Protein AF-A0A1V9ZE90-F1 (afdb_monomer)

Foldseek 3Di:
DDDDPPDQDDQFPQDDVVVLVVVLVVLVVLLVVLVVLLVVLVVLLVQLVVLVVVLVVLLVVLVVLLVVLVVLLVVLVVVLVVLVVVLVVLVVVLVVVVVVLVVLVVVQPDQDLVVLVVVLVVLVVCLVPDDDDPVVNVVSVVVSVVSVVSSVSNVVSVVCVPVSVVSVVVSVVSVVVSVVSVVSSVVSVVVSVVSVVVSVVSVVSSVVSCPVPNVVSVVSSVVSVVSSVVSVVVSVVSVVVSVVSNVVNVVSVVVVVVSVVVVVVVVVVVVVVVVVVVVVVVVVVVVPQFPCNVLLVLLVVLLCVLCVVCVVVVVVLVPDDDDDDDDDDDDDDDDDDDDDDDDDDDDDDDDDDDDDDDDDDDDDPFDDDPPVSCVSCVVLVHHDDGHSNCSVVVSVVSVVSSVVSVVPRDDPDDPDDDDDDDDDDDDDDDDDDDDDPPPPVPDPPPDPDDDDDDDDDDDDDDDDDDDDDDDDDDDD

Sequence (476 aa):
MADNVAVPKAIFAKPEKAVLDAAVAVLETEKKKALDRMKAISEELDAIKEGRSGFSEKMKAAKEVYNELNEKKKQLHTERNQLKLDFEKAKGAKDNYRESQKNLQSQLPYKTTKEIDDKIRQLQHEQNTKSMSLNAEKNLIKEIENLQQAKKSVAKYAAEQGKDVQFNASMDDIRAAMKVKSAEIEKVTEAFNAQKAVMDAIRSESDVGGRDQFPKLLEEKKGLKARVDEVFNEIRALRDQFKKDNDKYYEAVRAARDAKKAAREAEEAQRKAEFDAKMAEYEAELAKIHPYQDEMDLCQALVVYLEKTFAKELAAAAAAKPAAAASTSSVELDGMKPLKRDDEEYFAVKKSTKKGGNKKTKKDVKLVLPIAQMQSFATLGLTPPAFVSHVEESIVAIKAKKEWYNAQTSRADAPVAADAPASPKKKSNKKNGAFAANDEGAFPSLSSTSTYEASGSAWGPGIGAPIAVETHDDEE

Structure (mmCIF, N/CA/C/O backbone):
data_AF-A0A1V9ZE90-F1
#
_entry.id   AF-A0A1V9ZE90-F1
#
loop_
_atom_site.group_PDB
_atom_site.id
_atom_site.type_symbol
_atom_site.label_atom_id
_atom_site.label_alt_id
_atom_site.label_comp_id
_atom_site.label_asym_id
_atom_site.label_entity_id
_atom_site.label_seq_id
_atom_site.pdbx_PDB_ins_code
_atom_site.Cartn_x
_atom_site.Cartn_y
_atom_site.Cartn_z
_atom_site.occupancy
_atom_site.B_iso_or_equiv
_atom_site.auth_seq_id
_atom_site.auth_comp_id
_atom_site.auth_asym_id
_atom_site.auth_atom_id
_atom_site.pdbx_PDB_model_num
ATOM 1 N N . MET A 1 1 ? 65.183 -3.130 -48.263 1.00 39.12 1 MET A N 1
ATOM 2 C CA . MET A 1 1 ? 63.908 -3.190 -47.519 1.00 39.12 1 MET A CA 1
ATOM 3 C C . MET A 1 1 ? 62.767 -3.205 -48.527 1.00 39.12 1 MET A C 1
ATOM 5 O O . MET A 1 1 ? 62.124 -2.188 -48.743 1.00 39.12 1 MET A O 1
ATOM 9 N N . ALA A 1 2 ? 62.586 -4.343 -49.195 1.00 41.00 2 ALA A N 1
ATOM 10 C CA . ALA A 1 2 ? 61.312 -4.684 -49.823 1.00 41.00 2 ALA A CA 1
ATOM 11 C C . ALA A 1 2 ? 60.461 -5.446 -48.785 1.00 41.00 2 ALA A C 1
ATOM 13 O O . ALA A 1 2 ? 60.928 -5.649 -47.664 1.00 41.00 2 ALA A O 1
ATOM 14 N N . ASP A 1 3 ? 59.252 -5.853 -49.165 1.00 40.81 3 ASP A N 1
ATOM 15 C CA . ASP A 1 3 ? 58.319 -6.660 -48.362 1.00 40.81 3 ASP A CA 1
ATOM 16 C C . ASP A 1 3 ? 57.645 -5.951 -47.177 1.00 40.81 3 ASP A C 1
ATOM 18 O O . ASP A 1 3 ? 57.789 -6.338 -46.020 1.00 40.81 3 ASP A O 1
ATOM 22 N N . ASN A 1 4 ? 56.784 -4.971 -47.488 1.00 42.31 4 ASN A N 1
ATOM 23 C CA . ASN A 1 4 ? 55.471 -4.906 -46.826 1.00 42.31 4 ASN A CA 1
ATOM 24 C C . ASN A 1 4 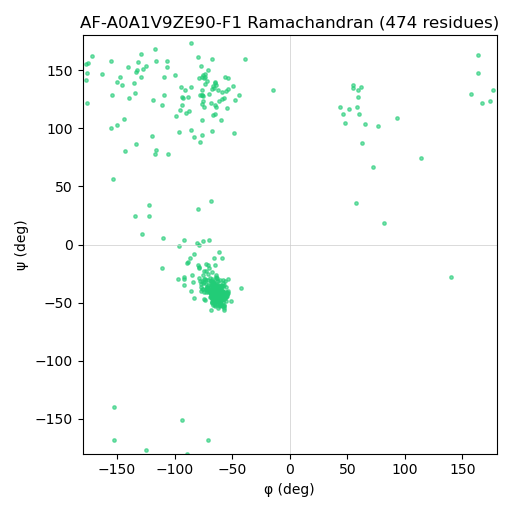? 54.393 -4.202 -47.679 1.00 42.31 4 ASN A C 1
ATOM 26 O O . ASN A 1 4 ? 53.777 -3.220 -47.260 1.00 42.31 4 ASN A O 1
ATOM 30 N N . VAL A 1 5 ? 54.150 -4.695 -48.901 1.00 43.84 5 VAL A N 1
ATOM 31 C CA . VAL A 1 5 ? 52.927 -4.325 -49.636 1.00 43.84 5 VAL A CA 1
ATOM 32 C C . VAL A 1 5 ? 51.773 -5.104 -49.012 1.00 43.84 5 VAL A C 1
ATOM 34 O O . VAL A 1 5 ? 51.536 -6.264 -49.345 1.00 43.84 5 VAL A O 1
ATOM 37 N N . ALA A 1 6 ? 51.086 -4.474 -48.059 1.00 44.66 6 ALA A N 1
ATOM 38 C CA . ALA A 1 6 ? 49.966 -5.081 -47.355 1.00 44.66 6 ALA A CA 1
ATOM 39 C C . ALA A 1 6 ? 48.844 -5.465 -48.339 1.00 44.66 6 ALA A C 1
ATOM 41 O O . ALA A 1 6 ? 48.123 -4.609 -48.857 1.00 44.66 6 ALA A O 1
ATOM 42 N N . VAL A 1 7 ? 48.703 -6.773 -48.572 1.00 43.75 7 VAL A N 1
ATOM 43 C CA . VAL A 1 7 ? 47.601 -7.394 -49.323 1.00 43.75 7 VAL A CA 1
ATOM 44 C C . VAL A 1 7 ? 46.264 -6.853 -48.792 1.00 43.75 7 VAL A C 1
ATOM 46 O O . VAL A 1 7 ? 46.115 -6.732 -47.570 1.00 43.75 7 VAL A O 1
ATOM 49 N N . PRO A 1 8 ? 45.293 -6.494 -49.660 1.00 44.81 8 PRO A N 1
ATOM 50 C CA . PRO A 1 8 ? 44.073 -5.816 -49.237 1.00 44.81 8 PRO A CA 1
ATOM 51 C C . PRO A 1 8 ? 43.349 -6.593 -48.137 1.00 44.81 8 PRO A C 1
ATOM 53 O O . PRO A 1 8 ? 42.885 -7.717 -48.335 1.00 44.81 8 PRO A O 1
ATOM 56 N N . LYS A 1 9 ? 43.243 -5.940 -46.974 1.00 54.59 9 LYS A N 1
ATOM 57 C CA . LYS A 1 9 ? 42.445 -6.371 -45.824 1.00 54.59 9 LYS A CA 1
ATOM 58 C C . LYS A 1 9 ? 41.055 -6.764 -46.328 1.00 54.59 9 LYS A C 1
ATOM 60 O O . LYS A 1 9 ? 40.424 -5.962 -47.015 1.00 54.59 9 LYS A O 1
ATOM 65 N N . ALA A 1 10 ? 40.634 -7.997 -46.032 1.00 49.34 10 ALA A N 1
ATOM 66 C CA . ALA A 1 10 ? 39.461 -8.626 -46.637 1.00 49.34 10 ALA A CA 1
ATOM 67 C C . ALA A 1 10 ? 38.265 -7.665 -46.710 1.00 49.34 10 ALA A C 1
ATOM 69 O O . ALA A 1 10 ? 37.896 -7.045 -45.710 1.00 49.34 10 ALA A O 1
ATOM 70 N N . ILE A 1 11 ? 37.669 -7.544 -47.900 1.00 58.34 11 ILE A N 1
ATOM 71 C CA . ILE A 1 11 ? 36.462 -6.742 -48.101 1.00 58.34 11 ILE A CA 1
ATOM 72 C C . ILE A 1 11 ? 35.340 -7.453 -47.346 1.00 58.34 11 ILE A C 1
ATOM 74 O O . ILE A 1 11 ? 34.774 -8.429 -47.834 1.00 58.34 11 ILE A O 1
ATOM 78 N N . PHE A 1 12 ? 35.059 -6.987 -46.129 1.00 64.44 12 PHE A N 1
ATOM 79 C CA . PHE A 1 12 ? 33.924 -7.457 -45.344 1.00 64.44 12 PHE A CA 1
ATOM 80 C C . PHE A 1 12 ? 32.644 -7.318 -46.182 1.00 64.44 12 PHE A C 1
ATOM 82 O O . PHE A 1 12 ? 32.499 -6.366 -46.949 1.00 64.44 12 PHE A O 1
ATOM 89 N N . ALA A 1 13 ? 31.711 -8.262 -46.066 1.00 73.25 13 ALA A N 1
ATOM 90 C CA . ALA A 1 13 ? 30.420 -8.109 -46.725 1.00 73.25 13 ALA A CA 1
ATOM 91 C C . ALA A 1 13 ? 29.676 -6.910 -46.113 1.00 73.25 13 ALA A C 1
ATOM 93 O O . ALA A 1 13 ? 29.704 -6.717 -44.896 1.00 73.25 13 ALA A O 1
ATOM 94 N N . LYS A 1 14 ? 29.009 -6.103 -46.945 1.00 77.94 14 LYS A N 1
ATOM 95 C CA . LYS A 1 14 ? 28.175 -4.997 -46.460 1.00 77.94 14 LYS A CA 1
ATOM 96 C C . LYS A 1 14 ? 27.046 -5.574 -45.587 1.00 77.94 14 LYS A C 1
ATOM 98 O O . LYS A 1 14 ? 26.276 -6.377 -46.111 1.00 77.94 14 LYS A O 1
ATOM 103 N N . PRO A 1 15 ? 26.891 -5.159 -44.315 1.00 82.94 15 PRO A N 1
ATOM 104 C CA . PRO A 1 15 ? 25.814 -5.662 -43.467 1.00 82.94 15 PRO A CA 1
ATOM 105 C C . PRO A 1 15 ? 24.430 -5.373 -44.064 1.00 82.94 15 PRO A C 1
ATOM 107 O O . PRO A 1 15 ? 24.135 -4.242 -44.471 1.00 82.94 15 PRO A O 1
ATOM 110 N N . GLU A 1 16 ? 23.563 -6.385 -44.115 1.00 85.81 16 GLU A N 1
ATOM 111 C CA . GLU A 1 16 ? 22.223 -6.234 -44.681 1.00 85.81 16 GLU A CA 1
ATOM 112 C C . GLU A 1 16 ? 21.286 -5.500 -43.721 1.00 85.81 16 GLU A C 1
ATOM 114 O O . GLU A 1 16 ? 20.807 -6.045 -42.726 1.00 85.81 16 GLU A O 1
ATOM 119 N N . LYS A 1 17 ? 20.980 -4.240 -44.051 1.00 87.19 17 LYS A N 1
ATOM 120 C CA . LYS A 1 17 ? 20.088 -3.396 -43.244 1.00 87.19 17 LYS A CA 1
ATOM 121 C C . LYS A 1 17 ? 18.694 -4.015 -43.067 1.00 87.19 17 LYS A C 1
ATOM 123 O O . LYS A 1 17 ? 18.125 -3.902 -41.991 1.00 87.19 17 LYS A O 1
ATOM 128 N N . ALA A 1 18 ? 18.174 -4.701 -44.088 1.00 89.19 18 ALA A N 1
ATOM 129 C CA . ALA A 1 18 ? 16.853 -5.330 -44.049 1.00 89.19 18 ALA A CA 1
ATOM 130 C C . ALA A 1 18 ? 16.727 -6.393 -42.940 1.00 89.19 18 ALA A C 1
ATOM 132 O O . ALA A 1 18 ? 15.687 -6.474 -42.292 1.00 89.19 18 ALA A O 1
ATOM 133 N N . VAL A 1 19 ? 17.795 -7.156 -42.676 1.00 87.69 19 VAL A N 1
ATOM 134 C CA . VAL A 1 19 ? 17.823 -8.172 -41.611 1.00 87.69 19 VAL A CA 1
ATOM 135 C C . VAL A 1 19 ? 17.792 -7.514 -40.229 1.00 87.69 19 VAL A C 1
ATOM 137 O O . VAL A 1 19 ? 17.046 -7.959 -39.356 1.00 87.69 19 VAL A O 1
ATOM 140 N N . LEU A 1 20 ? 18.531 -6.412 -40.036 1.00 89.00 20 LEU A N 1
ATOM 141 C CA . LEU A 1 20 ? 18.446 -5.623 -38.803 1.00 89.00 20 LEU A CA 1
ATOM 142 C C . LEU A 1 20 ? 17.064 -4.994 -38.630 1.00 89.00 20 LEU A C 1
ATOM 144 O O . LEU A 1 20 ? 16.493 -5.097 -37.549 1.00 89.00 20 LEU A O 1
ATOM 148 N N . ASP A 1 21 ? 16.536 -4.340 -39.666 1.00 90.00 21 ASP A N 1
ATOM 149 C CA . ASP A 1 21 ? 15.250 -3.642 -39.591 1.00 90.00 21 ASP A CA 1
ATOM 150 C C . ASP A 1 21 ? 14.118 -4.641 -39.259 1.00 90.00 21 ASP A C 1
ATOM 152 O O . ASP A 1 21 ? 13.260 -4.338 -38.432 1.00 90.00 21 ASP A O 1
ATOM 156 N N . ALA A 1 22 ? 14.166 -5.866 -39.803 1.00 93.06 22 ALA A N 1
ATOM 157 C CA . ALA A 1 22 ? 13.241 -6.949 -39.462 1.00 93.06 22 ALA A CA 1
ATOM 158 C C . ALA A 1 22 ? 13.394 -7.450 -38.011 1.00 93.06 22 ALA A C 1
ATOM 160 O O . ALA A 1 22 ? 12.397 -7.560 -37.295 1.00 93.06 22 ALA A O 1
ATOM 161 N N . ALA A 1 23 ? 14.621 -7.714 -37.544 1.00 91.19 23 ALA A N 1
ATOM 162 C CA . ALA A 1 23 ? 14.871 -8.164 -36.170 1.00 91.19 23 ALA A CA 1
ATOM 163 C C . ALA A 1 23 ? 14.457 -7.105 -35.129 1.00 91.19 23 ALA A C 1
ATOM 165 O O . ALA A 1 23 ? 13.817 -7.414 -34.122 1.00 91.19 23 ALA A O 1
ATOM 166 N N . VAL A 1 24 ? 14.761 -5.835 -35.406 1.00 93.00 24 VAL A N 1
ATOM 167 C CA . VAL A 1 24 ? 14.346 -4.690 -34.590 1.00 93.00 24 VAL A CA 1
ATOM 168 C C . VAL A 1 24 ? 12.825 -4.538 -34.589 1.00 93.00 24 VAL A C 1
ATOM 170 O O . VAL A 1 24 ? 12.261 -4.291 -33.528 1.00 93.00 24 VAL A O 1
ATOM 173 N N . ALA A 1 25 ? 12.142 -4.733 -35.722 1.00 94.06 25 ALA A N 1
ATOM 174 C CA . ALA A 1 25 ? 10.683 -4.650 -35.782 1.00 94.06 25 ALA A CA 1
ATOM 175 C C . ALA A 1 25 ? 9.994 -5.699 -34.890 1.00 94.06 25 ALA A C 1
ATOM 177 O O . ALA A 1 25 ? 9.053 -5.353 -34.175 1.00 94.06 25 ALA A O 1
ATOM 178 N N . VAL A 1 26 ? 10.479 -6.949 -34.865 1.00 94.75 26 VAL A N 1
ATOM 179 C CA . VAL A 1 26 ? 9.951 -7.998 -33.966 1.00 94.75 26 VAL A CA 1
ATOM 180 C C . VAL A 1 26 ? 10.071 -7.556 -32.504 1.00 94.75 26 VAL A C 1
ATOM 182 O O . VAL A 1 26 ? 9.057 -7.471 -31.806 1.00 94.75 26 VAL A O 1
ATOM 185 N N . LEU A 1 27 ? 11.273 -7.160 -32.079 1.00 93.56 27 LEU A N 1
ATOM 186 C CA . LEU A 1 27 ? 11.544 -6.679 -30.721 1.00 93.56 27 LEU A CA 1
ATOM 187 C C . LEU A 1 27 ? 10.738 -5.415 -30.361 1.00 93.56 27 LEU A C 1
ATOM 189 O O . LEU A 1 27 ? 10.241 -5.279 -29.243 1.00 93.56 27 LEU A O 1
ATOM 193 N N . GLU A 1 28 ? 10.521 -4.500 -31.307 1.00 93.19 28 GLU A N 1
ATOM 194 C CA . GLU A 1 28 ? 9.663 -3.330 -31.097 1.00 93.19 28 GLU A CA 1
ATOM 195 C C . GLU A 1 28 ? 8.177 -3.704 -30.937 1.00 93.19 28 GLU A C 1
ATOM 197 O O . GLU A 1 28 ? 7.469 -3.027 -30.186 1.00 93.19 28 GLU A O 1
ATOM 202 N N . THR A 1 29 ? 7.690 -4.792 -31.554 1.00 95.69 29 THR A N 1
ATOM 203 C CA . THR A 1 29 ? 6.334 -5.306 -31.267 1.00 95.69 29 THR A CA 1
ATOM 204 C C . THR A 1 29 ? 6.229 -5.979 -29.899 1.00 95.69 29 THR A C 1
ATOM 206 O O . THR A 1 29 ? 5.225 -5.772 -29.216 1.00 95.69 29 THR A O 1
ATOM 209 N N . GLU A 1 30 ? 7.250 -6.721 -29.455 1.00 94.00 30 GLU A N 1
ATOM 210 C CA . GLU A 1 30 ? 7.303 -7.282 -28.095 1.00 94.00 30 GLU A CA 1
ATOM 211 C C . GLU A 1 30 ? 7.298 -6.171 -27.044 1.00 94.00 30 GLU A C 1
ATOM 213 O O . GLU A 1 30 ? 6.470 -6.178 -26.131 1.00 94.00 30 GLU A O 1
ATOM 218 N N . LYS A 1 31 ? 8.150 -5.153 -27.230 1.00 93.69 31 LYS A N 1
ATOM 219 C CA . LYS A 1 31 ? 8.205 -3.974 -26.361 1.00 93.69 31 LYS A CA 1
ATOM 220 C C . LYS A 1 31 ? 6.853 -3.265 -26.267 1.00 93.69 31 LYS A C 1
ATOM 222 O O . LYS A 1 31 ? 6.445 -2.906 -25.166 1.00 93.69 31 LYS A O 1
ATOM 227 N N . LYS A 1 32 ? 6.151 -3.063 -27.391 1.00 95.38 32 LYS A N 1
ATOM 228 C CA . LYS A 1 32 ? 4.809 -2.449 -27.397 1.00 95.38 32 LYS A CA 1
ATOM 229 C C . LYS A 1 32 ? 3.813 -3.283 -26.588 1.00 95.38 32 LYS A C 1
ATOM 231 O O . LYS A 1 32 ? 3.241 -2.759 -25.640 1.00 95.38 32 LYS A O 1
ATOM 236 N N . LYS A 1 33 ? 3.705 -4.590 -26.862 1.00 95.69 33 LYS A N 1
ATOM 237 C CA . LYS A 1 33 ? 2.825 -5.511 -26.113 1.00 95.69 33 LYS A CA 1
ATOM 238 C C . LYS A 1 33 ? 3.100 -5.486 -24.604 1.00 95.69 33 LYS A C 1
ATOM 240 O O . LYS A 1 33 ? 2.161 -5.416 -23.814 1.00 95.69 33 LYS A O 1
ATOM 245 N N . ALA A 1 34 ? 4.372 -5.507 -24.201 1.00 93.94 34 ALA A N 1
ATOM 246 C CA . ALA A 1 34 ? 4.761 -5.461 -22.794 1.00 93.94 34 ALA A CA 1
ATOM 247 C C . ALA A 1 34 ? 4.424 -4.112 -22.131 1.00 93.94 34 ALA A C 1
ATOM 249 O O . ALA A 1 34 ? 3.924 -4.091 -21.007 1.00 93.94 34 ALA A O 1
ATOM 250 N N . LEU A 1 35 ? 4.634 -2.990 -22.831 1.00 93.94 35 LEU A N 1
ATOM 251 C CA . LEU A 1 35 ? 4.248 -1.658 -22.352 1.00 93.94 35 LEU A CA 1
ATOM 252 C C . LEU A 1 35 ? 2.727 -1.497 -22.233 1.00 93.94 35 LEU A C 1
ATOM 254 O O . LEU A 1 35 ? 2.261 -0.915 -21.258 1.00 93.94 35 LEU A O 1
ATOM 258 N N . ASP A 1 36 ? 1.954 -2.020 -23.182 1.00 95.81 36 ASP A N 1
ATOM 259 C CA . ASP A 1 36 ? 0.494 -1.914 -23.159 1.00 95.81 36 ASP A CA 1
ATOM 260 C C . ASP A 1 36 ? -0.117 -2.804 -22.064 1.00 95.81 36 ASP A C 1
ATOM 262 O O . ASP A 1 36 ? -0.971 -2.335 -21.311 1.00 95.81 36 ASP A O 1
ATOM 266 N N . ARG A 1 37 ? 0.403 -4.025 -21.845 1.00 94.94 37 ARG A N 1
ATOM 267 C CA . ARG A 1 37 ? 0.031 -4.823 -20.659 1.00 94.94 37 ARG A CA 1
ATOM 268 C C . ARG A 1 37 ? 0.467 -4.140 -19.357 1.00 94.94 37 ARG A C 1
ATOM 270 O O . ARG A 1 37 ? -0.276 -4.189 -18.385 1.00 94.94 37 ARG A O 1
ATOM 277 N N . MET A 1 38 ? 1.609 -3.446 -19.324 1.00 95.12 38 MET A N 1
ATOM 278 C CA . MET A 1 38 ? 2.035 -2.680 -18.145 1.00 95.12 38 MET A CA 1
ATOM 279 C C . MET A 1 38 ? 1.105 -1.491 -17.833 1.00 95.12 38 MET A C 1
ATOM 281 O O . MET A 1 38 ? 0.910 -1.180 -16.655 1.00 95.12 38 MET A O 1
ATOM 285 N N . LYS A 1 39 ? 0.515 -0.836 -18.845 1.00 95.19 39 LYS A N 1
ATOM 286 C CA . LYS A 1 39 ? -0.533 0.186 -18.650 1.00 95.19 39 LYS A CA 1
ATOM 287 C C . LYS A 1 39 ? -1.804 -0.440 -18.081 1.00 95.19 39 LYS A C 1
ATOM 289 O O . LYS A 1 39 ? -2.216 -0.028 -17.004 1.00 95.19 39 LYS A O 1
ATOM 294 N N . ALA A 1 40 ? -2.316 -1.502 -18.709 1.00 95.12 40 ALA A N 1
ATOM 295 C CA . ALA A 1 40 ? -3.500 -2.223 -18.234 1.00 95.12 40 ALA A CA 1
ATOM 296 C C . ALA A 1 40 ? -3.339 -2.713 -16.781 1.00 95.12 40 ALA A C 1
ATOM 298 O O . ALA A 1 40 ? -4.204 -2.479 -15.949 1.00 95.12 40 ALA A O 1
ATOM 299 N N . ILE A 1 41 ? -2.181 -3.283 -16.424 1.00 93.69 41 ILE A N 1
ATOM 300 C CA . ILE A 1 41 ? -1.878 -3.666 -15.035 1.00 93.69 41 ILE A CA 1
ATOM 301 C C . ILE A 1 41 ? -1.829 -2.446 -14.098 1.00 93.69 41 ILE A C 1
ATOM 303 O O . ILE A 1 41 ? -2.129 -2.563 -12.915 1.00 93.69 41 ILE A O 1
ATOM 307 N N . SER A 1 42 ? -1.428 -1.268 -14.581 1.00 92.31 42 SER A N 1
ATOM 308 C CA . SER A 1 42 ? -1.452 -0.048 -13.762 1.00 92.31 42 SER A CA 1
ATOM 309 C C . SER A 1 42 ? -2.887 0.385 -13.468 1.00 92.31 42 SER A C 1
ATOM 311 O O . SER A 1 42 ? -3.199 0.627 -12.309 1.00 92.31 42 SER A O 1
ATOM 313 N N . GLU A 1 43 ? -3.755 0.376 -14.479 1.00 92.69 43 GLU A N 1
ATOM 314 C CA . GLU A 1 43 ? -5.192 0.651 -14.351 1.00 92.69 43 GLU A CA 1
ATOM 315 C C . GLU A 1 43 ? -5.879 -0.376 -13.425 1.00 92.69 43 GLU A C 1
ATOM 317 O O . GLU A 1 43 ? -6.591 0.010 -12.500 1.00 92.69 43 GLU A O 1
ATOM 322 N N . GLU A 1 44 ? -5.583 -1.674 -13.581 1.00 89.19 44 GLU A N 1
ATOM 323 C CA . GLU A 1 44 ? -6.037 -2.754 -12.684 1.00 89.19 44 GLU A CA 1
ATOM 324 C C . GLU A 1 44 ? -5.578 -2.524 -11.228 1.00 89.19 44 GLU A C 1
ATOM 326 O O . GLU A 1 44 ? -6.367 -2.646 -10.289 1.00 89.19 44 GLU A O 1
ATOM 331 N N . LEU A 1 45 ? -4.307 -2.157 -11.018 1.00 89.56 45 LEU A N 1
ATOM 332 C CA . LEU A 1 45 ? -3.752 -1.875 -9.689 1.00 89.56 45 LEU A CA 1
ATOM 333 C C . LEU A 1 45 ? -4.339 -0.612 -9.051 1.00 89.56 45 LEU A C 1
ATOM 335 O O . LEU A 1 45 ? -4.462 -0.570 -7.826 1.00 89.56 45 LEU A O 1
ATOM 339 N N . ASP A 1 46 ? -4.653 0.415 -9.837 1.00 87.69 46 ASP A N 1
ATOM 340 C CA . ASP A 1 46 ? -5.205 1.674 -9.335 1.00 87.69 46 ASP A CA 1
ATOM 341 C C . ASP A 1 46 ? -6.697 1.522 -8.994 1.00 87.69 46 ASP A C 1
ATOM 343 O O . ASP A 1 46 ? -7.093 1.895 -7.889 1.00 87.69 46 ASP A O 1
ATOM 347 N N . ALA A 1 47 ? -7.479 0.800 -9.806 1.00 85.12 47 ALA A N 1
ATOM 348 C CA . ALA A 1 47 ? -8.849 0.404 -9.459 1.00 85.12 47 ALA A CA 1
ATOM 349 C C . ALA A 1 47 ? -8.917 -0.420 -8.151 1.00 85.12 47 ALA A C 1
ATOM 351 O O . ALA A 1 47 ? -9.772 -0.179 -7.295 1.00 85.12 47 ALA A O 1
ATOM 352 N N . ILE A 1 48 ? -7.973 -1.351 -7.940 1.00 83.94 48 ILE A N 1
ATOM 353 C CA . ILE A 1 48 ? -7.853 -2.107 -6.678 1.00 83.94 48 ILE A CA 1
ATOM 354 C C . ILE A 1 48 ? -7.528 -1.182 -5.487 1.00 83.94 48 ILE A C 1
ATOM 356 O O . ILE A 1 48 ? -8.051 -1.380 -4.386 1.00 83.94 48 ILE A O 1
ATOM 360 N N . LYS A 1 49 ? -6.682 -0.156 -5.668 1.00 81.25 49 LYS A N 1
ATOM 361 C CA . LYS A 1 49 ? -6.377 0.819 -4.601 1.00 81.25 49 LYS A CA 1
ATOM 362 C C . LYS A 1 49 ? -7.579 1.694 -4.262 1.00 81.25 49 LYS A C 1
ATOM 364 O O . LYS A 1 49 ? -7.813 1.929 -3.079 1.00 81.25 49 LYS A O 1
ATOM 369 N N . GLU A 1 50 ? -8.325 2.159 -5.259 1.00 76.88 50 GLU A N 1
ATOM 370 C CA . GLU A 1 50 ? -9.516 2.995 -5.068 1.00 76.88 50 GLU A CA 1
ATOM 371 C C . GLU A 1 50 ? -10.640 2.225 -4.363 1.00 76.88 50 GLU A C 1
ATOM 373 O O . GLU A 1 50 ? -11.215 2.721 -3.393 1.00 76.88 50 GLU A O 1
ATOM 378 N N . GLY A 1 51 ? -10.872 0.959 -4.729 1.00 72.38 51 GLY A N 1
ATOM 379 C CA . GLY A 1 51 ? -11.774 0.082 -3.971 1.00 72.38 51 GLY A CA 1
ATOM 380 C C . GLY A 1 51 ? -11.348 -0.091 -2.503 1.00 72.38 51 GLY A C 1
ATOM 381 O O . GLY A 1 51 ? -12.185 -0.186 -1.602 1.00 72.38 51 GLY A O 1
ATOM 382 N N . ARG A 1 52 ? -10.036 -0.071 -2.234 1.00 71.06 52 ARG A N 1
ATOM 383 C CA . ARG A 1 52 ? -9.461 -0.245 -0.892 1.00 71.06 52 ARG A CA 1
ATOM 384 C C . ARG A 1 52 ? -9.392 1.041 -0.056 1.00 71.06 52 ARG A C 1
ATOM 386 O O . ARG A 1 52 ? -9.403 0.945 1.174 1.00 71.06 52 ARG A O 1
ATOM 393 N N . SER A 1 53 ? -9.329 2.227 -0.662 1.00 68.12 53 SER A N 1
ATOM 394 C CA . SER A 1 53 ? -9.290 3.495 0.085 1.00 68.12 53 SER A CA 1
ATOM 395 C C . SER A 1 53 ? -10.612 3.728 0.824 1.00 68.12 53 SER A C 1
ATOM 397 O O . SER A 1 53 ? -10.602 3.912 2.043 1.00 68.12 53 SER A O 1
ATOM 399 N N . GLY A 1 54 ? -11.746 3.556 0.134 1.00 72.00 54 GLY A N 1
ATOM 400 C CA . GLY A 1 54 ? -13.084 3.647 0.728 1.00 72.00 54 GLY A CA 1
ATOM 401 C C . GLY A 1 54 ? -13.366 2.587 1.805 1.00 72.00 54 GLY A C 1
ATOM 402 O O . GLY A 1 54 ? -14.101 2.853 2.757 1.00 72.00 54 GLY A O 1
ATOM 403 N N . PHE A 1 55 ? -12.745 1.402 1.724 1.00 75.69 55 PHE A N 1
ATOM 404 C CA . PHE A 1 55 ? -12.816 0.401 2.798 1.00 75.69 55 PHE A CA 1
ATOM 405 C C . PHE A 1 55 ? -12.200 0.915 4.108 1.00 75.69 55 PHE A C 1
ATOM 407 O O . PHE A 1 55 ? -12.760 0.673 5.175 1.00 75.69 55 PHE A O 1
ATOM 414 N N . SER A 1 56 ? -11.076 1.641 4.053 1.00 80.00 56 SER A N 1
ATOM 415 C CA . SER A 1 56 ? -10.386 2.144 5.252 1.00 80.00 56 SER A CA 1
ATOM 416 C C . SER A 1 56 ? -11.289 3.047 6.097 1.00 80.00 56 SER A C 1
ATOM 418 O O . SER A 1 56 ? -11.353 2.900 7.317 1.00 80.00 56 SER A O 1
ATOM 420 N N . GLU A 1 57 ? -12.034 3.943 5.450 1.00 84.56 57 GLU A N 1
ATOM 421 C CA . GLU A 1 57 ? -12.933 4.894 6.111 1.00 84.56 57 GLU A CA 1
ATOM 422 C C . GLU A 1 57 ? -14.202 4.217 6.631 1.00 84.56 57 GLU A C 1
ATOM 424 O O . GLU A 1 57 ? -14.518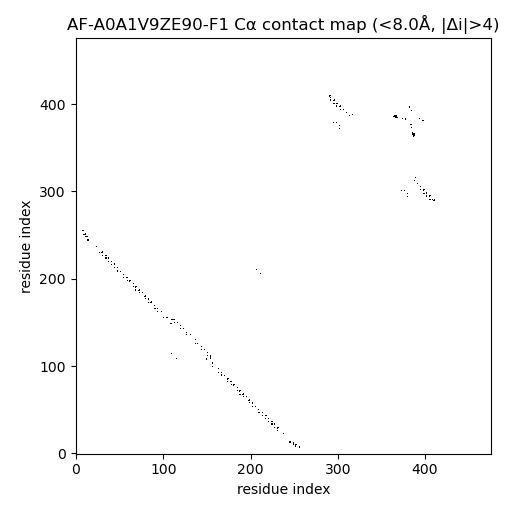 4.353 7.815 1.00 84.56 57 GLU A O 1
ATOM 429 N N . LYS A 1 58 ? -14.856 3.382 5.809 1.00 85.44 58 LYS A N 1
ATOM 430 C CA . LYS A 1 58 ? -15.991 2.548 6.247 1.00 85.44 58 LYS A CA 1
ATOM 431 C C . LYS A 1 58 ? -15.615 1.678 7.452 1.00 85.44 58 LYS A C 1
ATOM 433 O O . LYS A 1 58 ? -16.376 1.581 8.411 1.00 85.44 58 LYS A O 1
ATOM 438 N N . MET A 1 59 ? -14.418 1.084 7.437 1.00 87.38 59 MET A N 1
ATOM 439 C CA . MET A 1 59 ? -13.902 0.253 8.525 1.00 87.38 59 MET A CA 1
ATOM 440 C C . MET A 1 59 ? -13.597 1.069 9.795 1.00 87.38 59 MET A C 1
ATOM 442 O O . MET A 1 59 ? -13.750 0.537 10.893 1.00 87.38 59 MET A O 1
ATOM 446 N N . LYS A 1 60 ? -13.161 2.333 9.684 1.00 88.44 60 LYS A N 1
ATOM 447 C CA . LYS A 1 60 ? -12.953 3.232 10.838 1.00 88.44 60 LYS A CA 1
ATOM 448 C C . LYS A 1 60 ? -14.282 3.614 11.490 1.00 88.44 60 LYS A C 1
ATOM 450 O O . LYS A 1 60 ? -14.482 3.272 12.652 1.00 88.44 60 LYS A O 1
ATOM 455 N N . ALA A 1 61 ? -15.213 4.182 10.723 1.00 90.38 61 ALA A N 1
ATOM 456 C CA . ALA A 1 61 ? -16.528 4.585 11.225 1.00 90.38 61 ALA A CA 1
ATOM 457 C C . ALA A 1 61 ? -17.280 3.403 11.869 1.00 90.38 61 ALA A C 1
ATOM 459 O O . ALA A 1 61 ? -17.840 3.505 12.959 1.00 90.38 61 ALA A O 1
ATOM 460 N N . ALA A 1 62 ? -17.221 2.221 11.247 1.00 91.62 62 ALA A N 1
ATOM 461 C CA . ALA A 1 62 ? -17.852 1.032 11.805 1.00 91.62 62 ALA A CA 1
ATOM 462 C C . ALA A 1 62 ? -17.162 0.500 13.085 1.00 91.62 62 ALA A C 1
ATOM 464 O O . ALA A 1 62 ? -17.846 -0.073 13.940 1.00 91.62 62 ALA A O 1
ATOM 465 N N . LYS A 1 63 ? -15.847 0.714 13.261 1.00 92.88 63 LYS A N 1
ATOM 466 C CA . LYS A 1 63 ? -15.128 0.418 14.516 1.00 92.88 63 LYS A CA 1
ATOM 467 C C . LYS A 1 63 ? -15.476 1.397 15.632 1.00 92.88 63 LYS A C 1
ATOM 469 O O . LYS A 1 63 ? -15.550 0.972 16.779 1.00 92.88 63 LYS A O 1
ATOM 474 N N . GLU A 1 64 ? -15.676 2.673 15.318 1.00 94.75 64 GLU A N 1
ATOM 475 C CA . GLU A 1 64 ? -16.071 3.700 16.290 1.00 94.75 64 GLU A CA 1
ATOM 476 C C . GLU A 1 64 ? -17.424 3.337 16.917 1.00 94.75 64 GLU A C 1
ATOM 478 O O . GLU A 1 64 ? -17.500 3.136 18.130 1.00 94.75 64 GLU A O 1
ATOM 483 N N . VAL A 1 65 ? -18.439 3.057 16.091 1.00 94.12 65 VAL A N 1
ATOM 484 C CA . VAL A 1 65 ? -19.755 2.571 16.552 1.00 94.12 65 VAL A CA 1
ATOM 485 C C . VAL A 1 65 ? -19.642 1.260 17.349 1.00 94.12 65 VAL A C 1
ATOM 487 O O . VAL A 1 65 ? -20.299 1.093 18.377 1.00 94.12 65 VAL A O 1
ATOM 490 N N . TYR A 1 66 ? -18.788 0.322 16.923 1.00 94.75 66 TYR A N 1
ATOM 491 C CA . TYR A 1 66 ? -18.544 -0.924 17.664 1.00 94.75 66 TYR A CA 1
ATOM 492 C C . TYR A 1 66 ? -17.928 -0.672 19.052 1.00 94.75 66 TYR A C 1
ATOM 494 O O . TYR A 1 66 ? -18.326 -1.312 20.029 1.00 94.75 66 TYR A O 1
ATOM 502 N N . ASN A 1 67 ? -16.979 0.262 19.157 1.00 95.38 67 ASN A N 1
ATOM 503 C CA . ASN A 1 67 ? -16.342 0.631 20.419 1.00 95.38 67 ASN A CA 1
ATOM 504 C C . ASN A 1 67 ? -17.337 1.321 21.357 1.00 95.38 67 ASN A C 1
ATOM 506 O O . ASN A 1 67 ? -17.455 0.900 22.507 1.00 95.38 67 ASN A O 1
ATOM 510 N N . GLU A 1 68 ? -18.126 2.277 20.861 1.00 95.44 68 GLU A N 1
ATOM 511 C CA . GLU A 1 68 ? -19.194 2.909 21.642 1.00 95.44 68 GLU A CA 1
ATOM 512 C C . GLU A 1 68 ? -20.200 1.888 22.189 1.00 95.44 68 GLU A C 1
ATOM 514 O O . GLU A 1 68 ? -20.572 1.942 23.361 1.00 95.44 68 GLU A O 1
ATOM 519 N N . LEU A 1 69 ? -20.655 0.942 21.358 1.00 95.56 69 LEU A N 1
ATOM 520 C CA . LEU A 1 69 ? -21.585 -0.108 21.787 1.00 95.56 69 LEU A CA 1
ATOM 521 C C . LEU A 1 69 ? -20.946 -1.039 22.828 1.00 95.56 69 LEU A C 1
ATOM 523 O O . LEU A 1 69 ? -21.619 -1.461 23.768 1.00 95.56 69 LEU A O 1
ATOM 527 N N . ASN A 1 70 ? -19.648 -1.327 22.709 1.00 94.88 70 ASN A N 1
ATOM 528 C CA . ASN A 1 70 ? -18.894 -2.102 23.696 1.00 94.88 70 ASN A CA 1
ATOM 529 C C . ASN A 1 70 ? -18.761 -1.353 25.036 1.00 94.88 70 ASN A C 1
ATOM 531 O O . ASN A 1 70 ? -18.893 -1.958 26.099 1.00 94.88 70 ASN A O 1
ATOM 535 N N . GLU A 1 71 ? -18.530 -0.041 25.008 1.00 96.62 71 GLU A N 1
ATOM 536 C CA . GLU A 1 71 ? -18.463 0.808 26.203 1.00 96.62 71 GLU A CA 1
ATOM 537 C C . GLU A 1 71 ? -19.826 0.932 26.886 1.00 96.62 71 GLU A C 1
ATOM 539 O O . GLU A 1 71 ? -19.933 0.612 28.071 1.00 96.62 71 GLU A O 1
ATOM 544 N N . LYS A 1 72 ? -20.885 1.251 26.129 1.00 95.38 72 LYS A N 1
ATOM 545 C CA . LYS A 1 72 ? -22.281 1.258 26.602 1.00 95.38 72 LYS A CA 1
ATOM 546 C C . LYS A 1 72 ? -22.652 -0.097 27.226 1.00 95.38 72 LYS A C 1
ATOM 548 O O . LYS A 1 72 ? -23.189 -0.154 28.331 1.00 95.38 72 LYS A O 1
ATOM 553 N N . LYS A 1 73 ? -22.281 -1.214 26.586 1.00 94.88 73 LYS A N 1
ATOM 554 C CA . LYS A 1 73 ? -22.493 -2.571 27.120 1.00 94.88 73 LYS A CA 1
ATOM 555 C C . LYS A 1 73 ? -21.744 -2.822 28.434 1.00 94.88 73 LYS A C 1
ATOM 557 O O . LYS A 1 73 ? -22.317 -3.408 29.353 1.00 94.88 73 LYS A O 1
ATOM 562 N N . LYS A 1 74 ? -20.480 -2.397 28.544 1.00 96.06 74 LYS A N 1
ATOM 563 C CA . LYS A 1 74 ? -19.694 -2.509 29.786 1.00 96.06 74 LYS A CA 1
ATOM 564 C C . LYS A 1 74 ? -20.320 -1.689 30.914 1.00 96.06 74 LYS A C 1
ATOM 566 O O . LYS A 1 74 ? -20.506 -2.240 31.995 1.00 96.06 74 LYS A O 1
ATOM 571 N N . GLN A 1 75 ? -20.694 -0.436 30.646 1.00 96.69 75 GLN A N 1
ATOM 572 C CA . GLN A 1 75 ? -21.345 0.467 31.604 1.00 96.69 75 GLN A CA 1
ATOM 573 C C . GLN A 1 75 ? -22.640 -0.147 32.158 1.00 96.69 75 GLN A C 1
ATOM 575 O O . GLN A 1 75 ? -22.759 -0.350 33.368 1.00 96.69 75 GLN A O 1
ATOM 580 N N . LEU A 1 76 ? -23.550 -0.585 31.281 1.00 96.19 76 LEU A N 1
ATOM 581 C CA . LEU A 1 76 ? -24.796 -1.240 31.690 1.00 96.19 76 LEU A CA 1
ATOM 582 C C . LEU A 1 76 ? -24.554 -2.531 32.493 1.00 96.19 76 LEU A C 1
ATOM 584 O O . LEU A 1 76 ? -25.252 -2.803 33.472 1.00 96.19 76 LEU A O 1
ATOM 588 N N . HIS A 1 77 ? -23.541 -3.330 32.132 1.00 94.88 77 HIS A N 1
ATOM 589 C CA . HIS A 1 77 ? -23.150 -4.492 32.933 1.00 94.88 77 HIS A CA 1
ATOM 590 C C . HIS A 1 77 ? -22.607 -4.105 34.317 1.00 94.88 77 HIS A C 1
ATOM 592 O O . HIS A 1 77 ? -22.926 -4.803 35.283 1.00 94.88 77 HIS A O 1
ATOM 598 N N . THR A 1 78 ? -21.825 -3.025 34.440 1.00 96.81 78 THR A N 1
ATOM 599 C CA . THR A 1 78 ? -21.340 -2.536 35.741 1.00 96.81 78 THR A CA 1
ATOM 600 C C . THR A 1 78 ? -22.471 -2.000 36.613 1.00 96.81 78 THR A C 1
ATOM 602 O O . THR A 1 78 ? -22.565 -2.414 37.765 1.00 96.81 78 THR A O 1
ATOM 605 N N . GLU A 1 79 ? -23.393 -1.205 36.062 1.00 95.62 79 GLU A N 1
ATOM 606 C CA . GLU A 1 79 ? -24.583 -0.703 36.767 1.00 95.62 79 GLU A CA 1
ATOM 607 C C . GLU A 1 79 ? -25.470 -1.855 37.258 1.00 95.62 79 GLU A C 1
ATOM 609 O O . GLU A 1 79 ? -25.831 -1.931 38.431 1.00 95.62 79 GLU A O 1
ATOM 614 N N . ARG A 1 80 ? -25.761 -2.834 36.389 1.00 96.06 80 ARG A N 1
ATOM 615 C CA . ARG A 1 80 ? -26.514 -4.040 36.767 1.00 96.06 80 ARG A CA 1
ATOM 616 C C . ARG A 1 80 ? -25.797 -4.841 37.861 1.00 96.06 80 ARG A C 1
ATOM 618 O O . ARG A 1 80 ? -26.455 -5.432 38.712 1.00 96.06 80 ARG A O 1
ATOM 625 N N . ASN A 1 81 ? -24.466 -4.910 37.840 1.00 96.06 81 ASN A N 1
ATOM 626 C CA . ASN A 1 81 ? -23.703 -5.599 38.883 1.00 96.06 81 ASN A CA 1
ATOM 627 C C . ASN A 1 81 ? -23.729 -4.830 40.215 1.00 96.06 81 ASN A C 1
ATOM 629 O O . ASN A 1 81 ? -23.852 -5.464 41.257 1.00 96.06 81 ASN A O 1
ATOM 633 N N . GLN A 1 82 ? -23.691 -3.494 40.192 1.00 96.25 82 GLN A N 1
ATOM 634 C CA . GLN A 1 82 ? -23.899 -2.663 41.382 1.00 96.25 82 GLN A CA 1
ATOM 635 C C . GLN A 1 82 ? -25.300 -2.887 41.967 1.00 96.25 82 GLN A C 1
ATOM 637 O O . GLN A 1 82 ? -25.405 -3.242 43.136 1.00 96.25 82 GLN A O 1
ATOM 642 N N . LEU A 1 83 ? -26.355 -2.852 41.141 1.00 96.00 83 LEU A N 1
ATOM 643 C CA . LEU A 1 83 ? -27.725 -3.162 41.578 1.00 96.00 83 LEU A CA 1
ATOM 644 C C . LEU A 1 83 ? -27.861 -4.566 42.195 1.00 96.00 83 LEU A C 1
ATOM 646 O O . LEU A 1 83 ? -28.615 -4.739 43.148 1.00 96.00 83 LEU A O 1
ATOM 650 N N . LYS A 1 84 ? -27.119 -5.570 41.704 1.00 95.69 84 LYS A N 1
ATOM 651 C CA . LYS A 1 84 ? -27.065 -6.902 42.338 1.00 95.69 84 LYS A CA 1
ATOM 652 C C . LYS A 1 84 ? -26.405 -6.865 43.716 1.00 95.69 84 LYS A C 1
ATOM 654 O O . LYS A 1 84 ? -26.955 -7.434 44.653 1.00 95.69 84 LYS A O 1
ATOM 659 N N . LEU A 1 85 ? -25.269 -6.180 43.852 1.00 96.75 85 LEU A N 1
ATOM 660 C CA . LEU A 1 85 ? -24.593 -6.017 45.142 1.00 96.75 85 LEU A CA 1
ATOM 661 C C . LEU A 1 85 ? -25.467 -5.242 46.135 1.00 96.75 85 LEU A C 1
ATOM 663 O O . LEU A 1 85 ? -25.518 -5.590 47.309 1.00 96.75 85 LEU A O 1
ATOM 667 N N . ASP A 1 86 ? -26.189 -4.220 45.680 1.00 94.31 86 ASP A N 1
ATOM 668 C CA . ASP A 1 86 ? -27.095 -3.443 46.526 1.00 94.31 86 ASP A CA 1
ATOM 669 C C . ASP A 1 86 ? -28.357 -4.235 46.892 1.00 94.31 86 ASP A C 1
ATOM 671 O O . ASP A 1 86 ? -28.817 -4.153 48.031 1.00 94.31 86 ASP A O 1
ATOM 675 N N . PHE A 1 87 ? -28.851 -5.099 45.999 1.00 96.19 87 PHE A N 1
ATOM 676 C CA . PHE A 1 87 ? -29.885 -6.085 46.321 1.00 96.19 87 PHE A CA 1
ATOM 677 C C . PHE A 1 87 ? -29.423 -7.074 47.403 1.00 96.19 87 PHE A C 1
ATOM 679 O O . PHE A 1 87 ? -30.166 -7.348 48.346 1.00 96.19 87 PHE A O 1
ATOM 686 N N . GLU A 1 88 ? -28.198 -7.594 47.299 1.00 95.88 88 GLU A N 1
ATOM 687 C CA . GLU A 1 88 ? -27.607 -8.505 48.287 1.00 95.88 88 GLU A CA 1
ATOM 688 C C . GLU A 1 88 ? -27.380 -7.816 49.641 1.00 95.88 88 GLU A C 1
ATOM 690 O O . GLU A 1 88 ? -27.771 -8.369 50.670 1.00 95.88 88 GLU A O 1
ATOM 695 N N . LYS A 1 89 ? -26.850 -6.583 49.655 1.00 95.06 89 LYS A N 1
ATOM 696 C CA . LYS A 1 89 ? -26.729 -5.754 50.870 1.00 95.06 89 LYS A CA 1
ATOM 697 C C . LYS A 1 89 ? -28.087 -5.498 51.512 1.00 95.06 89 LYS A C 1
ATOM 699 O O . LYS A 1 89 ? -28.226 -5.671 52.719 1.00 95.06 89 LYS A O 1
ATOM 704 N N . ALA A 1 90 ? -29.087 -5.098 50.724 1.00 94.69 90 ALA A N 1
ATOM 705 C CA . ALA A 1 90 ? -30.427 -4.829 51.228 1.00 94.69 90 ALA A CA 1
ATOM 706 C C . ALA A 1 90 ? -31.042 -6.106 51.819 1.00 94.69 90 ALA A C 1
ATOM 708 O O . ALA A 1 90 ? -31.569 -6.076 52.933 1.00 94.69 90 ALA A O 1
ATOM 709 N N . LYS A 1 91 ? -30.935 -7.241 51.114 1.00 95.19 91 LYS A N 1
ATOM 710 C CA . LYS A 1 91 ? -31.399 -8.545 51.600 1.00 95.19 91 LYS A CA 1
ATOM 711 C C . LYS A 1 91 ? -30.711 -8.919 52.917 1.00 95.19 91 LYS A C 1
ATOM 713 O O . LYS A 1 91 ? -31.405 -9.220 53.881 1.00 95.19 91 LYS A O 1
ATOM 718 N N . GLY A 1 92 ? -29.382 -8.820 52.988 1.00 95.06 92 GLY A N 1
ATOM 719 C CA . GLY A 1 92 ? -28.618 -9.068 54.213 1.00 95.06 92 GLY A CA 1
ATOM 720 C C . GLY A 1 92 ? -29.007 -8.129 55.360 1.00 95.06 92 GLY A C 1
ATOM 721 O O . GLY A 1 92 ? -29.165 -8.577 56.489 1.00 95.06 92 GLY A O 1
ATOM 722 N N . ALA A 1 93 ? -29.256 -6.845 55.082 1.00 93.19 93 ALA A N 1
ATOM 723 C CA . ALA A 1 93 ? -29.738 -5.890 56.079 1.00 93.19 93 ALA A CA 1
ATOM 724 C C . ALA A 1 93 ? -31.124 -6.270 56.629 1.00 93.19 93 ALA A C 1
ATOM 726 O O . ALA A 1 93 ? -31.347 -6.171 57.834 1.00 93.19 93 ALA A O 1
ATOM 727 N N . LYS A 1 94 ? -32.031 -6.758 55.775 1.00 93.69 94 LYS A N 1
ATOM 728 C CA . LYS A 1 94 ? -33.344 -7.277 56.183 1.00 93.69 94 LYS A CA 1
ATOM 729 C C . LYS A 1 94 ? -33.243 -8.591 56.954 1.00 93.69 94 LYS A C 1
ATOM 731 O O . LYS A 1 94 ? -33.965 -8.759 57.932 1.00 93.69 94 LYS A O 1
ATOM 736 N N . ASP A 1 95 ? -32.378 -9.512 56.544 1.00 93.94 95 ASP A N 1
ATOM 737 C CA . ASP A 1 95 ? -32.195 -10.788 57.241 1.00 93.94 95 ASP A CA 1
ATOM 738 C C . ASP A 1 95 ? -31.574 -10.545 58.636 1.00 93.94 95 ASP A C 1
ATOM 740 O O . ASP A 1 95 ? -32.153 -10.973 59.636 1.00 93.94 95 ASP A O 1
ATOM 744 N N . ASN A 1 96 ? -30.538 -9.700 58.739 1.00 92.69 96 ASN A N 1
ATOM 745 C CA . ASN A 1 96 ? -29.976 -9.217 60.012 1.00 92.69 96 ASN A CA 1
ATOM 746 C C . ASN A 1 96 ? -31.018 -8.483 60.878 1.00 92.69 96 ASN A C 1
ATOM 748 O O . ASN A 1 96 ? -31.058 -8.651 62.097 1.00 92.69 96 ASN A O 1
ATOM 752 N N . TYR A 1 97 ? -31.875 -7.662 60.262 1.00 90.88 97 TYR A N 1
ATOM 753 C CA . TYR A 1 97 ? -32.975 -6.989 60.951 1.00 90.88 97 TYR A CA 1
ATOM 754 C C . TYR A 1 97 ? -34.001 -7.999 61.489 1.00 90.88 97 TYR A C 1
ATOM 756 O O . TYR A 1 97 ? -34.426 -7.903 62.635 1.00 90.88 97 TYR A O 1
ATOM 764 N N . ARG A 1 98 ? -34.365 -9.023 60.714 1.00 90.75 98 ARG A N 1
ATOM 765 C CA . ARG A 1 98 ? -35.272 -10.091 61.160 1.00 90.75 98 ARG A CA 1
ATOM 766 C C . ARG A 1 98 ? -34.673 -10.931 62.282 1.00 90.75 98 ARG A C 1
ATOM 768 O O . ARG A 1 98 ? -35.405 -11.330 63.185 1.00 90.75 98 ARG A O 1
ATOM 775 N N . GLU A 1 99 ? -33.372 -11.193 62.255 1.00 91.38 99 GLU A N 1
ATOM 776 C CA . GLU A 1 99 ? -32.666 -11.857 63.353 1.00 91.38 99 GLU A CA 1
ATOM 777 C C . GLU A 1 99 ? -32.627 -10.988 64.614 1.00 91.38 99 GLU A C 1
ATOM 779 O O . GLU A 1 99 ? -32.955 -11.480 65.694 1.00 91.38 99 GLU A O 1
ATOM 784 N N . SER A 1 100 ? -32.343 -9.686 64.497 1.00 88.38 100 SER A N 1
ATOM 785 C CA . SER A 1 100 ? -32.381 -8.782 65.651 1.00 88.38 100 SER A CA 1
ATOM 786 C C . SER A 1 100 ? -33.793 -8.633 66.227 1.00 88.38 100 SER A C 1
ATOM 788 O O . SER A 1 100 ? -33.944 -8.679 67.445 1.00 88.38 100 SER A O 1
ATOM 790 N N . GLN A 1 101 ? -34.838 -8.579 65.392 1.00 88.00 101 GLN A N 1
ATOM 791 C CA . GLN A 1 101 ? -36.230 -8.598 65.857 1.00 88.00 101 GLN A CA 1
ATOM 792 C C . GLN A 1 101 ? -36.598 -9.913 66.557 1.00 88.00 101 GLN A C 1
ATOM 794 O O . GLN A 1 101 ? -37.261 -9.868 67.589 1.00 88.00 101 GLN A O 1
ATOM 799 N N . LYS A 1 102 ? -36.162 -11.079 66.055 1.00 88.56 102 LYS A N 1
ATOM 800 C CA . LYS A 1 102 ? -36.379 -12.375 66.732 1.00 88.56 102 LYS A CA 1
ATOM 801 C C . LYS A 1 102 ? -35.667 -12.436 68.085 1.00 88.56 102 LYS A C 1
ATOM 803 O O . LYS A 1 102 ? -36.256 -12.899 69.058 1.00 88.56 102 LYS A O 1
ATOM 808 N N . ASN A 1 103 ? -34.429 -11.948 68.152 1.00 88.25 103 ASN A N 1
ATOM 809 C CA . ASN A 1 103 ? -33.635 -11.912 69.382 1.00 88.25 103 ASN A CA 1
ATOM 810 C C . ASN A 1 103 ? -34.219 -10.929 70.408 1.00 88.25 103 ASN A C 1
ATOM 812 O O . ASN A 1 103 ? -34.307 -11.253 71.587 1.00 88.25 103 ASN A O 1
ATOM 816 N N . LEU A 1 104 ? -34.685 -9.755 69.971 1.00 84.81 104 LEU A N 1
ATOM 817 C CA . LEU A 1 104 ? -35.440 -8.837 70.825 1.00 84.81 104 LEU A CA 1
ATOM 818 C C . LEU A 1 104 ? -36.730 -9.500 71.317 1.00 84.81 104 LEU A C 1
ATOM 820 O O . LEU A 1 104 ? -36.988 -9.515 72.514 1.00 84.81 104 LEU A O 1
ATOM 824 N N . GLN A 1 105 ? -37.506 -10.119 70.425 1.00 84.94 105 GLN A N 1
ATOM 825 C CA . GLN A 1 105 ? -38.754 -10.796 70.777 1.00 84.94 105 GLN A CA 1
ATOM 826 C C . GLN A 1 105 ? -38.556 -11.932 71.795 1.00 84.94 105 GLN A C 1
ATOM 828 O O . GLN A 1 105 ? -39.409 -12.105 72.660 1.00 84.94 105 GLN A O 1
ATOM 833 N N . SER A 1 106 ? -37.449 -12.683 71.735 1.00 86.12 106 SER A N 1
ATOM 834 C CA . SER A 1 106 ? -37.146 -13.739 72.715 1.00 86.12 106 SER A CA 1
ATOM 835 C C . SER A 1 106 ? -36.679 -13.204 74.075 1.00 86.12 106 SER A C 1
ATOM 837 O O . SER A 1 106 ? -36.838 -13.890 75.082 1.00 86.12 106 SER A O 1
ATOM 839 N N . GLN A 1 107 ? -36.146 -11.979 74.124 1.00 84.00 107 GLN A N 1
ATOM 840 C CA . GLN A 1 107 ? -35.737 -11.292 75.355 1.00 84.00 107 GLN A CA 1
ATOM 841 C C . GLN A 1 107 ? -36.878 -10.515 76.036 1.00 84.00 107 GLN A C 1
ATOM 843 O O . GLN A 1 107 ? -36.708 -10.057 77.166 1.00 84.00 107 GLN A O 1
ATOM 848 N N . LEU A 1 108 ? -38.025 -10.333 75.373 1.00 81.69 108 LEU A N 1
ATOM 849 C CA . LEU A 1 108 ? -39.164 -9.578 75.899 1.00 81.69 108 LEU A CA 1
ATOM 850 C C . LEU A 1 108 ? -40.130 -10.490 76.683 1.00 81.69 108 LEU A C 1
ATOM 852 O O . LEU A 1 108 ? -40.808 -11.315 76.072 1.00 81.69 108 LEU A O 1
ATOM 856 N N . PRO A 1 109 ? -40.266 -10.330 78.018 1.00 78.62 109 PRO A N 1
ATOM 857 C CA . PRO A 1 109 ? -41.137 -11.192 78.825 1.00 78.62 109 PRO A CA 1
ATOM 858 C C . PRO A 1 109 ? -42.643 -10.929 78.635 1.00 78.62 109 PRO A C 1
ATOM 860 O O . PRO A 1 109 ? -43.456 -11.779 78.987 1.00 78.62 109 PRO A O 1
ATOM 863 N N . TYR A 1 110 ? -43.021 -9.778 78.069 1.00 82.62 110 TYR A N 1
ATOM 864 C CA . TYR A 1 110 ? -44.410 -9.378 77.806 1.00 82.62 110 TYR A CA 1
ATOM 865 C C . TYR A 1 110 ? -44.541 -8.851 76.376 1.00 82.62 110 TYR A C 1
ATOM 867 O O . TYR A 1 110 ? -43.590 -8.292 75.825 1.00 82.62 110 TYR A O 1
ATOM 875 N N . LYS A 1 111 ? -45.718 -9.024 75.767 1.00 77.75 111 LYS A N 1
ATOM 876 C CA . LYS A 1 111 ? -45.938 -8.757 74.336 1.00 77.75 111 LYS A CA 1
ATOM 877 C C . LYS A 1 111 ? -46.418 -7.338 74.068 1.00 77.75 111 LYS A C 1
ATOM 879 O O . LYS A 1 111 ? -46.135 -6.794 73.002 1.00 77.75 111 LYS A O 1
ATOM 884 N N . THR A 1 112 ? -47.133 -6.733 75.014 1.00 84.31 112 THR A N 1
ATOM 885 C CA . THR A 1 112 ? -47.644 -5.363 74.883 1.00 84.31 112 THR A CA 1
ATOM 886 C C . THR A 1 112 ? -47.212 -4.472 76.042 1.00 84.31 112 THR A C 1
ATOM 888 O O . THR A 1 112 ? -46.980 -4.918 77.163 1.00 84.31 112 THR A O 1
ATOM 891 N N . THR A 1 113 ? -47.132 -3.165 75.788 1.00 86.31 113 THR A N 1
ATOM 892 C CA . THR A 1 113 ? -46.852 -2.167 76.833 1.00 86.31 113 THR A CA 1
ATOM 893 C C . THR A 1 113 ? -47.951 -2.106 77.897 1.00 86.31 113 THR A C 1
ATOM 895 O O . THR A 1 113 ? -47.657 -1.765 79.039 1.00 86.31 113 THR A O 1
ATOM 898 N N . LYS A 1 114 ? -49.192 -2.476 77.540 1.00 88.25 114 LYS A N 1
ATOM 899 C CA . LYS A 1 114 ? -50.343 -2.537 78.453 1.00 88.25 114 LYS A CA 1
ATOM 900 C C . LYS A 1 114 ? -50.185 -3.646 79.497 1.00 88.25 114 LYS A C 1
ATOM 902 O O . LYS A 1 114 ? -50.319 -3.362 80.678 1.00 88.25 114 LYS A O 1
ATOM 907 N N . GLU A 1 115 ? -49.803 -4.857 79.076 1.00 87.56 115 GLU A N 1
ATOM 908 C CA . GLU A 1 115 ? -49.507 -5.980 79.989 1.00 87.56 115 GLU A CA 1
ATOM 909 C C . GLU A 1 115 ? -48.469 -5.597 81.056 1.00 87.56 115 GLU A C 1
ATOM 911 O O . GLU A 1 115 ? -48.627 -5.920 82.232 1.00 87.56 115 GLU A O 1
ATOM 916 N N . ILE A 1 116 ? -47.423 -4.866 80.651 1.00 89.38 116 ILE A N 1
ATOM 917 C CA . ILE A 1 116 ? -46.373 -4.399 81.562 1.00 89.38 116 ILE A CA 1
ATOM 918 C C . ILE A 1 116 ? -46.913 -3.347 82.537 1.00 89.38 116 ILE A C 1
ATOM 920 O O . ILE A 1 116 ? -46.633 -3.428 83.731 1.00 89.38 116 ILE A O 1
ATOM 924 N N . ASP A 1 117 ? -47.694 -2.376 82.057 1.00 90.19 117 ASP A N 1
ATOM 925 C CA . ASP A 1 117 ? -48.282 -1.338 82.911 1.00 90.19 117 ASP A CA 1
ATOM 926 C C . ASP A 1 117 ? -49.262 -1.913 83.941 1.00 90.19 117 ASP A C 1
ATOM 928 O O . ASP A 1 117 ? -49.244 -1.499 85.101 1.00 90.19 117 ASP A O 1
ATOM 932 N N . ASP A 1 118 ? -50.068 -2.903 83.559 1.00 91.31 118 ASP A N 1
ATOM 933 C CA . ASP A 1 118 ? -50.983 -3.582 84.478 1.00 91.31 118 ASP A CA 1
ATOM 934 C C . ASP A 1 118 ? -50.230 -4.432 85.513 1.00 91.31 118 ASP A C 1
ATOM 936 O O . ASP A 1 118 ? -50.588 -4.418 86.695 1.00 91.31 118 ASP A O 1
ATOM 940 N N . LYS A 1 119 ? -49.117 -5.079 85.132 1.00 89.12 119 LYS A N 1
ATOM 941 C CA . LYS A 1 119 ? -48.267 -5.793 86.097 1.00 89.12 119 LYS A CA 1
ATOM 942 C C . LYS A 1 119 ? -47.529 -4.846 87.051 1.00 89.12 119 LYS A C 1
ATOM 944 O O . LYS A 1 119 ? -47.453 -5.136 88.244 1.00 89.12 119 LYS A O 1
ATOM 949 N N . ILE A 1 120 ? -47.046 -3.697 86.567 1.00 91.75 120 ILE A N 1
ATOM 950 C CA . ILE A 1 120 ? -46.455 -2.646 87.413 1.00 91.75 120 ILE A CA 1
ATOM 951 C C . ILE A 1 120 ? -47.490 -2.130 88.421 1.00 91.75 120 ILE A C 1
ATOM 953 O O . ILE A 1 120 ? -47.175 -2.043 89.606 1.00 91.75 120 ILE A O 1
ATOM 957 N N . ARG A 1 121 ? -48.730 -1.852 87.988 1.00 93.56 121 ARG A N 1
ATOM 958 C CA . ARG A 1 121 ? -49.828 -1.445 88.886 1.00 93.56 121 ARG A CA 1
ATOM 959 C C . ARG A 1 121 ? -50.112 -2.493 89.959 1.00 93.56 121 ARG A C 1
ATOM 961 O O . ARG A 1 121 ? -50.291 -2.124 91.117 1.00 93.56 121 ARG A O 1
ATOM 968 N N . GLN A 1 122 ? -50.129 -3.780 89.597 1.00 92.19 122 GLN A N 1
ATOM 969 C CA . GLN A 1 122 ? -50.319 -4.866 90.561 1.00 92.19 122 GLN A CA 1
ATOM 970 C C . GLN A 1 122 ? -49.210 -4.866 91.623 1.00 92.19 122 GLN A C 1
ATOM 972 O O . GLN A 1 122 ? -49.509 -4.852 92.813 1.00 92.19 122 GLN A O 1
ATOM 977 N N . LEU A 1 123 ? -47.939 -4.829 91.211 1.00 91.69 123 LEU A N 1
ATOM 978 C CA . LEU A 1 123 ? -46.808 -4.833 92.144 1.00 91.69 123 LEU A CA 1
ATOM 979 C C . LEU A 1 123 ? -46.788 -3.575 93.029 1.00 91.69 123 LEU A C 1
ATOM 981 O O . LEU A 1 123 ? -46.587 -3.680 94.234 1.00 91.69 123 LEU A O 1
ATOM 985 N N . GLN A 1 124 ? -47.079 -2.396 92.475 1.00 90.88 124 GLN A N 1
ATOM 986 C CA . GLN A 1 124 ? -47.226 -1.158 93.253 1.00 90.88 124 GLN A CA 1
ATOM 987 C C . GLN A 1 124 ? -48.375 -1.242 94.271 1.00 90.88 124 GLN A C 1
ATOM 989 O O . GLN A 1 124 ? -48.259 -0.735 95.385 1.00 90.88 124 GLN A O 1
ATOM 994 N N . HIS A 1 125 ? -49.484 -1.899 93.922 1.00 92.88 125 HIS A N 1
ATOM 995 C CA . HIS A 1 125 ? -50.579 -2.139 94.859 1.00 92.88 125 HIS A CA 1
ATOM 996 C C . HIS A 1 125 ? -50.172 -3.112 95.975 1.00 92.88 125 HIS A C 1
ATOM 998 O O . HIS A 1 125 ? -50.449 -2.843 97.143 1.00 92.88 125 HIS A O 1
ATOM 1004 N N . GLU A 1 126 ? -49.463 -4.195 95.648 1.00 88.88 126 GLU A N 1
ATOM 1005 C CA . GLU A 1 126 ? -48.919 -5.144 96.628 1.00 88.88 126 GLU A CA 1
ATOM 1006 C C . GLU A 1 126 ? -47.901 -4.476 97.571 1.00 88.88 126 GLU A C 1
ATOM 1008 O O . GLU A 1 126 ? -47.970 -4.693 98.780 1.00 88.88 126 GLU A O 1
ATOM 1013 N N . GLN A 1 127 ? -47.033 -3.594 97.057 1.00 88.19 127 GLN A N 1
ATOM 1014 C CA . GLN A 1 127 ? -46.102 -2.789 97.860 1.00 88.19 127 GLN A CA 1
ATOM 1015 C C . GLN A 1 127 ? -46.831 -1.866 98.852 1.00 88.19 127 GLN A C 1
ATOM 1017 O O . GLN A 1 127 ? -46.431 -1.763 100.007 1.00 88.19 127 GLN A O 1
ATOM 1022 N N . ASN A 1 128 ? -47.910 -1.208 98.417 1.00 87.62 128 ASN A N 1
ATOM 1023 C CA . ASN A 1 128 ? -48.635 -0.232 99.236 1.00 87.62 128 ASN A CA 1
ATOM 1024 C C . ASN A 1 128 ? -49.583 -0.861 100.273 1.00 87.62 128 ASN A C 1
ATOM 1026 O O . ASN A 1 128 ? -49.990 -0.178 101.211 1.00 87.62 128 ASN A O 1
ATOM 1030 N N . THR A 1 129 ? -49.988 -2.122 100.095 1.00 88.75 129 THR A N 1
ATOM 1031 C CA . THR A 1 129 ? -51.034 -2.762 100.921 1.00 88.75 129 THR A CA 1
ATOM 1032 C C . THR A 1 129 ? -50.527 -3.858 101.852 1.00 88.75 129 THR A C 1
ATOM 1034 O O . THR A 1 129 ? -51.210 -4.181 102.825 1.00 88.75 129 THR A O 1
ATOM 1037 N N . LYS A 1 130 ? -49.351 -4.440 101.589 1.00 85.75 130 LYS A N 1
ATOM 1038 C CA . LYS A 1 130 ? -48.859 -5.622 102.303 1.00 85.75 130 LYS A CA 1
ATOM 1039 C C . LYS A 1 130 ? -47.552 -5.336 103.034 1.00 85.75 130 LYS A C 1
ATOM 1041 O O . LYS A 1 130 ? -46.549 -4.986 102.423 1.00 85.75 130 LYS A O 1
ATOM 1046 N N . SER A 1 131 ? -47.530 -5.581 104.343 1.00 78.62 131 SER A N 1
ATOM 1047 C CA . SER A 1 131 ? -46.286 -5.587 105.112 1.00 78.62 131 SER A CA 1
ATOM 1048 C C . SER A 1 131 ? -45.415 -6.781 104.701 1.00 78.62 131 SER A C 1
ATOM 1050 O O . SER A 1 131 ? -45.828 -7.939 104.763 1.00 78.62 131 SER A O 1
ATOM 1052 N N . MET A 1 132 ? -44.195 -6.489 104.251 1.00 82.06 132 MET A N 1
ATOM 1053 C CA . MET A 1 132 ? -43.229 -7.465 103.744 1.00 82.06 132 MET A CA 1
ATOM 1054 C C . MET A 1 132 ? -41.875 -7.283 104.442 1.00 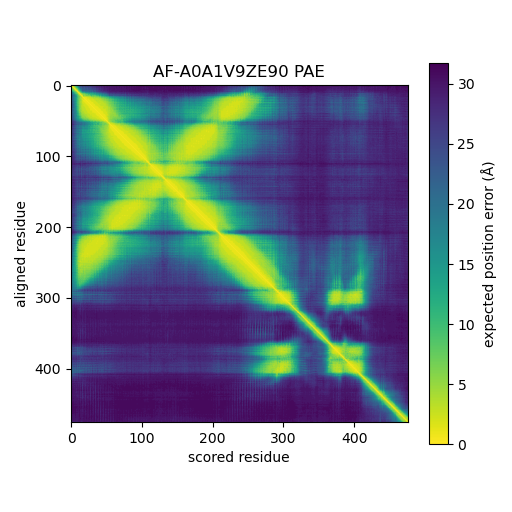82.06 132 MET A C 1
ATOM 1056 O O . MET A 1 132 ? -41.611 -6.256 105.063 1.00 82.06 132 MET A O 1
ATOM 1060 N N . SER A 1 133 ? -40.992 -8.281 104.352 1.00 89.75 133 SER A N 1
ATOM 1061 C CA . SER A 1 133 ? -39.618 -8.117 104.837 1.00 89.75 133 SER A CA 1
ATOM 1062 C C . SER A 1 133 ? -38.829 -7.172 103.925 1.00 89.75 133 SER A C 1
ATOM 1064 O O . SER A 1 133 ? -39.037 -7.153 102.711 1.00 89.75 133 SER A O 1
ATOM 1066 N N . LEU A 1 134 ? -37.857 -6.451 104.491 1.00 84.44 134 LEU A N 1
ATOM 1067 C CA . LEU A 1 134 ? -37.006 -5.495 103.765 1.00 84.44 134 LEU A CA 1
ATOM 1068 C C . LEU A 1 134 ? -36.317 -6.110 102.525 1.00 84.44 134 LEU A C 1
ATOM 1070 O O . LEU A 1 134 ? -36.043 -5.420 101.546 1.00 84.44 134 LEU A O 1
ATOM 1074 N N . ASN A 1 135 ? -36.038 -7.417 102.545 1.00 90.06 135 ASN A N 1
ATOM 1075 C CA . ASN A 1 135 ? -35.472 -8.135 101.399 1.00 90.06 135 ASN A CA 1
ATOM 1076 C C . ASN A 1 135 ? -36.514 -8.401 100.302 1.00 90.06 135 ASN A C 1
ATOM 1078 O O . ASN A 1 135 ? -36.190 -8.300 99.121 1.00 90.06 135 ASN A O 1
ATOM 1082 N N . ALA A 1 136 ? -37.757 -8.716 100.674 1.00 87.94 136 ALA A N 1
ATOM 1083 C CA . ALA A 1 136 ? -38.840 -8.921 99.719 1.00 87.94 136 ALA A CA 1
ATOM 1084 C C . ALA A 1 136 ? -39.277 -7.598 99.070 1.00 87.94 136 ALA A C 1
ATOM 1086 O O . ALA A 1 136 ? -39.442 -7.557 97.856 1.00 87.94 136 ALA A O 1
ATOM 1087 N N . GLU A 1 137 ? -39.363 -6.509 99.838 1.00 86.62 137 GLU A N 1
ATOM 1088 C CA . GLU A 1 137 ? -39.649 -5.172 99.301 1.00 86.62 137 GLU A CA 1
ATOM 1089 C C . GLU A 1 137 ? -38.563 -4.716 98.310 1.00 86.62 137 GLU A C 1
ATOM 1091 O O . GLU A 1 137 ? -38.873 -4.308 97.193 1.00 86.62 137 GLU A O 1
ATOM 1096 N N . LYS A 1 138 ? -37.277 -4.894 98.650 1.00 89.31 138 LYS A N 1
ATOM 1097 C CA . LYS A 1 138 ? -36.159 -4.633 97.722 1.00 89.31 138 LYS A CA 1
ATOM 1098 C C . LYS A 1 138 ? -36.237 -5.462 96.438 1.00 89.31 138 LYS A C 1
ATOM 1100 O O . LYS A 1 138 ? -35.834 -4.974 95.385 1.00 89.31 138 LYS A O 1
ATOM 1105 N N . ASN A 1 139 ? -36.711 -6.705 96.504 1.00 90.38 139 ASN A N 1
ATOM 1106 C CA . ASN A 1 139 ? -36.882 -7.543 95.316 1.00 90.38 139 ASN A CA 1
ATOM 1107 C C . ASN A 1 139 ? -38.075 -7.086 94.463 1.00 90.38 139 ASN A C 1
ATOM 1109 O O . ASN A 1 139 ? -37.954 -7.049 93.243 1.00 90.38 139 ASN A O 1
ATOM 1113 N N . LEU A 1 140 ? -39.173 -6.666 95.094 1.00 90.25 140 LEU A N 1
ATOM 1114 C CA . LEU A 1 140 ? -40.363 -6.131 94.429 1.00 90.25 140 LEU A CA 1
ATOM 1115 C C . LEU A 1 140 ? -40.047 -4.802 93.711 1.00 90.25 140 LEU A C 1
ATOM 1117 O O . LEU A 1 140 ? -40.388 -4.636 92.542 1.00 90.25 140 LEU A O 1
ATOM 1121 N N . ILE A 1 141 ? -39.297 -3.896 94.351 1.00 88.94 141 ILE A N 1
ATOM 1122 C CA . ILE A 1 141 ? -38.813 -2.651 93.723 1.00 88.94 141 ILE A CA 1
ATOM 1123 C C . ILE A 1 141 ? -37.937 -2.959 92.497 1.00 88.94 141 ILE A C 1
ATOM 1125 O O . ILE A 1 141 ? -38.175 -2.403 91.427 1.00 88.94 141 ILE A O 1
ATOM 1129 N N . LYS A 1 142 ? -36.987 -3.900 92.608 1.00 92.50 142 LYS A N 1
ATOM 1130 C CA . LYS A 1 142 ? -36.177 -4.356 91.461 1.00 92.50 142 LYS A CA 1
ATOM 1131 C C . LYS A 1 142 ? -37.033 -4.953 90.341 1.00 92.50 142 LYS A C 1
ATOM 1133 O O . LYS A 1 142 ? -36.719 -4.759 89.172 1.00 92.50 142 LYS A O 1
ATOM 1138 N N . GLU A 1 143 ? -38.103 -5.677 90.667 1.00 90.44 143 GLU A N 1
ATOM 1139 C CA . GLU A 1 143 ? -39.032 -6.210 89.666 1.00 90.44 143 GLU A CA 1
ATOM 1140 C C . GLU A 1 143 ? -39.777 -5.079 88.940 1.00 90.44 143 GLU A C 1
ATOM 1142 O O . GLU A 1 143 ? -39.826 -5.082 87.711 1.00 90.44 143 GLU A O 1
ATOM 1147 N N . ILE A 1 144 ? -40.255 -4.055 89.658 1.00 90.31 144 ILE A N 1
ATOM 1148 C CA . ILE A 1 144 ? -40.851 -2.850 89.055 1.00 90.31 144 ILE A CA 1
ATOM 1149 C C . ILE A 1 144 ? -39.841 -2.125 88.149 1.00 90.31 144 ILE A C 1
ATOM 1151 O O . ILE A 1 144 ? -40.189 -1.759 87.026 1.00 90.31 144 ILE A O 1
ATOM 1155 N N . GLU A 1 145 ? -38.592 -1.943 88.584 1.00 91.81 145 GLU A N 1
ATOM 1156 C CA . GLU A 1 145 ? -37.531 -1.333 87.767 1.00 91.81 145 GLU A CA 1
ATOM 1157 C C . GLU A 1 145 ? -37.243 -2.154 86.499 1.00 91.81 145 GLU A C 1
ATOM 1159 O O . GLU A 1 145 ? -37.186 -1.597 85.398 1.00 91.81 145 GLU A O 1
ATOM 1164 N N . ASN A 1 146 ? -37.142 -3.481 86.621 1.00 90.88 146 ASN A N 1
ATOM 1165 C CA . ASN A 1 146 ? -36.960 -4.395 85.491 1.00 90.88 146 ASN A CA 1
ATOM 1166 C C . ASN A 1 146 ? -38.142 -4.330 84.508 1.00 90.88 146 ASN A C 1
ATOM 1168 O O . ASN A 1 146 ? -37.933 -4.285 83.295 1.00 90.88 146 ASN A O 1
ATOM 1172 N N . LEU A 1 147 ? -39.382 -4.256 85.002 1.00 89.81 147 LEU A N 1
ATOM 1173 C CA . LEU A 1 147 ? -40.578 -4.079 84.173 1.00 89.81 147 LEU A CA 1
ATOM 1174 C C . LEU A 1 147 ? -40.591 -2.715 83.468 1.00 89.81 147 LEU A C 1
ATOM 1176 O O . LEU A 1 147 ? -40.918 -2.638 82.285 1.00 89.81 147 LEU A O 1
ATOM 1180 N N . GLN A 1 148 ? -40.176 -1.635 84.134 1.00 89.19 148 GLN A N 1
ATOM 1181 C CA . GLN A 1 148 ? -40.041 -0.318 83.500 1.00 89.19 148 GLN A CA 1
ATOM 1182 C C . GLN A 1 148 ? -38.957 -0.300 82.410 1.00 89.19 148 GLN A C 1
ATOM 1184 O O . GLN A 1 148 ? -39.116 0.381 81.392 1.00 89.19 148 GLN A O 1
ATOM 1189 N N . GLN A 1 149 ? -37.871 -1.060 82.579 1.00 88.88 149 GLN A N 1
ATOM 1190 C CA . GLN A 1 149 ? -36.873 -1.271 81.526 1.00 88.88 149 GLN A CA 1
ATOM 1191 C C . GLN A 1 149 ? -37.449 -2.107 80.371 1.00 88.88 149 GLN A C 1
ATOM 1193 O O . GLN A 1 149 ? -37.319 -1.703 79.213 1.00 88.88 149 GLN A O 1
ATOM 1198 N N . ALA A 1 150 ? -38.177 -3.189 80.669 1.00 87.62 150 ALA A N 1
ATOM 1199 C CA . ALA A 1 150 ? -38.871 -4.008 79.674 1.00 87.62 150 ALA A CA 1
ATOM 1200 C C . ALA A 1 150 ? -39.914 -3.203 78.873 1.00 87.62 150 ALA A C 1
ATOM 1202 O O . ALA A 1 150 ? -40.027 -3.359 77.659 1.00 87.62 150 ALA A O 1
ATOM 1203 N N . LYS A 1 151 ? -40.624 -2.255 79.503 1.00 88.88 151 LYS A N 1
ATOM 1204 C CA . LYS A 1 151 ? -41.545 -1.343 78.803 1.00 88.88 151 LYS A CA 1
ATOM 1205 C C . LYS A 1 151 ? -40.831 -0.542 77.713 1.00 88.88 151 LYS A C 1
ATOM 1207 O O . LYS A 1 151 ? -41.368 -0.372 76.618 1.00 88.88 151 LYS A O 1
ATOM 1212 N N . LYS A 1 152 ? -39.612 -0.065 77.994 1.00 87.38 152 LYS A N 1
ATOM 1213 C CA . LYS A 1 152 ? -38.794 0.698 77.037 1.00 87.38 152 LYS A CA 1
ATOM 1214 C C . LYS A 1 152 ? -38.314 -0.176 75.874 1.00 87.38 152 LYS A C 1
ATOM 1216 O O . LYS A 1 152 ? -38.242 0.332 74.757 1.00 87.38 152 LYS A O 1
ATOM 1221 N N . SER A 1 153 ? -38.011 -1.458 76.088 1.00 85.19 153 SER A N 1
ATOM 1222 C CA . SER A 1 153 ? -37.639 -2.373 74.998 1.00 85.19 153 SER A CA 1
ATOM 1223 C C . SER A 1 153 ? -38.847 -2.840 74.172 1.00 85.19 153 SER A C 1
ATOM 1225 O O . SER A 1 153 ? -38.741 -2.831 72.947 1.00 85.19 153 SER A O 1
ATOM 1227 N N . VAL A 1 154 ? -40.015 -3.116 74.775 1.00 87.81 154 VAL A N 1
ATOM 1228 C CA . VAL A 1 154 ? -41.263 -3.380 74.018 1.00 87.81 154 VAL A CA 1
ATOM 1229 C C . VAL A 1 154 ? -41.651 -2.172 73.161 1.00 87.81 154 VAL A C 1
ATOM 1231 O O . VAL A 1 154 ? -41.992 -2.334 71.993 1.00 87.81 154 VAL A O 1
ATOM 1234 N N . ALA A 1 155 ? -41.559 -0.950 73.699 1.00 86.25 155 ALA A N 1
ATOM 1235 C CA . ALA A 1 155 ? -41.860 0.265 72.939 1.00 86.25 155 ALA A CA 1
ATOM 1236 C C . ALA A 1 155 ? -40.911 0.467 71.741 1.00 86.25 155 ALA A C 1
ATOM 1238 O O . ALA A 1 155 ? -41.359 0.878 70.673 1.00 86.25 155 ALA A O 1
ATOM 1239 N N . LYS A 1 156 ? -39.619 0.134 71.888 1.00 85.31 156 LYS A N 1
ATOM 1240 C CA . LYS A 1 156 ? -38.659 0.132 70.769 1.00 85.31 156 LYS A CA 1
ATOM 1241 C C . LYS A 1 156 ? -39.024 -0.919 69.719 1.00 85.31 156 LYS A C 1
ATOM 1243 O O . LYS A 1 156 ? -39.146 -0.565 68.556 1.00 85.31 156 LYS A O 1
ATOM 1248 N N . TYR A 1 157 ? -39.278 -2.162 70.126 1.00 85.81 157 TYR A N 1
ATOM 1249 C CA . TYR A 1 157 ? -39.709 -3.243 69.228 1.00 85.81 157 TYR A CA 1
ATOM 1250 C C . TYR A 1 157 ? -40.977 -2.865 68.438 1.00 85.81 157 TYR A C 1
ATOM 1252 O O . TYR A 1 157 ? -41.020 -2.994 67.216 1.00 85.81 157 TYR A O 1
ATOM 1260 N N . ALA A 1 158 ? -41.978 -2.287 69.109 1.00 84.88 158 ALA A N 1
ATOM 1261 C CA . ALA A 1 158 ? -43.201 -1.794 68.475 1.00 84.88 158 ALA A CA 1
ATOM 1262 C C . ALA A 1 158 ? -42.969 -0.630 67.488 1.00 84.88 158 ALA A C 1
ATOM 1264 O O . ALA A 1 158 ? -43.722 -0.502 66.528 1.00 84.88 158 ALA A O 1
ATOM 1265 N N . ALA A 1 159 ? -41.938 0.197 67.688 1.00 83.62 159 ALA A N 1
ATOM 1266 C CA . ALA A 1 159 ? -41.560 1.258 66.752 1.00 83.62 159 ALA A CA 1
ATOM 1267 C C . ALA A 1 159 ? -40.754 0.748 65.539 1.00 83.62 159 ALA A C 1
ATOM 1269 O O . ALA A 1 159 ? -40.635 1.451 64.537 1.00 83.62 159 ALA A O 1
ATOM 1270 N N . GLU A 1 160 ? -40.186 -0.459 65.613 1.00 84.00 160 GLU A N 1
ATOM 1271 C CA . GLU A 1 160 ? -39.473 -1.084 64.493 1.00 84.00 160 GLU A CA 1
ATOM 1272 C C . GLU A 1 160 ? -40.384 -1.969 63.626 1.00 84.00 160 GLU A C 1
ATOM 1274 O O . GLU A 1 160 ? -40.169 -2.063 62.413 1.00 84.00 160 GLU A O 1
ATOM 1279 N N . GLN A 1 161 ? -41.448 -2.536 64.210 1.00 77.56 161 GLN A N 1
ATOM 1280 C CA . GLN A 1 161 ? -42.553 -3.221 63.522 1.00 77.56 161 GLN A CA 1
ATOM 1281 C C . GLN A 1 161 ? -43.104 -2.381 62.349 1.00 77.56 161 GLN A C 1
ATOM 1283 O O . GLN A 1 161 ? -43.935 -1.494 62.521 1.00 77.56 161 GLN A O 1
ATOM 1288 N N . GLY A 1 162 ? -42.621 -2.663 61.135 1.00 80.00 162 GLY A N 1
ATOM 1289 C CA . GLY A 1 162 ? -42.940 -1.906 59.918 1.00 80.00 162 GLY A CA 1
ATOM 1290 C C . GLY A 1 162 ? -41.749 -1.703 58.974 1.00 80.00 162 GLY A C 1
ATOM 1291 O O . GLY A 1 162 ? -41.939 -1.681 57.758 1.00 80.00 162 GLY A O 1
ATOM 1292 N N . LYS A 1 163 ? -40.508 -1.674 59.491 1.00 86.19 163 LYS A N 1
ATOM 1293 C CA . LYS A 1 163 ? -39.281 -1.585 58.663 1.00 86.19 163 LYS A CA 1
ATOM 1294 C C . LYS A 1 163 ? -39.183 -2.714 57.627 1.00 86.19 163 LYS A C 1
ATOM 1296 O O . LYS A 1 163 ? -38.692 -2.507 56.524 1.00 86.19 163 LYS A O 1
ATOM 1301 N N . ASP A 1 164 ? -39.726 -3.891 57.940 1.00 86.38 164 ASP A N 1
ATOM 1302 C CA . ASP A 1 164 ? -39.759 -5.057 57.045 1.00 86.38 164 ASP A CA 1
ATOM 1303 C C . ASP A 1 164 ? -40.530 -4.784 55.730 1.00 86.38 164 ASP A C 1
ATOM 1305 O O . ASP A 1 164 ? -40.167 -5.314 54.680 1.00 86.38 164 ASP A O 1
ATOM 1309 N N . VAL A 1 165 ? -41.541 -3.901 55.756 1.00 89.81 165 VAL A N 1
ATOM 1310 C CA . VAL A 1 165 ? -42.275 -3.447 54.556 1.00 89.81 165 VAL A CA 1
ATOM 1311 C C . VAL A 1 165 ? -41.416 -2.497 53.718 1.00 89.81 165 VAL A C 1
ATOM 1313 O O . VAL A 1 165 ? -41.376 -2.632 52.498 1.00 89.81 165 VAL A O 1
ATOM 1316 N N . GLN A 1 166 ? -40.672 -1.591 54.360 1.00 89.88 166 GLN A N 1
ATOM 1317 C CA . GLN A 1 166 ? -39.741 -0.676 53.684 1.00 89.88 166 GLN A CA 1
ATOM 1318 C C . GLN A 1 166 ? -38.595 -1.441 53.002 1.00 89.88 166 GLN A C 1
ATOM 1320 O O . GLN A 1 166 ? -38.215 -1.122 51.877 1.00 89.88 166 GLN A O 1
ATOM 1325 N N . PHE A 1 167 ? -38.088 -2.497 53.647 1.00 92.25 167 PHE A N 1
ATOM 1326 C CA . PHE A 1 167 ? -37.123 -3.416 53.045 1.00 92.25 167 PHE A CA 1
ATOM 1327 C C . PHE A 1 167 ? -37.709 -4.186 51.850 1.00 92.25 167 PHE A C 1
ATOM 1329 O O . PHE A 1 167 ? -37.025 -4.346 50.845 1.00 92.25 167 PHE A O 1
ATOM 1336 N N . ASN A 1 168 ? -38.963 -4.650 51.919 1.00 92.19 168 ASN A N 1
ATOM 1337 C CA . ASN A 1 168 ? -39.606 -5.296 50.766 1.00 92.19 168 ASN A CA 1
ATOM 1338 C C . ASN A 1 168 ? -39.733 -4.336 49.577 1.00 92.19 168 ASN A C 1
ATOM 1340 O O . ASN A 1 168 ? -39.323 -4.702 48.479 1.00 92.19 168 ASN A O 1
ATOM 1344 N N . ALA A 1 169 ? -40.220 -3.113 49.814 1.00 94.06 169 ALA A N 1
ATOM 1345 C CA . ALA A 1 169 ? -40.372 -2.091 48.781 1.00 94.06 169 ALA A CA 1
ATOM 1346 C C . ALA A 1 169 ? -39.037 -1.786 48.080 1.00 94.06 169 ALA A C 1
ATOM 1348 O O . ALA A 1 169 ? -38.938 -1.959 46.869 1.00 94.06 169 ALA A O 1
ATOM 1349 N N . SER A 1 170 ? -37.971 -1.481 48.832 1.00 93.31 170 SER A N 1
ATOM 1350 C CA . SER A 1 170 ? -36.660 -1.192 48.225 1.00 93.31 170 SER A CA 1
ATOM 1351 C C . SER A 1 170 ? -36.077 -2.381 47.450 1.00 93.31 170 SER A C 1
ATOM 1353 O O . SER A 1 170 ? -35.410 -2.203 46.433 1.00 93.31 170 SER A O 1
ATOM 1355 N N . MET A 1 171 ? -36.362 -3.616 47.867 1.00 94.25 171 MET A N 1
ATOM 1356 C CA . MET A 1 171 ? -35.956 -4.824 47.138 1.00 94.25 171 MET A CA 1
ATOM 1357 C C . MET A 1 171 ? -36.772 -5.077 45.873 1.00 94.25 171 MET A C 1
ATOM 1359 O O . MET A 1 171 ? -36.252 -5.695 44.940 1.00 94.25 171 MET A O 1
ATOM 1363 N N . ASP A 1 172 ? -38.033 -4.658 45.848 1.00 95.81 172 ASP A N 1
ATOM 1364 C CA . ASP A 1 172 ? -38.887 -4.710 44.665 1.00 95.81 172 ASP A CA 1
ATOM 1365 C C . ASP A 1 172 ? -38.474 -3.618 43.662 1.00 95.81 172 ASP A C 1
ATOM 1367 O O . ASP A 1 172 ? -38.315 -3.926 42.479 1.00 95.81 172 ASP A O 1
ATOM 1371 N N . ASP A 1 173 ? -38.145 -2.412 44.138 1.00 95.31 173 ASP A N 1
ATOM 1372 C CA . ASP A 1 173 ? -37.591 -1.309 43.339 1.00 95.31 173 ASP A CA 1
ATOM 1373 C C . ASP A 1 173 ? -36.249 -1.691 42.689 1.00 95.31 173 ASP A C 1
ATOM 1375 O O . ASP A 1 173 ? -36.078 -1.561 41.475 1.00 95.31 173 ASP A O 1
ATOM 1379 N N . ILE A 1 174 ? -35.305 -2.253 43.459 1.00 95.44 174 ILE A N 1
ATOM 1380 C CA . ILE A 1 174 ? -34.017 -2.725 42.917 1.00 95.44 174 ILE A CA 1
ATOM 1381 C C . ILE A 1 174 ? -34.237 -3.871 41.910 1.00 95.44 174 ILE A C 1
ATOM 1383 O O . ILE A 1 174 ? -33.564 -3.928 40.878 1.00 95.44 174 ILE A O 1
ATOM 1387 N N . ARG A 1 175 ? -35.212 -4.767 42.141 1.00 95.50 175 ARG A N 1
ATOM 1388 C CA . ARG A 1 175 ? -35.584 -5.807 41.160 1.00 95.50 175 ARG A CA 1
ATOM 1389 C C . ARG A 1 175 ? -36.194 -5.219 39.885 1.00 95.50 175 ARG A C 1
ATOM 1391 O O . ARG A 1 175 ? -35.907 -5.739 38.806 1.00 95.50 175 ARG A O 1
ATOM 1398 N N . ALA A 1 176 ? -36.989 -4.155 39.974 1.00 96.25 176 ALA A N 1
ATOM 1399 C CA . ALA A 1 176 ? -37.510 -3.444 38.810 1.00 96.25 176 ALA A CA 1
ATOM 1400 C C . ALA A 1 176 ? -36.377 -2.765 38.018 1.00 96.25 176 ALA A C 1
ATOM 1402 O O . ALA A 1 176 ? -36.260 -2.987 36.811 1.00 96.25 176 ALA A O 1
ATOM 1403 N N . ALA A 1 177 ? -35.474 -2.049 38.696 1.00 94.88 177 ALA A N 1
A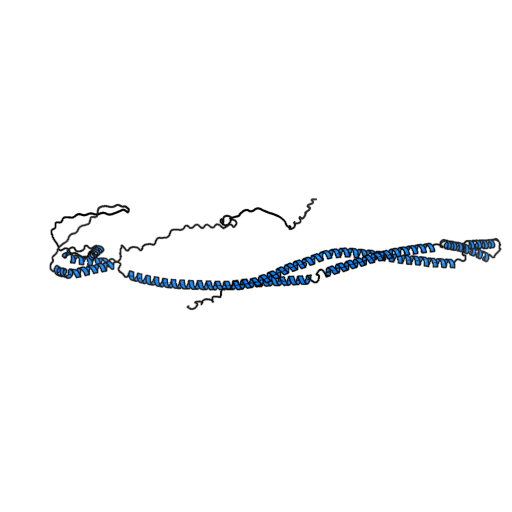TOM 1404 C CA . ALA A 1 177 ? -34.300 -1.426 38.082 1.00 94.88 177 ALA A CA 1
ATOM 1405 C C . ALA A 1 177 ? -33.392 -2.453 37.378 1.00 94.88 177 ALA A C 1
ATOM 1407 O O . ALA A 1 177 ? -32.975 -2.2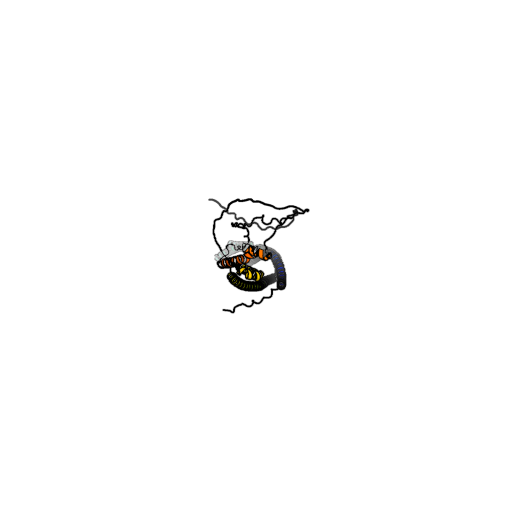38 36.238 1.00 94.88 177 ALA A O 1
ATOM 1408 N N . MET A 1 178 ? -33.148 -3.617 37.997 1.00 94.88 178 MET A N 1
ATOM 1409 C CA . MET A 1 178 ? -32.393 -4.707 37.364 1.00 94.88 178 MET A CA 1
ATOM 1410 C C . MET A 1 178 ? -33.056 -5.228 36.081 1.00 94.88 178 MET A C 1
ATOM 1412 O O . MET A 1 178 ? -32.336 -5.515 35.125 1.00 94.88 178 MET A O 1
ATOM 1416 N N . LYS A 1 179 ? -34.394 -5.334 36.036 1.00 95.62 179 LYS A N 1
ATOM 1417 C CA . LYS A 1 179 ? -35.139 -5.775 34.839 1.00 95.62 179 LYS A CA 1
ATOM 1418 C C . LYS A 1 179 ? -35.039 -4.775 33.685 1.00 95.62 179 LYS A C 1
ATOM 1420 O O . LYS A 1 179 ? -34.860 -5.186 32.539 1.00 95.62 179 LYS A O 1
ATOM 1425 N N . VAL A 1 180 ? -35.121 -3.476 33.982 1.00 95.88 180 VAL A N 1
ATOM 1426 C CA . VAL A 1 180 ? -34.917 -2.413 32.982 1.00 95.88 180 VAL A CA 1
ATOM 1427 C C . VAL A 1 180 ? -33.497 -2.502 32.417 1.00 95.88 180 VAL A C 1
ATOM 1429 O O . VAL A 1 180 ? -33.320 -2.611 31.205 1.00 95.88 180 VAL A O 1
ATOM 1432 N N . LYS A 1 181 ? -32.487 -2.598 33.292 1.00 94.81 181 LYS A N 1
ATOM 1433 C CA . LYS A 1 181 ? -31.080 -2.724 32.883 1.00 94.81 181 LYS A CA 1
ATOM 1434 C C . LYS A 1 181 ? -30.786 -3.999 32.086 1.00 94.81 181 LYS A C 1
ATOM 1436 O O . LYS A 1 181 ? -29.972 -3.946 31.169 1.00 94.81 181 LYS A O 1
ATOM 1441 N N . SER A 1 182 ? -31.435 -5.137 32.361 1.00 94.94 182 SER A N 1
ATOM 1442 C CA . SER A 1 182 ? -31.280 -6.331 31.510 1.00 94.94 182 SER A CA 1
ATOM 1443 C C . SER A 1 182 ? -31.839 -6.130 30.099 1.00 94.94 182 SER A C 1
ATOM 1445 O O . SER A 1 182 ? -31.153 -6.480 29.143 1.00 94.94 182 SER A O 1
ATOM 1447 N N . ALA A 1 183 ? -33.005 -5.492 29.954 1.00 95.94 183 ALA A N 1
ATOM 1448 C CA . ALA A 1 183 ? -33.583 -5.207 28.639 1.00 95.94 183 ALA A CA 1
ATOM 1449 C C . ALA A 1 183 ? -32.748 -4.186 27.833 1.00 95.94 183 ALA A C 1
ATOM 1451 O O . ALA A 1 183 ? -32.662 -4.274 26.609 1.00 95.94 183 ALA A O 1
ATOM 1452 N N . GLU A 1 184 ? -32.094 -3.230 28.503 1.00 95.19 184 GLU A N 1
ATOM 1453 C CA . GLU A 1 184 ? -31.109 -2.333 27.875 1.00 95.19 184 GLU A CA 1
ATOM 1454 C C . GLU A 1 184 ? -29.867 -3.105 27.386 1.00 95.19 184 GLU A C 1
ATOM 1456 O O . GLU A 1 184 ? -29.427 -2.915 26.252 1.00 95.19 184 GLU A O 1
ATOM 1461 N N . ILE A 1 185 ? -29.330 -4.023 28.202 1.00 95.75 185 ILE A N 1
ATOM 1462 C CA . ILE A 1 185 ? -28.176 -4.873 27.845 1.00 95.75 185 ILE A CA 1
ATOM 1463 C C . ILE A 1 185 ? -28.481 -5.775 26.643 1.00 95.75 185 ILE A C 1
ATOM 1465 O O . ILE A 1 185 ? -27.601 -5.972 25.800 1.00 95.75 185 ILE A O 1
ATOM 1469 N N . GLU A 1 186 ? -29.689 -6.333 26.564 1.00 96.12 186 GLU A N 1
ATOM 1470 C CA . GLU A 1 186 ? -30.140 -7.169 25.445 1.00 96.12 186 GLU A CA 1
ATOM 1471 C C . GLU A 1 186 ? -30.144 -6.363 24.140 1.00 96.12 186 GLU A C 1
ATOM 1473 O O . GLU A 1 186 ? -29.394 -6.703 23.225 1.00 96.12 186 GLU A O 1
ATOM 1478 N N . LYS A 1 187 ? -30.834 -5.214 24.106 1.00 96.00 187 LYS A N 1
ATOM 1479 C CA . LYS A 1 187 ? -30.869 -4.307 22.941 1.00 96.00 187 LYS A CA 1
ATOM 1480 C C . LYS A 1 187 ? -29.478 -3.850 22.490 1.00 96.00 187 LYS A C 1
ATOM 1482 O O . LYS A 1 187 ? -29.167 -3.867 21.300 1.00 96.00 187 LYS A O 1
ATOM 1487 N N . VAL A 1 188 ? -28.607 -3.462 23.428 1.00 96.44 188 VAL A N 1
ATOM 1488 C CA . VAL A 1 188 ? -27.224 -3.063 23.101 1.00 96.44 188 VAL A CA 1
ATOM 1489 C C . VAL A 1 188 ? -26.401 -4.260 22.612 1.00 96.44 188 VAL A C 1
ATOM 1491 O O . VAL A 1 188 ? -25.534 -4.098 21.757 1.00 96.44 188 VAL A O 1
ATOM 1494 N N . THR A 1 189 ? -26.675 -5.476 23.094 1.00 94.81 189 THR A N 1
ATOM 1495 C CA . THR A 1 189 ? -26.011 -6.699 22.617 1.00 94.81 189 THR A CA 1
ATOM 1496 C C . THR A 1 189 ? -26.459 -7.090 21.209 1.00 94.81 189 THR A C 1
ATOM 1498 O O . THR A 1 189 ? -25.615 -7.493 20.411 1.00 94.81 189 THR A O 1
ATOM 1501 N N . GLU A 1 190 ? -27.739 -6.931 20.877 1.00 96.50 190 GLU A N 1
ATOM 1502 C CA . GLU A 1 190 ? -28.255 -7.107 19.515 1.00 96.50 190 GLU A CA 1
ATOM 1503 C C . GLU A 1 190 ? -27.606 -6.109 18.549 1.00 96.50 190 GLU A C 1
ATOM 1505 O O . GLU A 1 190 ? -27.019 -6.524 17.549 1.00 96.50 190 GLU A O 1
ATOM 1510 N N . ALA A 1 191 ? -27.599 -4.816 18.896 1.00 94.81 191 ALA A N 1
ATOM 1511 C CA . ALA A 1 191 ? -26.934 -3.776 18.109 1.00 94.81 191 ALA A CA 1
ATOM 1512 C C . ALA A 1 191 ? -25.426 -4.042 17.939 1.00 94.81 191 ALA A C 1
ATOM 1514 O O . ALA A 1 191 ? -24.886 -3.902 16.845 1.00 94.81 191 ALA A O 1
ATOM 1515 N N . PHE A 1 192 ? -24.741 -4.486 18.998 1.00 95.25 192 PHE A N 1
ATOM 1516 C CA . PHE A 1 192 ? -23.324 -4.860 18.959 1.00 95.25 192 PHE A CA 1
ATOM 1517 C C . PHE A 1 192 ? -23.059 -6.060 18.036 1.00 95.25 192 PHE A C 1
ATOM 1519 O O . PHE A 1 192 ? -22.097 -6.049 17.266 1.00 95.25 192 PHE A O 1
ATOM 1526 N N . ASN A 1 193 ? -23.914 -7.086 18.074 1.00 95.06 193 ASN A N 1
ATOM 1527 C CA . ASN A 1 193 ? -23.801 -8.254 17.200 1.00 95.06 193 ASN A CA 1
ATOM 1528 C C . ASN A 1 193 ? -24.084 -7.890 15.733 1.00 95.06 193 ASN A C 1
ATOM 1530 O O . ASN A 1 193 ? -23.353 -8.337 14.850 1.00 95.06 193 ASN A O 1
ATOM 1534 N N . ALA A 1 194 ? -25.081 -7.038 15.474 1.00 95.69 194 ALA A N 1
ATOM 1535 C CA . ALA A 1 194 ? -25.358 -6.503 14.143 1.00 95.69 194 ALA A CA 1
ATOM 1536 C C . ALA A 1 194 ? -24.173 -5.677 13.613 1.00 95.69 194 ALA A C 1
ATOM 1538 O O . ALA A 1 194 ? -23.710 -5.907 12.498 1.00 95.69 194 ALA A O 1
ATOM 1539 N N . GLN A 1 195 ? -23.601 -4.794 14.438 1.00 93.88 195 GLN A N 1
ATOM 1540 C CA . GLN A 1 195 ? -22.426 -4.003 14.069 1.00 93.88 195 GLN A CA 1
ATOM 1541 C C . GLN A 1 195 ? -21.190 -4.877 13.819 1.00 93.88 195 GLN A C 1
ATOM 1543 O O . GLN A 1 195 ? -20.402 -4.601 12.913 1.00 93.88 195 GLN A O 1
ATOM 1548 N N . LYS A 1 196 ? -21.026 -5.973 14.571 1.00 93.94 196 LYS A N 1
ATOM 1549 C CA . LYS A 1 196 ? -19.989 -6.972 14.297 1.00 93.94 196 LYS A CA 1
ATOM 1550 C C . LYS A 1 196 ? -20.213 -7.660 12.944 1.00 93.94 196 LYS A C 1
ATOM 1552 O O . LYS A 1 196 ? -19.257 -7.798 12.188 1.00 93.94 196 LYS A O 1
ATOM 1557 N N . ALA A 1 197 ? -21.448 -8.032 12.606 1.00 95.00 197 ALA A N 1
ATOM 1558 C CA . ALA A 1 197 ? -21.768 -8.612 11.301 1.00 95.00 197 ALA A CA 1
ATOM 1559 C C . ALA A 1 197 ? -21.494 -7.628 10.146 1.00 95.00 197 ALA A C 1
ATOM 1561 O O . ALA A 1 197 ? -20.899 -8.025 9.148 1.00 95.00 197 ALA A O 1
ATOM 1562 N N . VAL A 1 198 ? -21.821 -6.339 10.309 1.00 92.06 198 VAL A N 1
ATOM 1563 C CA . VAL A 1 198 ? -21.435 -5.270 9.365 1.00 92.06 198 VAL A CA 1
ATOM 1564 C C . VAL A 1 198 ? -19.911 -5.189 9.222 1.00 92.06 198 VAL A C 1
ATOM 1566 O O . VAL A 1 198 ? -19.397 -5.099 8.110 1.00 92.06 198 VAL A O 1
ATOM 1569 N N . MET A 1 199 ? -19.168 -5.278 10.327 1.00 91.12 199 MET A N 1
ATOM 1570 C CA . MET A 1 199 ? -17.703 -5.257 10.304 1.00 91.12 199 MET A CA 1
ATOM 1571 C C . MET A 1 199 ? -17.083 -6.469 9.603 1.00 91.12 199 MET A C 1
ATOM 1573 O O . MET A 1 199 ? -16.086 -6.318 8.897 1.00 91.12 199 MET A O 1
ATOM 1577 N N . ASP A 1 200 ? -17.656 -7.656 9.787 1.00 91.00 200 ASP A N 1
ATOM 1578 C CA . ASP A 1 200 ? -17.194 -8.886 9.146 1.00 91.00 200 ASP A CA 1
ATOM 1579 C C . ASP A 1 200 ? -17.592 -8.934 7.653 1.00 91.00 200 ASP A C 1
ATOM 1581 O O . ASP A 1 200 ? -16.786 -9.361 6.826 1.00 91.00 200 ASP A O 1
ATOM 1585 N N . ALA A 1 201 ? -18.747 -8.372 7.274 1.00 89.50 201 ALA A N 1
ATOM 1586 C CA . ALA A 1 201 ? -19.128 -8.155 5.875 1.00 89.50 201 ALA A CA 1
ATOM 1587 C C . ALA A 1 201 ? -18.158 -7.193 5.163 1.00 89.50 201 ALA A C 1
ATOM 1589 O O . ALA A 1 201 ? -17.564 -7.563 4.151 1.00 89.50 201 ALA A O 1
ATOM 1590 N N . ILE A 1 202 ? -17.898 -6.017 5.751 1.00 86.25 202 ILE A N 1
ATOM 1591 C CA . ILE A 1 202 ? -16.929 -5.027 5.247 1.00 86.25 202 ILE A CA 1
ATOM 1592 C C . ILE A 1 202 ? -15.537 -5.663 5.062 1.00 86.25 202 ILE A C 1
ATOM 1594 O O . ILE A 1 202 ? -14.886 -5.447 4.040 1.00 86.25 202 ILE A O 1
ATOM 1598 N N . ARG A 1 203 ? -15.079 -6.499 6.008 1.00 85.06 203 ARG A N 1
ATOM 1599 C CA . ARG A 1 203 ? -13.825 -7.271 5.865 1.00 85.06 203 ARG A CA 1
ATOM 1600 C C . ARG A 1 203 ? -13.852 -8.217 4.666 1.00 85.06 203 ARG A C 1
ATOM 1602 O O . ARG A 1 203 ? -12.885 -8.234 3.910 1.00 85.06 203 ARG A O 1
ATOM 1609 N N . SER A 1 204 ? -14.939 -8.968 4.480 1.00 82.56 204 SER A N 1
ATOM 1610 C CA . SER A 1 204 ? -15.063 -9.905 3.357 1.00 82.56 204 SER A CA 1
ATOM 1611 C C . SER A 1 204 ? -15.033 -9.198 1.995 1.00 82.56 204 SER A C 1
ATOM 1613 O O . SER A 1 204 ? -14.350 -9.671 1.089 1.00 82.56 204 SER A O 1
ATOM 1615 N N . GLU A 1 205 ? -15.644 -8.012 1.874 1.00 77.50 205 GLU A N 1
ATOM 1616 C CA . GLU A 1 205 ? -15.529 -7.162 0.679 1.00 77.50 205 GLU A CA 1
ATOM 1617 C C . GLU A 1 205 ? -14.064 -6.770 0.395 1.00 77.50 205 GLU A C 1
ATOM 1619 O O . GLU A 1 205 ? -13.630 -6.792 -0.756 1.00 77.50 205 GLU A O 1
ATOM 1624 N N . SER A 1 206 ? -13.263 -6.476 1.429 1.00 69.69 206 SER A N 1
ATOM 1625 C CA . SER A 1 206 ? -11.841 -6.131 1.253 1.00 69.69 206 SER A CA 1
ATOM 1626 C C . SER A 1 206 ? -10.942 -7.306 0.878 1.00 69.69 206 SER A C 1
ATOM 1628 O O . SER A 1 206 ? -9.918 -7.066 0.235 1.00 69.69 206 SER A O 1
ATOM 1630 N N . ASP A 1 207 ? -11.247 -8.533 1.298 1.00 64.12 207 ASP A N 1
ATOM 1631 C CA . ASP A 1 207 ? -10.466 -9.699 0.868 1.00 64.12 207 ASP A CA 1
ATOM 1632 C C . ASP A 1 207 ? -10.855 -10.111 -0.571 1.00 64.12 207 ASP A C 1
ATOM 1634 O O . ASP A 1 207 ? -9.981 -10.494 -1.350 1.00 64.12 207 ASP A O 1
ATOM 1638 N N . VAL A 1 208 ? -12.119 -9.904 -0.983 1.00 62.16 208 VAL A N 1
ATOM 1639 C CA . VAL A 1 208 ? -12.567 -10.031 -2.389 1.00 62.16 208 VAL A CA 1
ATOM 1640 C C . VAL A 1 208 ? -11.975 -8.938 -3.293 1.00 62.16 208 VAL A C 1
ATOM 1642 O O . VAL A 1 208 ? -11.695 -9.201 -4.461 1.00 62.16 208 VAL A O 1
ATOM 1645 N N . GLY A 1 209 ? -11.721 -7.737 -2.761 1.00 59.56 209 GLY A N 1
ATOM 1646 C CA . GLY A 1 209 ? -11.169 -6.565 -3.461 1.00 59.56 209 GLY A CA 1
ATOM 1647 C C . GLY A 1 209 ? -9.709 -6.673 -3.929 1.00 59.56 209 GLY A C 1
ATOM 1648 O O . GLY A 1 209 ? -8.964 -5.700 -3.854 1.00 59.56 209 GLY A O 1
ATOM 1649 N N . GLY A 1 210 ? -9.268 -7.845 -4.390 1.00 63.56 210 GLY A N 1
ATOM 1650 C CA . GLY A 1 210 ? -7.990 -8.015 -5.078 1.00 63.56 210 GLY A CA 1
ATOM 1651 C C . GLY A 1 210 ? -6.763 -8.144 -4.174 1.00 63.56 210 GLY A C 1
ATOM 1652 O O . GLY A 1 210 ? -5.648 -7.980 -4.665 1.00 63.56 210 GLY A O 1
ATOM 1653 N N . ARG A 1 211 ? -6.909 -8.476 -2.882 1.00 70.19 211 ARG A N 1
ATOM 1654 C CA . ARG A 1 211 ? -5.768 -8.644 -1.955 1.00 70.19 211 ARG A CA 1
ATOM 1655 C C . ARG A 1 211 ? -4.708 -9.629 -2.465 1.00 70.19 211 ARG A C 1
ATOM 1657 O O . ARG A 1 211 ? -3.520 -9.340 -2.345 1.00 70.19 211 ARG A O 1
ATOM 1664 N N . ASP A 1 212 ? -5.142 -10.734 -3.070 1.00 79.62 212 ASP A N 1
ATOM 1665 C CA . ASP A 1 212 ? -4.266 -11.771 -3.639 1.00 79.62 212 ASP A CA 1
ATOM 1666 C C . ASP A 1 212 ? -3.886 -11.514 -5.106 1.00 79.62 212 ASP A C 1
ATOM 1668 O O . ASP A 1 212 ? -2.955 -12.129 -5.628 1.00 79.62 212 ASP A O 1
ATOM 1672 N N . GLN A 1 213 ? -4.606 -10.618 -5.788 1.00 82.38 213 GLN A N 1
ATOM 1673 C CA . GLN A 1 213 ? -4.334 -10.220 -7.173 1.00 82.38 213 GLN A CA 1
ATOM 1674 C C . GLN A 1 213 ? -3.296 -9.092 -7.226 1.00 82.38 213 GLN A C 1
ATOM 1676 O O . GLN A 1 213 ? -2.374 -9.147 -8.029 1.00 82.38 213 GLN A O 1
ATOM 1681 N N . PHE A 1 214 ? -3.374 -8.123 -6.313 1.00 86.31 214 PHE A N 1
ATOM 1682 C CA . PHE A 1 214 ? -2.448 -6.998 -6.186 1.00 86.31 214 PHE A CA 1
ATOM 1683 C C . PHE A 1 214 ? -0.952 -7.393 -6.147 1.00 86.31 214 PHE A C 1
ATOM 1685 O O . PHE A 1 214 ? -0.182 -6.806 -6.911 1.00 86.31 214 PHE A O 1
ATOM 1692 N N . PRO A 1 215 ? -0.490 -8.374 -5.335 1.00 89.81 215 PRO A N 1
ATOM 1693 C CA . PRO A 1 215 ? 0.908 -8.808 -5.369 1.00 89.81 215 PRO A CA 1
ATOM 1694 C C . PRO A 1 215 ? 1.282 -9.472 -6.701 1.00 89.81 215 PRO A C 1
ATOM 1696 O O . PRO A 1 215 ? 2.339 -9.159 -7.240 1.00 89.81 215 PRO A O 1
ATOM 1699 N N . LYS A 1 216 ? 0.401 -10.303 -7.278 1.00 91.69 216 LYS A N 1
ATOM 1700 C CA . LYS A 1 216 ? 0.631 -10.972 -8.573 1.00 91.69 216 LYS A CA 1
ATOM 1701 C C . LYS A 1 216 ? 0.769 -9.958 -9.707 1.00 91.69 216 LYS A C 1
ATOM 1703 O O . LYS A 1 216 ? 1.737 -9.999 -10.453 1.00 91.69 216 LYS A O 1
ATOM 1708 N N . LEU A 1 217 ? -0.131 -8.979 -9.767 1.00 92.38 217 LEU A N 1
ATOM 1709 C CA . LEU A 1 217 ? -0.085 -7.868 -10.718 1.00 92.38 217 LEU A CA 1
ATOM 1710 C C . LEU A 1 217 ? 1.174 -7.000 -10.538 1.00 92.38 217 LEU A C 1
ATOM 1712 O O . LEU A 1 217 ? 1.768 -6.552 -11.518 1.00 92.38 217 LEU A O 1
ATOM 1716 N N . LEU A 1 218 ? 1.644 -6.790 -9.304 1.00 92.31 218 LEU A N 1
ATOM 1717 C CA . LEU A 1 218 ? 2.926 -6.119 -9.057 1.00 92.31 218 LEU A CA 1
ATOM 1718 C C . LEU A 1 218 ? 4.135 -6.945 -9.520 1.00 92.31 218 LEU A C 1
ATOM 1720 O O . LEU A 1 218 ? 5.106 -6.363 -10.005 1.00 92.31 218 LEU A O 1
ATOM 1724 N N . GLU A 1 219 ? 4.103 -8.268 -9.375 1.00 95.25 219 GLU A N 1
ATOM 1725 C CA . GLU A 1 219 ? 5.141 -9.175 -9.877 1.00 95.25 219 GLU A CA 1
ATOM 1726 C C . GLU A 1 219 ? 5.139 -9.235 -11.411 1.00 95.25 219 GLU A C 1
ATOM 1728 O O . GLU A 1 219 ? 6.192 -9.034 -12.015 1.00 95.25 219 GLU A O 1
ATOM 1733 N N . GLU A 1 220 ? 3.969 -9.359 -12.048 1.00 94.44 220 GLU A N 1
ATOM 1734 C CA . GLU A 1 220 ? 3.797 -9.234 -13.503 1.00 94.44 220 GLU A CA 1
ATOM 1735 C C . GLU A 1 220 ? 4.343 -7.893 -14.014 1.00 94.44 220 GLU A C 1
ATOM 1737 O O . GLU A 1 220 ? 5.146 -7.862 -14.946 1.00 94.44 220 GLU A O 1
ATOM 1742 N N . LYS A 1 221 ? 3.989 -6.771 -13.370 1.00 94.44 221 LYS A N 1
ATOM 1743 C CA . LYS A 1 221 ? 4.484 -5.432 -13.733 1.00 94.44 221 LYS A CA 1
ATOM 1744 C C . LYS A 1 221 ? 6.005 -5.311 -13.608 1.00 94.44 221 LYS A C 1
ATOM 1746 O O . LYS A 1 221 ? 6.634 -4.682 -14.460 1.00 94.44 221 LYS A O 1
ATOM 1751 N N . LYS A 1 222 ? 6.612 -5.906 -12.575 1.00 95.75 222 LYS A N 1
ATOM 1752 C CA . LYS A 1 222 ? 8.078 -5.952 -12.415 1.00 95.75 222 LYS A CA 1
ATOM 1753 C C . LYS A 1 222 ? 8.734 -6.807 -13.502 1.00 95.75 222 LYS A C 1
ATOM 1755 O O . LYS A 1 222 ? 9.709 -6.354 -14.097 1.00 95.75 222 LYS A O 1
ATOM 1760 N N . GLY A 1 223 ? 8.186 -7.988 -13.791 1.00 96.31 223 GLY A N 1
ATOM 1761 C CA . GLY A 1 223 ? 8.679 -8.887 -14.838 1.00 96.31 223 GLY A CA 1
ATOM 1762 C C . GLY A 1 223 ? 8.591 -8.266 -16.234 1.00 96.31 223 GLY A C 1
ATOM 1763 O O . GLY A 1 223 ? 9.571 -8.266 -16.973 1.00 96.31 223 GLY A O 1
ATOM 1764 N N . LEU A 1 224 ? 7.459 -7.639 -16.569 1.00 95.19 224 LEU A N 1
ATOM 1765 C CA . LEU A 1 224 ? 7.286 -6.910 -17.829 1.00 95.19 224 LEU A CA 1
ATOM 1766 C C . LEU A 1 224 ? 8.244 -5.725 -17.948 1.00 95.19 224 LEU A C 1
ATOM 1768 O O . LEU A 1 224 ? 8.783 -5.500 -19.029 1.00 95.19 224 LEU A O 1
ATOM 1772 N N . LYS A 1 225 ? 8.502 -4.989 -16.858 1.00 95.12 225 LYS A N 1
ATOM 1773 C CA . LYS A 1 225 ? 9.503 -3.916 -16.870 1.00 95.12 225 LYS A CA 1
ATOM 1774 C C . LYS A 1 225 ? 10.905 -4.464 -17.153 1.00 95.12 225 LYS A C 1
ATOM 1776 O O . LYS A 1 225 ? 11.566 -3.951 -18.049 1.00 95.12 225 LYS A O 1
ATOM 1781 N N . ALA A 1 226 ? 11.317 -5.529 -16.460 1.00 96.44 226 ALA A N 1
ATOM 1782 C CA . ALA A 1 226 ? 12.597 -6.188 -16.716 1.00 96.44 226 ALA A CA 1
ATOM 1783 C C . ALA A 1 226 ? 12.711 -6.650 -18.180 1.00 96.44 226 ALA A C 1
ATOM 1785 O O . ALA A 1 226 ? 13.701 -6.338 -18.837 1.00 96.44 226 ALA A O 1
ATOM 1786 N N . ARG A 1 227 ? 11.660 -7.269 -18.741 1.00 93.88 227 ARG A N 1
ATOM 1787 C CA . ARG A 1 227 ? 11.644 -7.680 -20.155 1.00 93.88 227 ARG A CA 1
ATOM 1788 C C . ARG A 1 227 ? 11.692 -6.492 -21.126 1.00 93.88 227 ARG A C 1
ATOM 1790 O O . ARG A 1 227 ? 12.335 -6.588 -22.164 1.00 93.88 227 ARG A O 1
ATOM 1797 N N . VAL A 1 228 ? 11.061 -5.357 -20.812 1.00 95.06 228 VAL A N 1
ATOM 1798 C CA . VAL A 1 228 ? 11.176 -4.124 -21.621 1.00 95.06 228 VAL A CA 1
ATOM 1799 C C . VAL A 1 228 ? 12.604 -3.569 -21.600 1.00 95.06 228 VAL A C 1
ATOM 1801 O O . VAL A 1 228 ? 13.089 -3.122 -22.643 1.00 95.06 228 VAL A O 1
ATOM 1804 N N . ASP A 1 229 ? 13.275 -3.613 -20.448 1.00 95.00 229 ASP A N 1
ATOM 1805 C CA . ASP A 1 229 ? 14.663 -3.170 -20.295 1.00 95.00 229 ASP A CA 1
ATOM 1806 C C . ASP A 1 229 ? 15.637 -4.124 -21.029 1.00 95.00 229 ASP A C 1
ATOM 1808 O O . ASP A 1 229 ? 16.533 -3.662 -21.738 1.00 95.00 229 ASP A O 1
ATOM 1812 N N . GLU A 1 230 ? 15.417 -5.444 -20.964 1.00 95.94 230 GLU A N 1
ATOM 1813 C CA . GLU A 1 230 ? 16.116 -6.457 -21.777 1.00 95.94 230 GLU A CA 1
ATOM 1814 C C . GLU A 1 230 ? 15.956 -6.196 -23.279 1.00 95.94 230 GLU A C 1
ATOM 1816 O O . GLU A 1 230 ? 16.950 -6.001 -23.974 1.00 95.94 230 GLU A O 1
ATOM 1821 N N . VAL A 1 231 ? 14.718 -6.106 -23.775 1.00 95.00 231 VAL A N 1
ATOM 1822 C CA . VAL A 1 231 ? 14.414 -5.865 -25.197 1.00 95.00 231 VAL A CA 1
ATOM 1823 C C . VAL A 1 231 ? 15.016 -4.541 -25.684 1.00 95.00 231 VAL A C 1
ATOM 1825 O O . VAL A 1 231 ? 15.483 -4.436 -26.819 1.00 95.00 231 VAL A O 1
ATOM 1828 N N . PHE A 1 232 ? 15.065 -3.510 -24.835 1.00 94.75 232 PHE A N 1
ATOM 1829 C CA . PHE A 1 232 ? 15.750 -2.261 -25.170 1.00 94.75 232 PHE A CA 1
ATOM 1830 C C . PHE A 1 232 ? 17.270 -2.443 -25.308 1.00 94.75 232 PHE A C 1
ATOM 1832 O O . PHE A 1 232 ? 17.871 -1.895 -26.238 1.00 94.75 232 PHE A O 1
ATOM 1839 N N . ASN A 1 233 ? 17.886 -3.234 -24.427 1.00 96.25 233 ASN A N 1
ATOM 1840 C CA . ASN A 1 233 ? 19.304 -3.580 -24.508 1.00 96.25 233 ASN A CA 1
ATOM 1841 C C . ASN A 1 233 ? 19.614 -4.477 -25.720 1.00 96.25 233 ASN A C 1
ATOM 1843 O O . ASN A 1 233 ? 20.619 -4.241 -26.388 1.00 96.25 233 ASN A O 1
ATOM 1847 N N . GLU A 1 234 ? 18.740 -5.427 -26.068 1.00 95.06 234 GLU A N 1
ATOM 1848 C CA . GLU A 1 234 ? 18.824 -6.258 -27.280 1.00 95.06 234 GLU A CA 1
ATOM 1849 C C . GLU A 1 234 ? 18.783 -5.387 -28.553 1.00 95.06 234 GLU A C 1
ATOM 1851 O O . GLU A 1 234 ? 19.696 -5.449 -29.380 1.00 95.06 234 GLU A O 1
ATOM 1856 N N . ILE A 1 235 ? 17.795 -4.487 -28.679 1.00 93.69 235 ILE A N 1
ATOM 1857 C CA . ILE A 1 235 ? 17.694 -3.534 -29.803 1.00 93.69 235 ILE A CA 1
ATOM 1858 C C . ILE A 1 235 ? 18.947 -2.650 -29.893 1.00 93.69 235 ILE A C 1
ATOM 1860 O O . ILE A 1 235 ? 19.455 -2.392 -30.990 1.00 93.69 235 ILE A O 1
ATOM 1864 N N . ARG A 1 236 ? 19.463 -2.170 -28.753 1.00 95.69 236 ARG A N 1
ATOM 1865 C CA . ARG A 1 236 ? 20.690 -1.366 -28.710 1.00 95.69 236 ARG A CA 1
ATOM 1866 C C . ARG A 1 236 ? 21.904 -2.176 -29.163 1.00 95.69 236 ARG A C 1
ATOM 1868 O O . ARG A 1 236 ? 22.661 -1.688 -29.998 1.00 95.69 236 ARG A O 1
ATOM 1875 N N . ALA A 1 237 ? 22.059 -3.404 -28.673 1.00 95.38 237 ALA A N 1
ATOM 1876 C CA . ALA A 1 237 ? 23.154 -4.295 -29.040 1.00 95.38 237 ALA A CA 1
ATOM 1877 C C . ALA A 1 237 ? 23.153 -4.612 -30.543 1.00 95.38 237 ALA A C 1
ATOM 1879 O O . ALA A 1 237 ? 24.198 -4.480 -31.174 1.00 95.38 237 ALA A O 1
ATOM 1880 N N . LEU A 1 238 ? 21.994 -4.923 -31.136 1.00 93.44 238 LEU A N 1
ATOM 1881 C CA . LEU A 1 238 ? 21.857 -5.146 -32.583 1.00 93.44 238 LEU A CA 1
ATOM 1882 C C . LEU A 1 238 ? 22.247 -3.902 -33.398 1.00 93.44 238 LEU A C 1
ATOM 1884 O O . LEU A 1 238 ? 23.018 -3.994 -34.355 1.00 93.44 238 LEU A O 1
ATOM 1888 N N . ARG A 1 239 ? 21.769 -2.715 -32.995 1.00 92.75 239 ARG A N 1
ATOM 1889 C CA . ARG A 1 239 ? 22.116 -1.439 -33.649 1.00 92.75 239 ARG A CA 1
ATOM 1890 C C . ARG A 1 239 ? 23.606 -1.111 -33.522 1.00 92.75 239 ARG A C 1
ATOM 1892 O O . ARG A 1 239 ? 24.197 -0.624 -34.483 1.00 92.75 239 ARG A O 1
ATOM 1899 N N . ASP A 1 240 ? 24.225 -1.388 -32.378 1.00 94.88 240 ASP A N 1
ATOM 1900 C CA . ASP A 1 240 ? 25.646 -1.116 -32.149 1.00 94.88 240 ASP A CA 1
ATOM 1901 C C . ASP A 1 240 ? 26.569 -2.174 -32.793 1.00 94.88 240 ASP A C 1
ATOM 1903 O O . ASP A 1 240 ? 27.670 -1.829 -33.221 1.00 94.88 240 ASP A O 1
ATOM 1907 N N . GLN A 1 241 ? 26.127 -3.429 -32.946 1.00 92.31 241 GLN A N 1
ATOM 1908 C CA . GLN A 1 241 ? 26.803 -4.447 -33.766 1.00 92.31 241 GLN A CA 1
ATOM 1909 C C . GLN A 1 241 ? 26.795 -4.050 -35.248 1.00 92.31 241 GLN A C 1
ATOM 1911 O O . GLN A 1 241 ? 27.857 -3.938 -35.856 1.00 92.31 241 GLN A O 1
ATOM 1916 N N . PHE A 1 242 ? 25.622 -3.722 -35.800 1.00 93.62 242 PHE A N 1
ATOM 1917 C CA . PHE A 1 242 ? 25.499 -3.294 -37.196 1.00 93.62 242 PHE A CA 1
ATOM 1918 C C . PHE A 1 242 ? 26.331 -2.046 -37.508 1.00 93.62 242 PHE A C 1
ATOM 1920 O O . PHE A 1 242 ? 26.974 -2.003 -38.553 1.00 93.62 242 PHE A O 1
ATOM 1927 N N . LYS A 1 243 ? 26.379 -1.052 -36.605 1.00 93.12 243 LYS A N 1
ATOM 1928 C CA . LYS A 1 243 ? 27.300 0.091 -36.745 1.00 93.12 243 LYS A CA 1
ATOM 1929 C C . LYS A 1 243 ? 28.749 -0.378 -36.851 1.00 93.12 243 LYS A C 1
ATOM 1931 O O . LYS A 1 243 ? 29.382 -0.083 -37.854 1.00 93.12 243 LYS A O 1
ATOM 1936 N N . LYS A 1 244 ? 29.238 -1.177 -35.892 1.00 92.88 244 LYS A N 1
ATOM 1937 C CA . LYS A 1 244 ? 30.621 -1.690 -35.889 1.00 92.88 244 LYS A CA 1
ATOM 1938 C C . LYS A 1 244 ? 30.973 -2.441 -37.173 1.00 92.88 244 LYS A C 1
ATOM 1940 O O . LYS A 1 244 ? 32.080 -2.285 -37.678 1.00 92.88 244 LYS A O 1
ATOM 1945 N N . ASP A 1 245 ? 30.067 -3.256 -37.702 1.00 89.75 245 ASP A N 1
ATOM 1946 C CA . ASP A 1 245 ? 30.329 -4.025 -38.924 1.00 89.75 245 ASP A CA 1
ATOM 1947 C C . ASP A 1 245 ? 30.256 -3.156 -40.191 1.00 89.75 245 ASP A C 1
ATOM 1949 O O . ASP A 1 245 ? 31.027 -3.355 -41.131 1.00 89.75 245 ASP A O 1
ATOM 1953 N N . ASN A 1 246 ? 29.408 -2.128 -40.191 1.00 91.56 246 ASN A N 1
ATOM 1954 C CA . ASN A 1 246 ? 29.326 -1.131 -41.256 1.00 91.56 246 ASN A CA 1
ATOM 1955 C C . ASN A 1 246 ? 30.543 -0.179 -41.246 1.00 91.56 246 ASN A C 1
ATOM 1957 O O . ASN A 1 246 ? 31.067 0.171 -42.303 1.00 91.56 246 ASN A O 1
ATOM 1961 N N . ASP A 1 247 ? 31.053 0.175 -40.064 1.00 91.06 247 ASP A N 1
ATOM 1962 C CA . ASP A 1 247 ? 32.278 0.958 -39.888 1.00 91.06 247 ASP A CA 1
ATOM 1963 C C . ASP A 1 247 ? 33.493 0.176 -40.411 1.00 91.06 247 ASP A C 1
ATOM 1965 O O . ASP A 1 247 ? 34.215 0.689 -41.268 1.00 91.06 247 ASP A O 1
ATOM 1969 N N . LYS A 1 248 ? 33.654 -1.104 -40.026 1.00 90.81 248 LYS A N 1
ATOM 1970 C CA . LYS A 1 248 ? 34.679 -2.012 -40.591 1.00 90.81 248 LYS A CA 1
ATOM 1971 C C . LYS A 1 248 ? 34.600 -2.093 -42.118 1.00 90.81 248 LYS A C 1
ATOM 1973 O O . LYS A 1 248 ? 35.634 -2.078 -42.788 1.00 90.81 248 LYS A O 1
ATOM 1978 N N . TYR A 1 249 ? 33.388 -2.174 -42.675 1.00 90.50 249 TYR A N 1
ATOM 1979 C CA . TYR A 1 249 ? 33.173 -2.184 -44.122 1.00 90.50 249 TYR A CA 1
ATOM 1980 C C . TYR A 1 249 ? 33.674 -0.889 -44.778 1.00 90.50 249 TYR A C 1
ATOM 1982 O O . TYR A 1 249 ? 34.497 -0.936 -45.694 1.00 90.50 249 TYR A O 1
ATOM 1990 N N . TYR A 1 250 ? 33.247 0.282 -44.294 1.00 88.75 250 TYR A N 1
ATOM 1991 C CA . TYR A 1 250 ? 33.673 1.563 -44.867 1.00 88.75 250 TYR A CA 1
ATOM 1992 C C . TYR A 1 250 ? 35.139 1.915 -44.582 1.00 88.75 250 TYR A C 1
ATOM 1994 O O . TYR A 1 250 ? 35.746 2.656 -45.355 1.00 88.75 250 TYR A O 1
ATOM 2002 N N . GLU A 1 251 ? 35.740 1.398 -43.512 1.00 91.31 251 GLU A N 1
ATOM 2003 C CA . GLU A 1 251 ? 37.189 1.438 -43.290 1.00 91.31 251 GLU A CA 1
ATOM 2004 C C . GLU A 1 251 ? 37.941 0.598 -44.324 1.00 91.31 251 GLU A C 1
ATOM 2006 O O . GLU A 1 251 ? 38.868 1.112 -44.947 1.00 91.31 251 GLU A O 1
ATOM 2011 N N . ALA A 1 252 ? 37.513 -0.643 -44.582 1.00 88.56 252 ALA A N 1
ATOM 2012 C CA . ALA A 1 252 ? 38.113 -1.488 -45.616 1.00 88.56 252 ALA A CA 1
ATOM 2013 C C . ALA A 1 252 ? 37.973 -0.865 -47.020 1.00 88.56 252 ALA A C 1
ATOM 2015 O O . ALA A 1 252 ? 38.941 -0.827 -47.779 1.00 88.56 252 ALA A O 1
ATOM 2016 N N . VAL A 1 253 ? 36.807 -0.295 -47.349 1.00 90.25 253 VAL A N 1
ATOM 2017 C CA . VAL A 1 253 ? 36.577 0.410 -48.625 1.00 90.25 253 VAL A CA 1
ATOM 2018 C C . VAL A 1 253 ? 37.418 1.689 -48.742 1.00 90.25 253 VAL A C 1
ATOM 2020 O O . VAL A 1 253 ? 37.915 1.981 -49.831 1.00 90.25 253 VAL A O 1
ATOM 2023 N N . ARG A 1 254 ? 37.606 2.454 -47.654 1.00 90.56 254 ARG A N 1
ATOM 2024 C CA . ARG A 1 254 ? 38.521 3.612 -47.643 1.00 90.56 254 ARG A CA 1
ATOM 2025 C C . ARG A 1 254 ? 39.964 3.167 -47.854 1.00 90.56 254 ARG A C 1
ATOM 2027 O O . ARG A 1 254 ? 40.565 3.595 -48.830 1.00 90.56 254 ARG A O 1
ATOM 2034 N N . ALA A 1 255 ? 40.457 2.221 -47.057 1.00 90.50 255 ALA A N 1
ATOM 2035 C CA . ALA A 1 255 ? 41.811 1.686 -47.186 1.00 90.50 255 ALA A CA 1
ATOM 2036 C C . ALA A 1 255 ? 42.098 1.132 -48.596 1.00 90.50 255 ALA A C 1
ATOM 2038 O O . ALA A 1 255 ? 43.151 1.412 -49.161 1.00 90.50 255 ALA A O 1
ATOM 2039 N N . ALA A 1 256 ? 41.149 0.416 -49.209 1.00 89.31 256 ALA A N 1
ATOM 2040 C CA . ALA A 1 256 ? 41.278 -0.068 -50.584 1.00 89.31 256 ALA A CA 1
ATOM 2041 C C . ALA A 1 256 ? 41.296 1.068 -51.628 1.00 89.31 256 ALA A C 1
ATOM 2043 O O . ALA A 1 256 ? 42.040 0.995 -52.609 1.00 89.31 256 ALA A O 1
ATOM 2044 N N . ARG A 1 257 ? 40.508 2.136 -51.428 1.00 90.56 257 ARG A N 1
ATOM 2045 C CA . ARG A 1 257 ? 40.539 3.334 -52.285 1.00 90.56 257 ARG A CA 1
ATOM 2046 C C . ARG A 1 257 ? 41.868 4.076 -52.153 1.00 90.56 257 ARG A C 1
ATOM 2048 O O . ARG A 1 257 ? 42.438 4.449 -53.175 1.00 90.56 257 ARG A O 1
ATOM 2055 N N . ASP A 1 258 ? 42.349 4.262 -50.931 1.00 91.38 258 ASP A N 1
ATOM 2056 C CA . ASP A 1 258 ? 43.572 5.006 -50.637 1.00 91.38 258 ASP A CA 1
ATOM 2057 C C . ASP A 1 258 ? 44.808 4.239 -51.131 1.00 91.38 258 ASP A C 1
ATOM 2059 O O . ASP A 1 258 ? 45.658 4.825 -51.796 1.00 91.38 258 ASP A O 1
ATOM 2063 N N . ALA A 1 259 ? 44.848 2.912 -50.958 1.00 90.12 259 ALA A N 1
ATOM 2064 C CA . ALA A 1 259 ? 45.871 2.050 -51.554 1.00 90.12 259 ALA A CA 1
ATOM 2065 C C . ALA A 1 259 ? 45.864 2.112 -53.093 1.00 90.12 259 ALA A C 1
ATOM 2067 O O . ALA A 1 259 ? 46.919 2.257 -53.710 1.00 90.12 259 ALA A O 1
ATOM 2068 N N . LYS A 1 260 ? 44.685 2.074 -53.735 1.00 91.19 260 LYS A N 1
ATOM 2069 C CA . LYS A 1 260 ? 44.570 2.220 -55.199 1.00 91.19 260 LYS A CA 1
ATOM 2070 C C . LYS A 1 260 ? 44.989 3.613 -55.683 1.00 91.19 260 LYS A C 1
ATOM 2072 O O . LYS A 1 260 ? 45.550 3.733 -56.771 1.00 91.19 260 LYS A O 1
ATOM 2077 N N . LYS A 1 261 ? 44.714 4.657 -54.898 1.00 91.88 261 LYS A N 1
ATOM 2078 C CA . LYS A 1 261 ? 45.144 6.026 -55.191 1.00 91.88 261 LYS A CA 1
ATOM 2079 C C . LYS A 1 261 ? 46.669 6.145 -55.090 1.00 91.88 261 LYS A C 1
ATOM 2081 O O . LYS A 1 261 ? 47.281 6.584 -56.054 1.00 91.88 261 LYS A O 1
ATOM 2086 N N . ALA A 1 262 ? 47.265 5.677 -53.993 1.00 91.88 262 ALA A N 1
ATOM 2087 C CA . ALA A 1 262 ? 48.712 5.687 -53.788 1.00 91.88 262 ALA A CA 1
ATOM 2088 C C . ALA A 1 262 ? 49.461 4.876 -54.861 1.00 91.88 262 ALA A C 1
ATOM 2090 O O . ALA A 1 262 ? 50.481 5.331 -55.367 1.00 91.88 262 ALA A O 1
ATOM 2091 N N . ALA A 1 263 ? 48.925 3.718 -55.271 1.00 90.31 263 ALA A N 1
ATOM 2092 C CA . ALA A 1 263 ? 49.485 2.929 -56.368 1.00 90.31 263 ALA A CA 1
ATOM 2093 C C . ALA A 1 263 ? 49.490 3.702 -57.700 1.00 90.31 263 ALA A C 1
ATOM 2095 O O . ALA A 1 263 ? 50.504 3.710 -58.392 1.00 90.31 263 ALA A O 1
ATOM 2096 N N . ARG A 1 264 ? 48.397 4.409 -58.031 1.00 90.75 264 ARG A N 1
ATOM 2097 C CA . ARG A 1 264 ? 48.341 5.265 -59.227 1.00 90.75 264 ARG A CA 1
ATOM 2098 C C . ARG A 1 264 ? 49.282 6.463 -59.124 1.00 90.75 264 ARG A C 1
ATOM 2100 O O . ARG A 1 264 ? 49.949 6.778 -60.097 1.00 90.75 264 ARG A O 1
ATOM 2107 N N . GLU A 1 265 ? 49.340 7.138 -57.979 1.00 91.50 265 GLU A N 1
ATOM 2108 C CA . GLU A 1 265 ? 50.241 8.283 -57.786 1.00 91.50 265 GLU A CA 1
ATOM 2109 C C . GLU A 1 265 ? 51.716 7.857 -57.897 1.00 91.50 265 GLU A C 1
ATOM 2111 O O . GLU A 1 265 ? 52.514 8.592 -58.476 1.00 91.50 265 GLU A O 1
ATOM 2116 N N . ALA A 1 266 ? 52.067 6.648 -57.443 1.00 90.56 266 ALA A N 1
ATOM 2117 C CA . ALA A 1 266 ? 53.388 6.056 -57.646 1.00 90.56 266 ALA A CA 1
ATOM 2118 C C . ALA A 1 266 ? 53.667 5.709 -59.123 1.00 90.56 266 ALA A C 1
ATOM 2120 O O . ALA A 1 266 ? 54.736 6.046 -59.628 1.00 90.56 266 ALA A O 1
ATOM 2121 N N . GLU A 1 267 ? 52.713 5.095 -59.831 1.00 89.50 267 GLU A N 1
ATOM 2122 C CA . GLU A 1 267 ? 52.821 4.796 -61.269 1.00 89.50 267 GLU A CA 1
ATOM 2123 C C . GLU A 1 267 ? 52.947 6.084 -62.105 1.00 89.50 267 GLU A C 1
ATOM 2125 O O . GLU A 1 267 ? 53.820 6.195 -62.962 1.00 89.50 267 GLU A O 1
ATOM 2130 N N . GLU A 1 268 ? 52.136 7.106 -61.820 1.00 90.19 268 GLU A N 1
ATOM 2131 C CA . GLU A 1 268 ? 52.227 8.415 -62.469 1.00 90.19 268 GLU A CA 1
ATOM 2132 C C . GLU A 1 268 ? 53.549 9.128 -62.164 1.00 90.19 268 GLU A C 1
ATOM 2134 O O . GLU A 1 268 ? 54.087 9.792 -63.048 1.00 90.19 268 GLU A O 1
ATOM 2139 N N . ALA A 1 269 ? 54.083 9.011 -60.944 1.00 90.88 269 ALA A N 1
ATOM 2140 C CA . ALA A 1 269 ? 55.387 9.571 -60.593 1.00 90.88 269 ALA A CA 1
ATOM 2141 C C . ALA A 1 269 ? 56.532 8.863 -61.336 1.00 90.88 269 ALA A C 1
ATOM 2143 O O . ALA A 1 269 ? 57.423 9.534 -61.849 1.00 90.88 269 ALA A O 1
ATOM 2144 N N . GLN A 1 270 ? 56.477 7.532 -61.467 1.00 90.19 270 GLN A N 1
ATOM 2145 C CA . GLN A 1 270 ? 57.422 6.760 -62.284 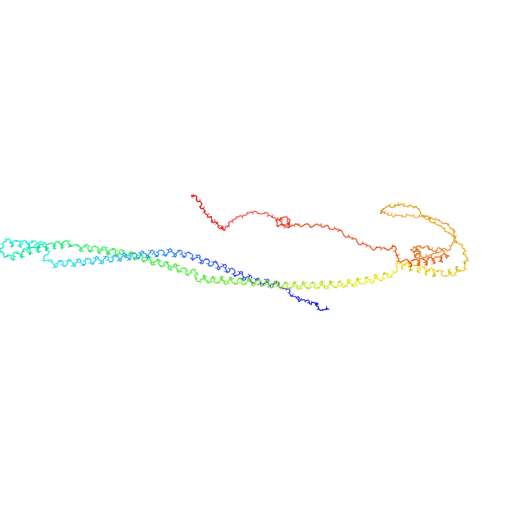1.00 90.19 270 GLN A CA 1
ATOM 2146 C C . GLN A 1 270 ? 57.331 7.159 -63.762 1.00 90.19 270 GLN A C 1
ATOM 2148 O O . GLN A 1 270 ? 58.344 7.469 -64.379 1.00 90.19 270 GLN A O 1
ATOM 2153 N N . ARG A 1 271 ? 56.115 7.250 -64.315 1.00 90.25 271 ARG A N 1
ATOM 2154 C CA . ARG A 1 271 ? 55.870 7.665 -65.706 1.00 90.25 271 ARG A CA 1
ATOM 2155 C C . ARG A 1 271 ? 56.325 9.095 -65.999 1.00 90.25 271 ARG A C 1
ATOM 2157 O O . ARG A 1 271 ? 56.806 9.346 -67.100 1.00 90.25 271 ARG A O 1
ATOM 2164 N N . LYS A 1 272 ? 56.185 10.017 -65.039 1.00 90.06 272 LYS A N 1
ATOM 2165 C CA . LYS A 1 272 ? 56.723 11.385 -65.132 1.00 90.06 272 LYS A CA 1
ATOM 2166 C C . LYS A 1 272 ? 58.249 11.363 -65.102 1.00 90.06 272 LYS A C 1
ATOM 2168 O O . LYS A 1 272 ? 58.848 11.855 -66.041 1.00 90.06 272 LYS A O 1
ATOM 2173 N N . ALA A 1 273 ? 58.870 10.670 -64.146 1.00 89.81 273 ALA A N 1
ATOM 2174 C CA . ALA A 1 273 ? 60.328 10.534 -64.092 1.00 89.81 273 ALA A CA 1
ATOM 2175 C C . ALA A 1 273 ? 60.929 9.900 -65.368 1.00 89.81 273 ALA A C 1
ATOM 2177 O O . ALA A 1 273 ? 61.954 10.365 -65.855 1.00 89.81 273 ALA A O 1
ATOM 2178 N N . GLU A 1 274 ? 60.280 8.883 -65.951 1.00 87.56 274 GLU A N 1
ATOM 2179 C CA . GLU A 1 274 ? 60.670 8.309 -67.250 1.00 87.56 274 GLU A CA 1
ATOM 2180 C C . GLU A 1 274 ? 60.531 9.296 -68.418 1.00 87.56 274 GLU A C 1
ATOM 2182 O O . GLU A 1 274 ? 61.321 9.247 -69.361 1.00 87.56 274 GLU A O 1
ATOM 2187 N N . PHE A 1 275 ? 59.494 10.137 -68.404 1.00 87.56 275 PHE A N 1
ATOM 2188 C CA . PHE A 1 275 ? 59.258 11.136 -69.442 1.00 87.56 275 PHE A CA 1
ATOM 2189 C C . PHE A 1 275 ? 60.249 12.295 -69.321 1.00 87.56 275 PHE A C 1
ATOM 2191 O O . PHE A 1 275 ? 60.891 12.639 -70.306 1.00 87.56 275 PHE A O 1
ATOM 2198 N N . ASP A 1 276 ? 60.434 12.827 -68.115 1.00 87.25 276 ASP A N 1
ATOM 2199 C CA . ASP A 1 276 ? 61.365 13.913 -67.813 1.00 87.25 276 ASP A CA 1
ATOM 2200 C C . ASP A 1 276 ? 62.813 13.495 -68.130 1.00 87.25 276 ASP A C 1
ATOM 2202 O O . ASP A 1 276 ? 63.561 14.272 -68.719 1.00 87.25 276 ASP A O 1
ATOM 2206 N N . ALA A 1 277 ? 63.191 12.240 -67.846 1.00 87.00 277 ALA A N 1
ATOM 2207 C CA . ALA A 1 277 ? 64.484 11.683 -68.251 1.00 87.00 277 ALA A CA 1
ATOM 2208 C C . ALA A 1 277 ? 64.653 11.640 -69.781 1.00 87.00 277 ALA A C 1
ATOM 2210 O O . ALA A 1 277 ? 65.671 12.097 -70.293 1.00 87.00 277 ALA A O 1
ATOM 2211 N N . LYS A 1 278 ? 63.643 11.165 -70.525 1.00 85.31 278 LYS A N 1
ATOM 2212 C CA . LYS A 1 278 ? 63.670 11.135 -72.002 1.00 85.31 278 LYS A CA 1
ATOM 2213 C C . LYS A 1 278 ? 63.674 12.529 -72.626 1.00 85.31 278 LYS A C 1
ATOM 2215 O O . LYS A 1 278 ? 64.311 12.732 -73.654 1.00 85.31 278 LYS A O 1
ATOM 2220 N N . MET A 1 279 ? 62.976 13.487 -72.018 1.00 80.81 279 MET A N 1
ATOM 2221 C CA . MET A 1 279 ? 63.010 14.883 -72.451 1.00 80.81 279 MET A CA 1
ATOM 2222 C C . MET A 1 279 ? 64.392 15.494 -72.211 1.00 80.81 279 MET A C 1
ATOM 2224 O O . MET A 1 279 ? 64.924 16.117 -73.121 1.00 80.81 279 MET A O 1
ATOM 2228 N N . ALA A 1 280 ? 65.019 15.238 -71.059 1.00 82.44 280 ALA A N 1
ATOM 2229 C CA . ALA A 1 280 ? 66.390 15.672 -70.789 1.00 82.44 280 ALA A CA 1
ATOM 2230 C C . ALA A 1 280 ? 67.420 15.015 -71.733 1.00 82.44 280 ALA A C 1
ATOM 2232 O O . ALA A 1 280 ? 68.358 15.679 -72.173 1.00 82.44 280 ALA A O 1
ATOM 2233 N N . GLU A 1 281 ? 67.242 13.738 -72.093 1.00 81.94 281 GLU A N 1
ATOM 2234 C CA . GLU A 1 281 ? 68.045 13.064 -73.126 1.00 81.94 281 GLU A CA 1
ATOM 2235 C C . GLU A 1 281 ? 67.872 13.737 -74.497 1.00 81.94 281 GLU A C 1
ATOM 2237 O O . GLU A 1 281 ? 68.866 14.071 -75.141 1.00 81.94 281 GLU A O 1
ATOM 2242 N N . TYR A 1 282 ? 66.632 14.011 -74.914 1.00 78.25 282 TYR A N 1
ATOM 2243 C CA . TYR A 1 282 ? 66.324 14.670 -76.186 1.00 78.25 282 TYR A CA 1
ATOM 2244 C C . TYR A 1 282 ? 66.824 16.124 -76.242 1.00 78.25 282 TYR A C 1
ATOM 2246 O O . TYR A 1 282 ? 67.390 16.547 -77.248 1.00 78.25 282 TYR A O 1
ATOM 2254 N N . GLU A 1 283 ? 66.704 16.888 -75.155 1.00 77.44 283 GLU A N 1
ATOM 2255 C CA . GLU A 1 283 ? 67.291 18.228 -75.029 1.00 77.44 283 GLU A CA 1
ATOM 2256 C C . GLU A 1 283 ? 68.825 18.176 -75.099 1.00 77.44 283 GLU A C 1
ATOM 2258 O O . GLU A 1 283 ? 69.439 18.995 -75.782 1.00 77.44 283 GLU A O 1
ATOM 2263 N N . ALA A 1 284 ? 69.454 17.171 -74.480 1.00 75.81 284 ALA A N 1
ATOM 2264 C CA . ALA A 1 284 ? 70.892 16.933 -74.588 1.00 75.81 284 ALA A CA 1
ATOM 2265 C C . ALA A 1 284 ? 71.330 16.422 -75.976 1.00 75.81 284 ALA A C 1
ATOM 2267 O O . ALA A 1 284 ? 72.519 16.469 -76.295 1.00 75.81 284 ALA A O 1
ATOM 2268 N N . GLU A 1 285 ? 70.421 15.913 -76.810 1.00 75.44 285 GLU A N 1
ATOM 2269 C CA . GLU A 1 285 ? 70.669 15.626 -78.228 1.00 75.44 285 GLU A CA 1
ATOM 2270 C C . GLU A 1 285 ? 70.496 16.871 -79.102 1.00 75.44 285 GLU A C 1
ATOM 2272 O O . GLU A 1 285 ? 71.394 17.180 -79.884 1.00 75.44 285 GLU A O 1
ATOM 2277 N N . LEU A 1 286 ? 69.424 17.645 -78.911 1.00 70.25 286 LEU A N 1
ATOM 2278 C CA . LEU A 1 286 ? 69.217 18.920 -79.603 1.00 70.25 286 LEU A CA 1
ATOM 2279 C C . LEU A 1 286 ? 70.338 19.927 -79.312 1.00 70.25 286 LEU A C 1
ATOM 2281 O O . LEU A 1 286 ? 70.803 20.595 -80.229 1.00 70.25 286 LEU A O 1
ATOM 2285 N N . ALA A 1 287 ? 70.843 19.987 -78.078 1.00 69.31 287 ALA A N 1
ATOM 2286 C CA . ALA A 1 287 ? 71.966 20.850 -77.702 1.00 69.31 287 ALA A CA 1
ATOM 2287 C C . ALA A 1 287 ? 73.307 20.470 -78.372 1.00 69.31 287 ALA A C 1
ATOM 2289 O O . ALA A 1 287 ? 74.258 21.250 -78.310 1.00 69.31 287 ALA A O 1
ATOM 2290 N N . LYS A 1 288 ? 73.405 19.294 -79.013 1.00 71.94 288 LYS A N 1
ATOM 2291 C CA . LYS A 1 288 ? 74.560 18.902 -79.847 1.00 71.94 288 LYS A CA 1
ATOM 2292 C C . LYS A 1 288 ? 74.411 19.353 -81.304 1.00 71.94 288 LYS A C 1
ATOM 2294 O O . LYS A 1 288 ? 75.397 19.322 -82.039 1.00 71.94 288 LYS A O 1
ATOM 2299 N N . ILE A 1 289 ? 73.213 19.750 -81.738 1.00 69.81 289 ILE A N 1
ATOM 2300 C CA . ILE A 1 289 ? 72.981 20.303 -83.076 1.00 69.81 289 ILE A CA 1
ATOM 2301 C C . ILE A 1 289 ? 73.490 21.747 -83.085 1.00 69.81 289 ILE A C 1
ATOM 2303 O O . ILE A 1 289 ? 73.142 22.548 -82.219 1.00 69.81 289 ILE A O 1
ATOM 2307 N N . HIS A 1 290 ? 74.329 22.094 -84.063 1.00 70.75 290 HIS A N 1
ATOM 2308 C CA . HIS A 1 290 ? 74.856 23.452 -84.168 1.00 70.75 290 HIS A CA 1
ATOM 2309 C C . HIS A 1 290 ? 73.713 24.457 -84.451 1.00 70.75 290 HIS A C 1
ATOM 2311 O O . HIS A 1 290 ? 72.895 24.180 -85.330 1.00 70.75 290 HIS A O 1
ATOM 2317 N N . PRO A 1 291 ? 73.654 25.647 -83.810 1.00 75.50 291 PRO A N 1
ATOM 2318 C CA . PRO A 1 291 ? 72.556 26.617 -83.997 1.00 75.50 291 PRO A CA 1
ATOM 2319 C C . PRO A 1 291 ? 72.326 27.134 -85.432 1.00 75.50 291 PRO A C 1
ATOM 2321 O O . PRO A 1 291 ? 71.314 27.785 -85.702 1.00 75.50 291 PRO A O 1
ATOM 2324 N N . TYR A 1 292 ? 73.272 26.860 -86.335 1.00 78.06 292 TYR A N 1
ATOM 2325 C CA . TYR A 1 292 ? 73.228 27.177 -87.767 1.00 78.06 292 TYR A CA 1
ATOM 2326 C C . TYR A 1 292 ? 73.383 25.929 -88.658 1.00 78.06 292 TYR A C 1
ATOM 2328 O O . TYR A 1 292 ? 73.861 26.033 -89.787 1.00 78.06 292 TYR A O 1
ATOM 2336 N N . GLN A 1 293 ? 73.047 24.731 -88.163 1.00 78.31 293 GLN A N 1
ATOM 2337 C CA . GLN A 1 293 ? 73.184 23.486 -88.934 1.00 78.31 293 GLN A CA 1
ATOM 2338 C C . GLN A 1 293 ? 72.325 23.497 -90.215 1.00 78.31 293 GLN A C 1
ATOM 2340 O O . GLN A 1 293 ? 72.786 23.077 -91.274 1.00 78.31 293 GLN A O 1
ATOM 2345 N N . ASP A 1 294 ? 71.126 24.077 -90.166 1.00 79.69 294 ASP A N 1
ATOM 2346 C CA . ASP A 1 294 ? 70.276 24.203 -91.355 1.00 79.69 294 ASP A CA 1
ATOM 2347 C C . ASP A 1 294 ? 70.893 25.152 -92.404 1.00 79.69 294 ASP A C 1
ATOM 2349 O O . ASP A 1 294 ? 70.885 24.851 -93.600 1.00 79.69 294 ASP A O 1
ATOM 2353 N N . GLU A 1 295 ? 71.504 26.273 -91.987 1.00 82.31 295 GLU A N 1
ATOM 2354 C CA . GLU A 1 295 ? 72.254 27.147 -92.901 1.00 82.31 295 GLU A CA 1
ATOM 2355 C C . GLU A 1 295 ? 73.579 26.526 -93.380 1.00 82.31 295 GLU A C 1
ATOM 2357 O O . GLU A 1 295 ? 73.979 26.783 -94.519 1.00 82.31 295 GLU A O 1
ATOM 2362 N N . MET A 1 296 ? 74.238 25.682 -92.573 1.00 80.56 296 MET A N 1
ATOM 2363 C CA . MET A 1 296 ? 75.394 24.868 -92.987 1.00 80.56 296 MET A CA 1
ATOM 2364 C C . MET A 1 296 ? 75.046 23.967 -94.161 1.00 80.56 296 MET A C 1
ATOM 2366 O O . MET A 1 296 ? 75.748 23.962 -95.181 1.00 80.56 296 MET A O 1
ATOM 2370 N N . ASP A 1 297 ? 73.971 23.203 -94.003 1.00 84.00 297 ASP A N 1
ATOM 2371 C CA . ASP A 1 297 ? 73.568 22.184 -94.957 1.00 84.00 297 ASP A CA 1
ATOM 2372 C C . ASP A 1 297 ? 72.956 22.817 -96.209 1.00 84.00 297 ASP A C 1
ATOM 2374 O O . ASP A 1 297 ? 73.216 22.353 -97.319 1.00 84.00 297 ASP A O 1
ATOM 2378 N N . LEU A 1 298 ? 72.271 23.956 -96.073 1.00 84.56 298 LEU A N 1
ATOM 2379 C CA . LEU A 1 298 ? 71.803 24.771 -97.195 1.00 84.56 298 LEU A CA 1
ATOM 2380 C C . LEU A 1 298 ? 72.975 25.419 -97.966 1.00 84.56 298 LEU A C 1
ATOM 2382 O O . LEU A 1 298 ? 72.995 25.347 -99.198 1.00 84.56 298 LEU A O 1
ATOM 2386 N N . CYS A 1 299 ? 73.999 25.958 -97.285 1.00 81.12 299 CYS A N 1
ATOM 2387 C CA . CYS A 1 299 ? 75.252 26.393 -97.926 1.00 81.12 299 CYS A CA 1
ATOM 2388 C C . CYS A 1 299 ? 75.917 25.241 -98.698 1.00 81.12 299 CYS A C 1
ATOM 2390 O O . CYS A 1 299 ? 76.332 25.408 -99.846 1.00 81.12 299 CYS A O 1
ATOM 2392 N N . GLN A 1 300 ? 76.017 24.060 -98.083 1.00 84.12 300 GLN A N 1
ATOM 2393 C CA . GLN A 1 300 ? 76.643 22.890 -98.698 1.00 84.12 300 GLN A CA 1
ATOM 2394 C C . GLN A 1 300 ? 75.833 22.359 -99.890 1.00 84.12 300 GLN A C 1
ATOM 2396 O O . GLN A 1 300 ? 76.417 22.047 -100.928 1.00 84.12 300 GLN A O 1
ATOM 2401 N N . ALA A 1 301 ? 74.504 22.319 -99.789 1.00 84.94 301 ALA A N 1
ATOM 2402 C CA . ALA A 1 301 ? 73.615 21.947 -100.884 1.00 84.94 301 ALA A CA 1
ATOM 2403 C C . ALA A 1 301 ? 73.728 22.918 -102.070 1.00 84.94 301 ALA A C 1
ATOM 2405 O O . ALA A 1 301 ? 73.737 22.471 -103.218 1.00 84.94 301 ALA A O 1
ATOM 2406 N N . LEU A 1 302 ? 73.879 24.223 -101.814 1.00 80.06 302 LEU A N 1
ATOM 2407 C CA . LEU A 1 302 ? 74.113 25.233 -102.851 1.00 80.06 302 LEU A CA 1
ATOM 2408 C C . LEU A 1 302 ? 75.472 25.083 -103.540 1.00 80.06 302 LEU A C 1
ATOM 2410 O O . LEU A 1 302 ? 75.532 25.150 -104.768 1.00 80.06 302 LEU A O 1
ATOM 2414 N N . VAL A 1 303 ? 76.546 24.837 -102.782 1.00 81.94 303 VAL A N 1
ATOM 2415 C CA . VAL A 1 303 ? 77.877 24.549 -103.348 1.00 81.94 303 VAL A CA 1
ATOM 2416 C C . VAL A 1 303 ? 77.815 23.308 -104.239 1.00 81.94 303 VAL A C 1
ATOM 2418 O O . VAL A 1 303 ? 78.182 23.387 -105.409 1.00 81.94 303 VAL A O 1
ATOM 2421 N N . VAL A 1 304 ? 77.264 22.198 -103.736 1.00 85.81 304 VAL A N 1
ATOM 2422 C CA . VAL A 1 304 ? 77.107 20.952 -104.508 1.00 85.81 304 VAL A CA 1
ATOM 2423 C C . VAL A 1 304 ? 76.221 21.163 -105.738 1.00 85.81 304 VAL A C 1
ATOM 2425 O O . VAL A 1 304 ? 76.507 20.605 -106.797 1.00 85.81 304 VAL A O 1
ATOM 2428 N N . TYR A 1 305 ? 75.165 21.976 -105.642 1.00 81.50 305 TYR A N 1
ATOM 2429 C CA . TYR A 1 305 ? 74.309 22.307 -106.780 1.00 81.50 305 TYR A CA 1
ATOM 2430 C C . TYR A 1 305 ? 75.071 23.092 -107.858 1.00 81.50 305 TYR A C 1
ATOM 2432 O O . TYR A 1 305 ? 75.038 22.694 -109.026 1.00 81.50 305 TYR A O 1
ATOM 2440 N N . LEU A 1 306 ? 75.769 24.176 -107.497 1.00 77.06 306 LEU A N 1
ATOM 2441 C CA . LEU A 1 306 ? 76.524 24.986 -108.458 1.00 77.06 306 LEU A CA 1
ATOM 2442 C C . LEU A 1 306 ? 77.684 24.204 -109.081 1.00 77.06 306 LEU A C 1
ATOM 2444 O O . LEU A 1 306 ? 77.824 24.198 -110.301 1.00 77.06 306 LEU A O 1
ATOM 2448 N N . GLU A 1 307 ? 78.467 23.488 -108.272 1.00 79.44 307 GLU A N 1
ATOM 2449 C CA . GLU A 1 307 ? 79.565 22.652 -108.761 1.00 79.44 307 GLU A CA 1
ATOM 2450 C C . GLU A 1 307 ? 79.037 21.564 -109.710 1.00 79.44 307 GLU A C 1
ATOM 2452 O O . GLU A 1 307 ? 79.569 21.397 -110.803 1.00 79.44 307 GLU A O 1
ATOM 2457 N N . LYS A 1 308 ? 77.933 20.881 -109.375 1.00 80.50 308 LYS A N 1
ATOM 2458 C CA . LYS A 1 308 ? 77.360 19.818 -110.221 1.00 80.50 308 LYS A CA 1
ATOM 2459 C C . LYS A 1 308 ? 76.703 20.331 -111.506 1.00 80.50 308 LYS A C 1
ATOM 2461 O O . LYS A 1 308 ? 76.750 19.634 -112.518 1.00 80.50 308 LYS A O 1
ATOM 2466 N N . THR A 1 309 ? 76.064 21.502 -111.481 1.00 72.50 309 THR A N 1
ATOM 2467 C CA . THR A 1 309 ? 75.371 22.052 -112.662 1.00 72.50 309 THR A CA 1
ATOM 2468 C C . THR A 1 309 ? 76.300 22.810 -113.606 1.00 72.50 309 THR A C 1
ATOM 2470 O O . THR A 1 309 ? 76.102 22.726 -114.817 1.00 72.50 309 THR A O 1
ATOM 2473 N N . PHE A 1 310 ? 77.346 23.461 -113.087 1.00 66.56 310 PHE A N 1
ATOM 2474 C CA . PHE A 1 310 ? 78.268 24.285 -113.877 1.00 66.56 310 PHE A CA 1
ATOM 2475 C C . PHE A 1 310 ? 79.684 23.700 -114.029 1.00 66.56 310 PHE A C 1
ATOM 2477 O O . PHE A 1 310 ? 80.516 24.326 -114.679 1.00 66.56 310 PHE A O 1
ATOM 2484 N N . ALA A 1 311 ? 79.961 22.475 -113.551 1.00 61.25 311 ALA A N 1
ATOM 2485 C CA . ALA A 1 311 ? 81.254 21.778 -113.704 1.00 61.25 311 ALA A CA 1
ATOM 2486 C C . ALA A 1 311 ? 81.902 21.896 -115.100 1.00 61.25 311 ALA A C 1
ATOM 2488 O O . ALA A 1 311 ? 83.121 22.001 -115.212 1.00 61.25 311 ALA A O 1
ATOM 2489 N N . LYS A 1 312 ? 81.096 21.876 -116.171 1.00 59.62 312 LYS A N 1
ATOM 2490 C CA . LYS A 1 312 ? 81.580 21.974 -117.560 1.00 59.62 312 LYS A CA 1
ATOM 2491 C C . LYS A 1 312 ? 82.001 23.387 -117.977 1.00 59.62 312 LYS A C 1
ATOM 2493 O O . LYS A 1 312 ? 82.823 23.514 -118.876 1.00 59.62 312 LYS A O 1
ATOM 2498 N N . GLU A 1 313 ? 81.446 24.421 -117.354 1.00 56.59 313 GLU A N 1
ATOM 2499 C CA . GLU A 1 313 ? 81.754 25.826 -117.652 1.00 56.59 313 GLU A CA 1
ATOM 2500 C C . GLU A 1 313 ? 82.893 26.339 -116.755 1.00 56.59 313 GLU A C 1
ATOM 2502 O O . GLU A 1 313 ? 83.785 27.033 -117.235 1.00 56.59 313 GLU A O 1
ATOM 2507 N N . LEU A 1 314 ? 82.958 25.882 -115.498 1.00 55.12 314 LEU A N 1
ATOM 2508 C CA . LEU A 1 314 ? 84.073 26.150 -114.574 1.00 55.12 314 LEU A CA 1
ATOM 2509 C C . LEU A 1 314 ? 85.395 25.537 -115.078 1.00 55.12 314 LEU A C 1
ATOM 2511 O O . LEU A 1 314 ? 86.448 26.169 -115.034 1.00 55.12 314 LEU A O 1
ATOM 2515 N N . ALA A 1 315 ? 85.340 24.339 -115.673 1.00 48.53 315 ALA A N 1
ATOM 2516 C CA . ALA A 1 315 ? 86.496 23.724 -116.332 1.00 48.53 315 ALA A CA 1
ATOM 2517 C C . ALA A 1 315 ? 86.999 24.502 -117.571 1.00 48.53 315 ALA A C 1
ATOM 2519 O O . ALA A 1 315 ? 88.127 24.280 -118.005 1.00 48.53 315 ALA A O 1
ATOM 2520 N N . ALA A 1 316 ? 86.185 25.402 -118.139 1.00 47.03 316 ALA A N 1
ATOM 2521 C CA . ALA A 1 316 ? 86.560 26.255 -119.268 1.00 47.03 316 ALA A CA 1
ATOM 2522 C C . ALA A 1 316 ? 87.023 27.661 -118.831 1.00 47.03 316 ALA A C 1
ATOM 2524 O O . ALA A 1 316 ? 87.866 28.258 -119.500 1.00 47.03 316 ALA A O 1
ATOM 2525 N N . ALA A 1 317 ? 86.516 28.180 -117.707 1.00 48.66 317 ALA A N 1
ATOM 2526 C CA . ALA A 1 317 ? 86.884 29.492 -117.166 1.00 48.66 317 ALA A CA 1
ATOM 2527 C C . ALA A 1 317 ? 88.288 29.519 -116.525 1.00 48.66 317 ALA A C 1
ATOM 2529 O O . ALA A 1 317 ? 88.996 30.522 -116.630 1.00 48.66 317 ALA A O 1
ATOM 2530 N N . ALA A 1 318 ? 88.753 28.394 -115.969 1.00 42.78 318 ALA A N 1
ATOM 2531 C CA . ALA A 1 318 ? 90.078 28.267 -115.348 1.00 42.78 318 ALA A CA 1
ATOM 2532 C C . ALA A 1 318 ? 91.286 28.504 -116.294 1.00 42.78 318 ALA A C 1
ATOM 2534 O O . ALA A 1 318 ? 92.428 28.528 -115.834 1.00 42.78 318 ALA A O 1
ATOM 2535 N N . ALA A 1 319 ? 91.061 28.680 -117.602 1.00 36.62 319 ALA A N 1
ATOM 2536 C CA . ALA A 1 319 ? 92.102 28.805 -118.624 1.00 36.62 319 ALA A CA 1
ATOM 2537 C C . ALA A 1 319 ? 92.491 30.254 -119.012 1.00 36.62 319 ALA A C 1
ATOM 2539 O O . ALA A 1 319 ? 93.380 30.420 -119.847 1.00 36.62 319 ALA A O 1
ATOM 2540 N N . ALA A 1 320 ? 91.870 31.304 -118.443 1.00 33.53 320 ALA A N 1
ATOM 2541 C CA . ALA A 1 320 ? 92.175 32.700 -118.806 1.00 33.53 320 ALA A CA 1
ATOM 2542 C C . ALA A 1 320 ? 92.119 33.703 -117.623 1.00 33.53 320 ALA A C 1
ATOM 2544 O O . ALA A 1 320 ? 91.052 34.098 -117.164 1.00 33.53 320 ALA A O 1
ATOM 2545 N N . LYS A 1 321 ? 93.295 34.183 -117.187 1.00 35.38 321 LYS A N 1
ATOM 2546 C CA . LYS A 1 321 ? 93.543 35.322 -116.261 1.00 35.38 321 LYS A CA 1
ATOM 2547 C C . LYS A 1 321 ? 94.537 36.292 -116.936 1.00 35.38 321 LYS A C 1
ATOM 2549 O O . LYS A 1 321 ? 95.316 35.791 -117.751 1.00 35.38 321 LYS A O 1
ATOM 2554 N N . PRO A 1 322 ? 94.539 37.627 -116.679 1.00 40.19 322 PRO A N 1
ATOM 2555 C CA . PRO A 1 322 ? 94.845 38.294 -115.379 1.00 40.19 322 PRO A CA 1
ATOM 2556 C C . PRO A 1 322 ? 93.802 39.376 -114.951 1.00 40.19 322 PRO A C 1
ATOM 2558 O O . PRO A 1 322 ? 92.982 39.772 -115.767 1.00 40.19 322 PRO A O 1
ATOM 2561 N N . ALA A 1 323 ? 93.618 39.766 -113.671 1.00 29.83 323 ALA A N 1
ATOM 2562 C CA . ALA A 1 323 ? 94.417 40.657 -112.780 1.00 29.83 323 ALA A CA 1
ATOM 2563 C C . ALA A 1 323 ? 94.601 42.108 -113.314 1.00 29.83 323 ALA A C 1
ATOM 2565 O O . ALA A 1 323 ? 94.981 42.257 -114.467 1.00 29.83 323 ALA A O 1
ATOM 2566 N N . ALA A 1 324 ? 94.414 43.227 -112.586 1.00 27.81 324 ALA A N 1
ATOM 2567 C CA . ALA A 1 324 ? 93.981 43.555 -111.201 1.00 27.81 324 ALA A CA 1
ATOM 2568 C C . ALA A 1 324 ? 93.323 44.990 -111.213 1.00 27.81 324 ALA A C 1
ATOM 2570 O O . ALA A 1 324 ? 93.064 45.482 -112.306 1.00 27.81 324 ALA A O 1
ATOM 2571 N N . ALA A 1 325 ? 92.999 45.763 -110.153 1.00 27.75 325 ALA A N 1
ATOM 2572 C CA . ALA A 1 325 ? 93.294 45.751 -108.705 1.00 27.75 325 ALA A CA 1
ATOM 2573 C C . ALA A 1 325 ? 92.163 46.436 -107.856 1.00 27.75 325 ALA A C 1
ATOM 2575 O O . ALA A 1 325 ? 90.990 46.206 -108.129 1.00 27.75 325 ALA A O 1
ATOM 2576 N N . ALA A 1 326 ? 92.489 47.226 -106.811 1.00 28.61 326 ALA A N 1
ATOM 2577 C CA . ALA A 1 326 ? 91.585 47.706 -105.740 1.00 28.61 326 ALA A CA 1
ATOM 2578 C C . ALA A 1 326 ? 91.351 49.239 -105.650 1.00 28.61 326 ALA A C 1
ATOM 2580 O O . ALA A 1 326 ? 92.221 50.022 -106.024 1.00 28.61 326 ALA A O 1
ATOM 2581 N N . SER A 1 327 ? 90.236 49.662 -105.027 1.00 30.38 327 SER A N 1
ATOM 2582 C CA . SER A 1 327 ? 90.175 50.741 -104.002 1.00 30.38 327 SER A CA 1
ATOM 2583 C C . SER A 1 327 ? 88.777 50.841 -103.344 1.00 30.38 327 SER A C 1
ATOM 2585 O O . SER A 1 3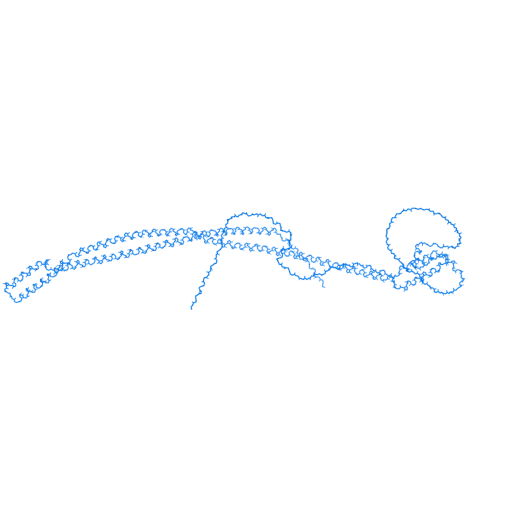27 ? 87.810 50.268 -103.840 1.00 30.38 327 SER A O 1
ATOM 2587 N N . THR A 1 328 ? 88.688 51.500 -102.179 1.00 30.31 328 THR A N 1
ATOM 2588 C CA . THR A 1 328 ? 87.576 51.420 -101.200 1.00 30.31 328 THR A CA 1
ATOM 2589 C C . THR A 1 328 ? 87.032 52.790 -100.772 1.00 30.31 328 THR A C 1
ATOM 2591 O O . THR A 1 328 ? 87.845 53.668 -100.485 1.00 30.31 328 THR A O 1
ATOM 2594 N N . SER A 1 329 ? 85.717 52.927 -100.533 1.00 33.19 329 SER A N 1
ATOM 2595 C CA . SER A 1 329 ? 85.168 53.927 -99.586 1.00 33.19 329 SER A CA 1
ATOM 2596 C C . SER A 1 329 ? 83.709 53.672 -99.137 1.00 33.19 329 SER A C 1
ATOM 2598 O O . SER A 1 329 ? 82.894 53.130 -99.875 1.00 33.19 329 SER A O 1
ATOM 2600 N N . SER A 1 330 ? 83.452 54.066 -97.880 1.00 27.78 330 SER A N 1
ATOM 2601 C CA . SER A 1 330 ? 82.191 54.335 -97.140 1.00 27.78 330 SER A CA 1
ATOM 2602 C C . SER A 1 330 ? 80.884 54.490 -97.945 1.00 27.78 330 SER A C 1
ATOM 2604 O O . SER A 1 330 ? 80.859 55.185 -98.952 1.00 27.78 330 SER A O 1
ATOM 2606 N N . VAL A 1 331 ? 79.771 53.842 -97.564 1.00 35.03 331 VAL A N 1
ATOM 2607 C CA . VAL A 1 331 ? 78.865 54.169 -96.425 1.00 35.03 331 VAL A CA 1
ATOM 2608 C C . VAL A 1 331 ? 78.241 55.562 -96.527 1.00 35.03 331 VAL A C 1
ATOM 2610 O O . VAL A 1 331 ? 78.925 56.543 -96.276 1.00 35.03 331 VAL A O 1
ATOM 2613 N N . GLU A 1 332 ? 76.920 55.611 -96.732 1.00 34.50 332 GLU A N 1
ATOM 2614 C CA . GLU A 1 332 ? 76.049 56.647 -96.162 1.00 34.50 332 GLU A CA 1
ATOM 2615 C C . GLU A 1 332 ? 74.604 56.122 -96.024 1.00 34.50 332 GLU A C 1
ATOM 2617 O O . GLU A 1 332 ? 74.038 55.534 -96.946 1.00 34.50 332 GLU A O 1
ATOM 2622 N N . LEU A 1 333 ? 74.044 56.284 -94.823 1.00 37.22 333 LEU A N 1
ATOM 2623 C CA . LEU A 1 333 ? 72.667 55.971 -94.434 1.00 37.22 333 LEU A CA 1
ATOM 2624 C C . LEU A 1 333 ? 71.963 57.302 -94.171 1.00 37.22 333 LEU A C 1
ATOM 2626 O O . LEU A 1 333 ? 72.366 57.999 -93.244 1.00 37.22 333 LEU A O 1
ATOM 2630 N N . ASP A 1 334 ? 70.889 57.615 -94.892 1.00 34.41 334 ASP A N 1
ATOM 2631 C CA . ASP A 1 334 ? 69.922 58.625 -94.448 1.00 34.41 334 ASP A CA 1
ATOM 2632 C C . ASP A 1 334 ? 68.540 58.381 -95.078 1.00 34.41 334 ASP A C 1
ATOM 2634 O O . ASP A 1 334 ? 68.431 57.744 -96.127 1.00 34.41 334 ASP A O 1
ATOM 2638 N N . GLY A 1 335 ? 67.483 58.908 -94.455 1.00 32.31 335 GLY A N 1
ATOM 2639 C CA . GLY A 1 335 ? 66.198 59.097 -95.135 1.00 32.31 335 GLY A CA 1
ATOM 2640 C C . GLY A 1 335 ? 65.007 58.268 -94.644 1.00 32.31 335 GLY A C 1
ATOM 2641 O O . GLY A 1 335 ? 64.451 57.461 -95.380 1.00 32.31 335 GLY A O 1
ATOM 2642 N N . MET A 1 336 ? 64.490 58.671 -93.481 1.00 43.31 336 MET A N 1
ATOM 2643 C CA . MET A 1 336 ? 63.047 58.856 -93.227 1.00 43.31 336 MET A CA 1
ATOM 2644 C C . MET A 1 336 ? 62.184 57.718 -92.628 1.00 43.31 336 MET A C 1
ATOM 2646 O O . MET A 1 336 ? 61.770 56.749 -93.259 1.00 43.31 336 MET A O 1
ATOM 2650 N N . LYS A 1 337 ? 61.808 57.969 -91.366 1.00 36.28 337 LYS A N 1
ATOM 2651 C CA . LYS A 1 337 ? 60.660 57.425 -90.613 1.00 36.28 337 LYS A CA 1
ATOM 2652 C C . LYS A 1 337 ? 59.320 58.012 -91.153 1.00 36.28 337 LYS A C 1
ATOM 2654 O O . LYS A 1 337 ? 59.349 58.852 -92.044 1.00 36.28 337 LYS A O 1
ATOM 2659 N N . PRO A 1 338 ? 58.179 57.831 -90.460 1.00 45.16 338 PRO A N 1
ATOM 2660 C CA . PRO A 1 338 ? 57.382 56.613 -90.305 1.00 45.16 338 PRO A CA 1
ATOM 2661 C C . PRO A 1 338 ? 55.914 56.872 -90.735 1.00 45.16 338 PRO A C 1
ATOM 2663 O O . PRO A 1 338 ? 55.590 57.988 -91.112 1.00 45.16 338 PRO A O 1
ATOM 2666 N N . LEU A 1 339 ? 55.025 55.879 -90.593 1.00 39.28 339 LEU A N 1
ATOM 2667 C CA . LEU A 1 339 ? 53.608 55.950 -90.141 1.00 39.28 339 LEU A CA 1
ATOM 2668 C C . LEU A 1 339 ? 52.978 54.571 -90.487 1.00 39.28 339 LEU A C 1
ATOM 2670 O O . LEU A 1 339 ? 53.157 54.094 -91.598 1.00 39.28 339 LEU A O 1
ATOM 2674 N N . LYS A 1 340 ? 52.411 53.763 -89.573 1.00 31.27 340 LYS A N 1
ATOM 2675 C CA . LYS A 1 340 ? 51.135 53.959 -88.849 1.00 31.27 340 LYS A CA 1
ATOM 2676 C C . LYS A 1 340 ? 50.028 54.450 -89.813 1.00 31.27 340 LYS A C 1
ATOM 2678 O O . LYS A 1 340 ? 50.133 55.554 -90.312 1.00 31.27 340 LYS A O 1
ATOM 2683 N N . ARG A 1 341 ? 48.919 53.741 -90.040 1.00 31.00 341 ARG A N 1
ATOM 2684 C CA . ARG A 1 341 ? 48.169 52.916 -89.080 1.00 31.00 341 ARG A CA 1
ATOM 2685 C C . ARG A 1 341 ? 46.993 52.199 -89.786 1.00 31.00 341 ARG A C 1
ATOM 2687 O O . ARG A 1 341 ? 46.500 52.746 -90.761 1.00 31.00 341 ARG A O 1
ATOM 2694 N N . ASP A 1 342 ? 46.567 51.074 -89.209 1.00 27.89 342 ASP A N 1
ATOM 2695 C CA . ASP A 1 342 ? 45.197 50.521 -89.159 1.00 27.89 342 ASP A CA 1
ATOM 2696 C C . ASP A 1 342 ? 44.403 50.108 -90.432 1.00 27.89 342 ASP A C 1
ATOM 2698 O O . ASP A 1 342 ? 44.300 50.817 -91.427 1.00 27.89 342 ASP A O 1
ATOM 2702 N N . ASP A 1 343 ? 43.790 48.930 -90.260 1.00 31.41 343 ASP A N 1
ATOM 2703 C CA . ASP A 1 343 ? 42.391 48.548 -90.509 1.00 31.41 343 ASP A CA 1
ATOM 2704 C C . ASP A 1 343 ? 41.852 48.292 -91.935 1.00 31.41 343 ASP A C 1
ATOM 2706 O O . ASP A 1 343 ? 41.520 49.182 -92.710 1.00 31.41 343 ASP A O 1
ATOM 2710 N N . GLU A 1 344 ? 41.745 46.984 -92.206 1.00 36.62 344 GLU A N 1
ATOM 2711 C CA . GLU A 1 344 ? 40.500 46.220 -92.430 1.00 36.62 344 GLU A CA 1
ATOM 2712 C C . GLU A 1 344 ? 39.458 46.627 -93.500 1.00 36.62 344 GLU A C 1
ATOM 2714 O O . GLU A 1 344 ? 39.012 47.758 -93.617 1.00 36.62 344 GLU A O 1
ATOM 2719 N N . GLU A 1 345 ? 38.990 45.573 -94.190 1.00 35.53 345 GLU A N 1
ATOM 2720 C CA . GLU A 1 345 ? 37.757 45.446 -94.987 1.00 35.53 345 GLU A CA 1
ATOM 2721 C C . GLU A 1 345 ? 37.512 46.394 -96.190 1.00 35.53 345 GLU A C 1
ATOM 2723 O O . GLU A 1 345 ? 37.429 47.610 -96.088 1.00 35.53 345 GLU A O 1
ATOM 2728 N N . TYR A 1 346 ? 37.227 45.803 -97.364 1.00 36.19 346 TYR A N 1
ATOM 2729 C CA . TYR A 1 346 ? 35.851 45.671 -97.898 1.00 36.19 346 TYR A CA 1
ATOM 2730 C C . TYR A 1 346 ? 35.820 45.492 -99.442 1.00 36.19 346 TYR A C 1
ATOM 2732 O O . TYR A 1 346 ? 36.376 46.274 -100.202 1.00 36.19 346 TYR A O 1
ATOM 2740 N N . PHE A 1 347 ? 35.089 44.465 -99.895 1.00 30.41 347 PHE A N 1
ATOM 2741 C CA . PHE A 1 347 ? 34.440 44.295 -101.216 1.00 30.41 347 PHE A CA 1
ATOM 2742 C C . PHE A 1 347 ? 35.201 44.319 -102.577 1.00 30.41 347 PHE A C 1
ATOM 2744 O O . PHE A 1 347 ? 35.604 45.338 -103.121 1.00 30.41 347 PHE A O 1
ATOM 2751 N N . ALA A 1 348 ? 35.091 43.165 -103.252 1.00 34.03 348 ALA A N 1
ATOM 2752 C CA . ALA A 1 348 ? 34.515 42.986 -104.600 1.00 34.03 348 ALA A CA 1
ATOM 2753 C C . ALA A 1 348 ? 35.157 43.597 -105.883 1.00 34.03 348 ALA A C 1
ATOM 2755 O O . ALA A 1 348 ? 34.842 44.693 -106.328 1.00 34.03 348 ALA A O 1
ATOM 2756 N N . VAL A 1 349 ? 35.826 42.714 -106.644 1.00 30.14 349 VAL A N 1
ATOM 2757 C CA . VAL A 1 349 ? 35.458 42.317 -108.033 1.00 30.14 349 VAL A CA 1
ATOM 2758 C C . VAL A 1 349 ? 35.126 43.421 -109.074 1.00 30.14 349 VAL A C 1
ATOM 2760 O O . VAL A 1 349 ? 33.964 43.801 -109.210 1.00 30.14 349 VAL A O 1
ATOM 2763 N N . LYS A 1 350 ? 36.061 43.702 -110.015 1.00 31.30 350 LYS A N 1
ATOM 2764 C CA . LYS A 1 350 ? 35.884 43.418 -111.476 1.00 31.30 350 LYS A CA 1
ATOM 2765 C C . LYS A 1 350 ? 37.105 43.694 -112.388 1.00 31.30 350 LYS A C 1
ATOM 2767 O O . LYS A 1 350 ? 37.966 44.510 -112.102 1.00 31.30 350 LYS A O 1
ATOM 2772 N N . LYS A 1 351 ? 37.093 42.975 -113.527 1.00 30.45 351 LYS A N 1
ATOM 2773 C CA . LYS A 1 351 ? 37.869 43.079 -114.799 1.00 30.45 351 LYS A CA 1
ATOM 2774 C C . LYS A 1 351 ? 38.116 44.549 -115.266 1.00 30.45 351 LYS A C 1
ATOM 2776 O O . LYS A 1 351 ? 37.314 45.397 -114.912 1.00 30.45 351 LYS A O 1
ATOM 2781 N N . SER A 1 352 ? 39.089 44.933 -116.121 1.00 29.75 352 SER A N 1
ATOM 2782 C CA . SER A 1 352 ? 39.527 44.303 -117.395 1.00 29.75 352 SER A CA 1
ATOM 2783 C C . SER A 1 352 ? 40.744 44.966 -118.117 1.00 29.75 352 SER A C 1
ATOM 2785 O O . SER A 1 352 ? 40.769 46.178 -118.288 1.00 29.75 352 SER A O 1
ATOM 2787 N N . THR A 1 353 ? 41.631 44.144 -118.701 1.00 29.08 353 THR A N 1
ATOM 2788 C CA . THR A 1 353 ? 42.183 44.170 -120.096 1.00 29.08 353 THR A CA 1
ATOM 2789 C C . THR A 1 353 ? 42.711 45.447 -120.818 1.00 29.08 353 THR A C 1
ATOM 2791 O O . THR A 1 353 ? 41.917 46.193 -121.386 1.00 29.08 353 THR A O 1
ATOM 2794 N N . LYS A 1 354 ? 44.043 45.513 -121.069 1.00 32.50 354 LYS A N 1
ATOM 2795 C CA . LYS A 1 354 ? 44.768 45.715 -122.382 1.00 32.50 354 LYS A CA 1
ATOM 2796 C C . LYS A 1 354 ? 46.289 45.877 -122.106 1.00 32.50 354 LYS A C 1
ATOM 2798 O O . LYS A 1 354 ? 46.644 46.636 -121.222 1.00 32.50 354 LYS A O 1
ATOM 2803 N N . LYS A 1 355 ? 47.242 45.095 -122.650 1.00 28.64 355 LYS A N 1
ATOM 2804 C CA . LYS A 1 355 ? 47.768 44.996 -124.043 1.00 28.64 355 LYS A CA 1
ATOM 2805 C C . LYS A 1 355 ? 48.184 46.370 -124.612 1.00 28.64 355 LYS A C 1
ATOM 2807 O O . LYS A 1 355 ? 47.303 47.188 -124.824 1.00 28.64 355 LYS A O 1
ATOM 2812 N N . GLY A 1 356 ? 49.441 46.679 -124.956 1.00 27.62 356 GLY A N 1
ATOM 2813 C CA . GLY A 1 356 ? 50.728 45.957 -124.920 1.00 27.62 356 GLY A CA 1
ATOM 2814 C C . GLY A 1 356 ? 51.756 46.686 -125.822 1.00 27.62 356 GLY A C 1
ATOM 2815 O O . GLY A 1 356 ? 51.344 47.486 -126.656 1.00 27.62 356 GLY A O 1
ATOM 2816 N N . GLY A 1 357 ? 53.067 46.433 -125.705 1.00 32.16 357 GLY A N 1
ATOM 2817 C CA . GLY A 1 357 ? 54.079 47.077 -126.570 1.00 32.16 357 GLY A CA 1
ATOM 2818 C C . GLY A 1 357 ? 55.522 46.705 -126.204 1.00 32.16 357 GLY A C 1
ATOM 2819 O O . GLY A 1 357 ? 55.872 46.697 -125.032 1.00 32.16 357 GLY A O 1
ATOM 2820 N N . ASN A 1 358 ? 56.351 46.349 -127.191 1.00 38.31 358 ASN A N 1
ATOM 2821 C CA . ASN A 1 358 ? 57.673 45.730 -126.996 1.00 38.31 358 ASN A CA 1
ATOM 2822 C C . ASN A 1 358 ? 58.742 46.371 -127.899 1.00 38.31 358 ASN A C 1
ATOM 2824 O O . ASN A 1 358 ? 58.496 46.546 -129.092 1.00 38.31 358 ASN A O 1
ATOM 2828 N N . LYS A 1 359 ? 59.957 46.596 -127.376 1.00 37.53 359 LYS A N 1
ATOM 2829 C CA . LYS A 1 359 ? 61.183 46.785 -128.177 1.00 37.53 359 LYS A CA 1
ATOM 2830 C C . LYS A 1 359 ? 62.413 46.279 -127.397 1.00 37.53 359 LYS A C 1
ATOM 2832 O O . LYS A 1 359 ? 62.465 46.438 -126.184 1.00 37.53 359 LYS A O 1
ATOM 2837 N N . LYS A 1 360 ? 63.361 45.615 -128.078 1.00 42.31 360 LYS A N 1
ATOM 2838 C CA . LYS A 1 360 ? 64.491 44.856 -127.487 1.00 42.31 360 LYS A CA 1
ATOM 2839 C C . LYS A 1 360 ? 65.835 45.157 -128.164 1.00 42.31 360 LYS A C 1
ATOM 2841 O O . LYS A 1 360 ? 65.862 45.217 -129.388 1.00 42.31 360 LYS A O 1
ATOM 2846 N N . THR A 1 361 ? 66.923 45.085 -127.389 1.00 39.44 361 THR A N 1
ATOM 2847 C CA . THR A 1 361 ? 68.324 44.778 -127.791 1.00 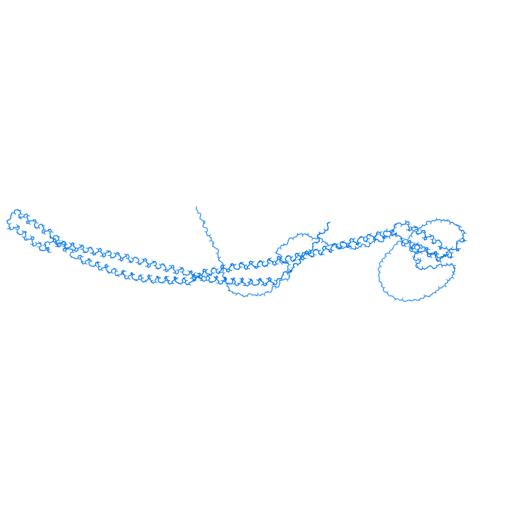39.44 361 THR A CA 1
ATOM 2848 C C . THR A 1 361 ? 69.052 44.206 -126.552 1.00 39.44 361 THR A C 1
ATOM 2850 O O . THR A 1 361 ? 69.147 44.908 -125.558 1.00 39.44 361 THR A O 1
ATOM 2853 N N . LYS A 1 362 ? 69.234 42.878 -126.406 1.00 42.53 362 LYS A N 1
ATOM 2854 C CA . LYS A 1 362 ? 70.455 42.058 -126.679 1.00 42.53 362 LYS A CA 1
ATOM 2855 C C . LYS A 1 362 ? 71.751 42.515 -125.953 1.00 42.53 362 LYS A C 1
ATOM 2857 O O . LYS A 1 362 ? 72.087 43.676 -126.104 1.00 42.53 362 LYS A O 1
ATOM 2862 N N . LYS A 1 363 ? 72.579 41.654 -125.323 1.00 44.75 363 LYS A N 1
ATOM 2863 C CA . LYS A 1 363 ? 72.407 40.293 -124.734 1.00 44.75 363 LYS A CA 1
ATOM 2864 C C . LYS A 1 363 ? 73.733 39.852 -124.052 1.00 44.75 363 LYS A C 1
ATOM 2866 O O . LYS A 1 363 ? 74.704 39.667 -124.770 1.00 44.75 363 LYS A O 1
ATOM 2871 N N . ASP A 1 364 ? 73.712 39.547 -122.754 1.00 44.19 364 ASP A N 1
ATOM 2872 C CA . ASP A 1 364 ? 74.641 38.592 -122.111 1.00 44.19 364 ASP A CA 1
ATOM 2873 C C . ASP A 1 364 ? 73.880 37.295 -121.783 1.00 44.19 364 ASP A C 1
ATOM 2875 O O . ASP A 1 364 ? 72.641 37.299 -121.714 1.00 44.19 364 ASP A O 1
ATOM 2879 N N . VAL A 1 365 ? 74.580 36.166 -121.616 1.00 59.72 365 VAL A N 1
ATOM 2880 C CA . VAL A 1 365 ? 73.935 34.867 -121.340 1.00 59.72 365 VAL A CA 1
ATOM 2881 C C . VAL A 1 365 ? 73.509 34.792 -119.873 1.00 59.72 365 VAL A C 1
ATOM 2883 O O . VAL A 1 365 ? 74.240 34.339 -118.996 1.00 59.72 365 VAL A O 1
ATOM 2886 N N . LYS A 1 366 ? 72.293 35.282 -119.625 1.00 57.62 366 LYS A N 1
ATOM 2887 C CA . LYS A 1 366 ? 71.649 35.302 -118.313 1.00 57.62 366 LYS A CA 1
ATOM 2888 C C . LYS A 1 366 ? 71.377 33.884 -117.801 1.00 57.62 366 LYS A C 1
ATOM 2890 O O . LYS A 1 366 ? 70.604 33.147 -118.417 1.00 57.62 366 LYS A O 1
ATOM 2895 N N . LEU A 1 367 ? 71.949 33.549 -116.647 1.00 63.19 367 LEU A N 1
ATOM 2896 C CA . LEU A 1 367 ? 71.630 32.335 -115.901 1.00 63.19 367 LEU A CA 1
ATOM 2897 C C . LEU A 1 367 ? 70.182 32.374 -115.398 1.00 63.19 367 LEU A C 1
ATOM 2899 O O . LEU A 1 367 ? 69.688 33.401 -114.927 1.00 63.19 367 LEU A O 1
ATOM 2903 N N . VAL A 1 368 ? 69.504 31.228 -115.476 1.00 68.44 368 VAL A N 1
ATOM 2904 C CA . VAL A 1 368 ? 68.175 31.016 -114.890 1.00 68.44 368 VAL A CA 1
ATOM 2905 C C . VAL A 1 368 ? 68.294 29.892 -113.870 1.00 68.44 368 VAL A C 1
ATOM 2907 O O . VAL A 1 368 ? 68.222 28.713 -114.208 1.00 68.44 368 VAL A O 1
ATOM 2910 N N . LEU A 1 369 ? 68.515 30.271 -112.613 1.00 71.75 369 LEU A N 1
ATOM 2911 C CA . LEU A 1 369 ? 68.515 29.341 -111.489 1.00 71.75 369 LEU A CA 1
ATOM 2912 C C . LEU A 1 369 ? 67.066 28.962 -111.121 1.00 71.75 369 LEU A C 1
ATOM 2914 O O . LEU A 1 369 ? 66.179 29.820 -111.194 1.00 71.75 369 LEU A O 1
ATOM 2918 N N . PRO A 1 370 ? 66.793 27.710 -110.702 1.00 78.56 370 PRO A N 1
ATOM 2919 C CA . PRO A 1 370 ? 65.488 27.322 -110.177 1.00 78.56 370 PRO A CA 1
ATOM 2920 C C . PRO A 1 370 ? 65.077 28.199 -108.990 1.00 78.56 370 PRO A C 1
ATOM 2922 O O . PRO A 1 370 ? 65.913 28.558 -108.162 1.00 78.56 370 PRO A O 1
ATOM 2925 N N . ILE A 1 371 ? 63.779 28.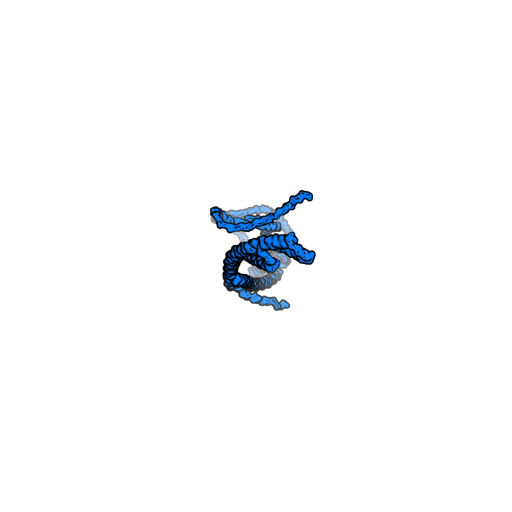499 -108.876 1.00 76.12 371 ILE A N 1
ATOM 2926 C CA . ILE A 1 371 ? 63.236 29.433 -107.870 1.00 76.12 371 ILE A CA 1
ATOM 2927 C C . ILE A 1 371 ? 63.656 29.042 -106.443 1.00 76.12 371 ILE A C 1
ATOM 2929 O O . ILE A 1 371 ? 64.075 29.909 -105.684 1.00 76.12 371 ILE A O 1
ATOM 2933 N N . ALA A 1 372 ? 63.645 27.744 -106.119 1.00 78.56 372 ALA A N 1
ATOM 2934 C CA . ALA A 1 372 ? 64.093 27.227 -104.824 1.00 78.56 372 ALA A CA 1
ATOM 2935 C C . ALA A 1 372 ? 65.565 27.560 -104.509 1.00 78.56 372 ALA A C 1
ATOM 2937 O O . ALA A 1 372 ? 65.889 27.869 -103.368 1.00 78.56 372 ALA A O 1
ATOM 2938 N N . GLN A 1 373 ? 66.446 27.561 -105.518 1.00 76.94 373 GLN A N 1
ATOM 2939 C CA . GLN A 1 373 ? 67.849 27.938 -105.325 1.00 76.94 373 GLN A CA 1
ATOM 2940 C C . GLN A 1 373 ? 68.018 29.457 -105.209 1.00 76.94 373 GLN A C 1
ATOM 2942 O O . GLN A 1 373 ? 68.833 29.935 -104.431 1.00 76.94 373 GLN A O 1
ATOM 2947 N N . MET A 1 374 ? 67.210 30.255 -105.915 1.00 75.25 374 MET A N 1
ATOM 2948 C CA . MET A 1 374 ? 67.211 31.708 -105.690 1.00 75.25 374 MET A CA 1
ATOM 2949 C C . MET A 1 374 ? 66.673 32.084 -104.301 1.00 75.25 374 MET A C 1
ATOM 2951 O O . MET A 1 374 ? 67.139 33.057 -103.713 1.00 75.25 374 MET A O 1
ATOM 2955 N N . GLN A 1 375 ? 65.734 31.304 -103.759 1.00 78.81 375 GLN A N 1
ATOM 2956 C CA . GLN A 1 375 ? 65.266 31.451 -102.381 1.00 78.81 375 GLN A CA 1
ATOM 2957 C C . GLN A 1 375 ? 66.357 31.074 -101.370 1.00 78.81 375 GLN A C 1
ATOM 2959 O O . GLN A 1 375 ? 66.564 31.836 -100.432 1.00 78.81 375 GLN A O 1
ATOM 2964 N N . SER A 1 376 ? 67.108 29.987 -101.580 1.00 80.81 376 SER A N 1
ATOM 2965 C CA . SER A 1 376 ? 68.219 29.614 -100.689 1.00 80.81 376 SER A CA 1
ATOM 2966 C C . SER A 1 376 ? 69.391 30.615 -100.739 1.00 80.81 376 SER A C 1
ATOM 2968 O O . SER A 1 376 ? 69.992 30.917 -99.709 1.00 80.81 376 SER A O 1
ATOM 2970 N N . PHE A 1 377 ? 69.662 31.241 -101.892 1.00 78.00 377 PHE A N 1
ATOM 2971 C CA . PHE A 1 377 ? 70.556 32.408 -101.965 1.00 78.00 377 PHE A CA 1
ATOM 2972 C C . PHE A 1 377 ? 70.040 33.594 -101.136 1.00 78.00 377 PHE A C 1
ATOM 2974 O O . PHE A 1 377 ? 70.807 34.196 -100.382 1.00 78.00 377 PHE A O 1
ATOM 2981 N N . ALA A 1 378 ? 68.742 33.900 -101.228 1.00 79.56 378 ALA A N 1
ATOM 2982 C CA . ALA A 1 378 ? 68.128 34.987 -100.473 1.00 79.56 378 ALA A CA 1
ATOM 2983 C C . ALA A 1 378 ? 68.130 34.737 -98.952 1.00 79.56 378 ALA A C 1
ATOM 2985 O O . ALA A 1 378 ? 68.413 35.669 -98.202 1.00 79.56 378 ALA A O 1
ATOM 2986 N N . THR A 1 379 ? 67.894 33.503 -98.480 1.00 80.69 379 THR A N 1
ATOM 2987 C CA . THR A 1 379 ? 67.962 33.174 -97.040 1.00 80.69 379 THR A CA 1
ATOM 2988 C C . THR A 1 379 ? 69.376 33.291 -96.476 1.00 80.69 379 THR A C 1
ATOM 2990 O O . THR A 1 379 ? 69.540 33.707 -95.335 1.00 80.69 379 THR A O 1
ATOM 2993 N N . LEU A 1 380 ? 70.408 33.011 -97.280 1.00 78.50 380 LEU A N 1
ATOM 2994 C CA . LEU A 1 380 ? 71.810 33.265 -96.918 1.00 78.50 380 LEU A CA 1
ATOM 2995 C C . LEU A 1 380 ? 72.243 34.727 -97.126 1.00 78.50 380 LEU A C 1
ATOM 2997 O O . LEU A 1 380 ? 73.420 35.048 -96.945 1.00 78.50 380 LEU A O 1
ATOM 3001 N N . GLY A 1 381 ? 71.354 35.621 -97.574 1.00 75.44 381 GLY A N 1
ATOM 3002 C CA . GLY A 1 381 ? 71.685 37.012 -97.899 1.00 75.44 381 GLY A CA 1
ATOM 3003 C C . GLY A 1 381 ? 72.793 37.146 -98.953 1.00 75.44 381 GLY A C 1
ATOM 3004 O O . GLY A 1 381 ? 73.676 37.996 -98.816 1.00 75.44 381 GLY A O 1
ATOM 3005 N N . LEU A 1 382 ? 72.830 36.247 -99.938 1.00 78.75 382 LEU A N 1
ATOM 3006 C CA . LEU A 1 382 ? 73.742 36.281 -101.084 1.00 78.75 382 LEU A CA 1
ATOM 3007 C C . LEU A 1 382 ? 72.962 36.617 -102.358 1.00 78.75 382 LEU A C 1
ATOM 3009 O O . LEU A 1 382 ? 71.827 36.183 -102.547 1.00 78.75 382 LEU A O 1
ATOM 3013 N N . THR A 1 383 ? 73.581 37.370 -103.263 1.00 74.69 383 THR A N 1
ATOM 3014 C CA . THR A 1 383 ? 73.008 37.623 -104.586 1.00 74.69 383 THR A CA 1
ATOM 3015 C C . THR A 1 383 ? 73.213 36.397 -105.487 1.00 74.69 383 THR A C 1
ATOM 3017 O O . THR A 1 383 ? 74.336 35.904 -105.599 1.00 74.69 383 THR A O 1
ATOM 3020 N N . PRO A 1 384 ? 72.162 35.875 -106.149 1.00 75.88 384 PRO A N 1
ATOM 3021 C CA . PRO A 1 384 ? 72.320 34.765 -107.083 1.00 75.88 384 PRO A CA 1
ATOM 3022 C C . PRO A 1 384 ? 73.139 35.210 -108.313 1.00 75.88 384 PRO A C 1
ATOM 3024 O O . PRO A 1 384 ? 72.869 36.290 -108.854 1.00 75.88 384 PRO A O 1
ATOM 3027 N N . PRO A 1 385 ? 74.107 34.407 -108.799 1.00 72.56 385 PRO A N 1
ATOM 3028 C CA . PRO A 1 385 ? 74.934 34.773 -109.948 1.00 72.56 385 PRO A CA 1
ATOM 3029 C C . PRO A 1 385 ? 74.080 34.906 -111.217 1.00 72.56 385 PRO A C 1
ATOM 3031 O O . PRO A 1 385 ? 73.455 33.951 -111.678 1.00 72.56 385 PRO A O 1
ATOM 3034 N N . ALA A 1 386 ? 74.054 36.109 -111.796 1.00 65.94 386 ALA A N 1
ATOM 3035 C CA . ALA A 1 386 ? 73.248 36.412 -112.981 1.00 65.94 386 ALA A CA 1
ATOM 3036 C C . ALA A 1 386 ? 73.877 35.921 -114.300 1.00 65.94 386 ALA A C 1
ATOM 3038 O O . ALA A 1 386 ? 73.164 35.782 -115.297 1.00 65.94 386 ALA A O 1
ATOM 3039 N N . PHE A 1 387 ? 75.186 35.652 -114.308 1.00 69.25 387 PHE A N 1
ATOM 3040 C CA . PHE A 1 387 ? 75.970 35.236 -115.475 1.00 69.25 387 PHE A CA 1
ATOM 3041 C C . PHE A 1 387 ? 76.989 34.159 -115.086 1.00 69.25 387 PHE A C 1
ATOM 3043 O O . PHE A 1 387 ? 77.446 34.122 -113.944 1.00 69.25 387 PHE A O 1
ATOM 3050 N N . VAL A 1 388 ? 77.357 33.312 -116.053 1.00 65.00 388 VAL A N 1
ATOM 3051 C CA . VAL A 1 388 ? 78.253 32.148 -115.880 1.00 65.00 388 VAL A CA 1
ATOM 3052 C C . VAL A 1 388 ? 79.608 32.526 -115.264 1.00 65.00 388 VAL A C 1
ATOM 3054 O O . VAL A 1 388 ? 80.115 31.807 -114.408 1.00 65.00 388 VAL A O 1
ATOM 3057 N N . SER A 1 389 ? 80.154 33.691 -115.621 1.00 67.44 389 SER A N 1
ATOM 3058 C CA . SER A 1 389 ? 81.418 34.225 -115.089 1.00 67.44 389 SER A CA 1
ATOM 3059 C C . SER A 1 389 ? 81.438 34.403 -113.567 1.00 67.44 389 SER A C 1
ATOM 3061 O O . SER A 1 389 ? 82.490 34.263 -112.955 1.00 67.44 389 SER A O 1
ATOM 3063 N N . HIS A 1 390 ? 80.291 34.680 -112.941 1.00 68.81 390 HIS A N 1
ATOM 3064 C CA . HIS A 1 390 ? 80.200 34.943 -111.499 1.00 68.81 390 HIS A CA 1
ATOM 3065 C C . HIS A 1 390 ? 79.905 33.684 -110.671 1.00 68.81 390 HIS A C 1
ATOM 3067 O O . HIS A 1 390 ? 79.733 33.766 -109.455 1.00 68.81 390 HIS A O 1
ATOM 3073 N N . VAL A 1 391 ? 79.834 32.504 -111.301 1.00 69.94 391 VAL A N 1
ATOM 3074 C CA . VAL A 1 391 ? 79.576 31.248 -110.584 1.00 69.94 391 VAL A CA 1
ATOM 3075 C C . VAL A 1 391 ? 80.748 30.904 -109.657 1.00 69.94 391 VAL A C 1
ATOM 3077 O O . VAL A 1 391 ? 80.502 30.573 -108.499 1.00 69.94 391 VAL A O 1
ATOM 3080 N N . GLU A 1 392 ? 82.002 31.077 -110.089 1.00 74.62 392 GLU A N 1
ATOM 3081 C CA . GLU A 1 392 ? 83.193 30.860 -109.241 1.00 74.62 392 GLU A CA 1
ATOM 3082 C C . GLU A 1 392 ? 83.204 31.776 -108.013 1.00 74.62 392 GLU A C 1
ATOM 3084 O O . GLU A 1 392 ? 83.333 31.307 -106.881 1.00 74.62 392 GLU A O 1
ATOM 3089 N N . GLU A 1 393 ? 82.989 33.074 -108.230 1.00 74.75 393 GLU A N 1
ATOM 3090 C CA . GLU A 1 393 ? 82.918 34.086 -107.172 1.00 74.75 393 GLU A CA 1
ATOM 3091 C C . GLU A 1 393 ? 81.789 33.770 -106.180 1.00 74.75 393 GLU A C 1
ATOM 3093 O O . GLU A 1 393 ? 81.983 33.857 -104.966 1.00 74.75 393 GLU A O 1
ATOM 3098 N N . SER A 1 394 ? 80.633 33.311 -106.677 1.00 73.88 394 SER A N 1
ATOM 3099 C CA . SER A 1 394 ? 79.522 32.886 -105.823 1.00 73.88 394 SER A CA 1
ATOM 3100 C C . SER A 1 394 ? 79.842 31.624 -105.010 1.00 73.88 394 SER A C 1
ATOM 3102 O O . SER A 1 394 ? 79.498 31.576 -103.833 1.00 73.88 394 SER A O 1
ATOM 3104 N N . ILE A 1 395 ? 80.561 30.637 -105.564 1.00 76.94 395 ILE A N 1
ATOM 3105 C CA . ILE A 1 395 ? 80.985 29.432 -104.827 1.00 76.94 395 ILE A CA 1
ATOM 3106 C C . ILE A 1 395 ? 81.951 29.805 -103.697 1.00 76.94 395 ILE A C 1
ATOM 3108 O O . ILE A 1 395 ? 81.807 29.300 -102.582 1.00 76.94 395 ILE A O 1
ATOM 3112 N N . VAL A 1 396 ? 82.899 30.714 -103.949 1.00 80.81 396 VAL A N 1
ATOM 3113 C CA . VAL A 1 396 ? 83.804 31.234 -102.910 1.00 80.81 396 VAL A CA 1
ATOM 3114 C C . VAL A 1 396 ? 83.021 32.006 -101.843 1.00 80.81 396 VAL A C 1
ATOM 3116 O O . VAL A 1 396 ? 83.239 31.777 -100.656 1.00 80.81 396 VAL A O 1
ATOM 3119 N N . ALA A 1 397 ? 82.055 32.843 -102.231 1.00 78.94 397 ALA A N 1
ATOM 3120 C CA . ALA A 1 397 ? 81.213 33.583 -101.290 1.00 78.94 397 ALA A CA 1
ATOM 3121 C C . ALA A 1 397 ? 80.319 32.671 -100.424 1.00 78.94 397 ALA A C 1
ATOM 3123 O O . ALA A 1 397 ? 80.178 32.925 -99.227 1.00 78.94 397 ALA A O 1
ATOM 3124 N N . ILE A 1 398 ? 79.753 31.588 -100.979 1.00 79.38 398 ILE A N 1
ATOM 3125 C CA . ILE A 1 398 ? 78.990 30.597 -100.197 1.00 79.38 398 ILE A CA 1
ATOM 3126 C C . ILE A 1 398 ? 79.918 29.844 -99.237 1.00 79.38 398 ILE A C 1
ATOM 3128 O O . ILE A 1 398 ? 79.556 29.658 -98.080 1.00 79.38 398 ILE A O 1
ATOM 3132 N N . LYS A 1 399 ? 81.121 29.438 -99.670 1.00 81.25 399 LYS A N 1
ATOM 3133 C CA . LYS A 1 399 ? 82.100 28.756 -98.801 1.00 81.25 399 LYS A CA 1
ATOM 3134 C C . LYS A 1 399 ? 82.574 29.663 -97.659 1.00 81.25 399 LYS A C 1
ATOM 3136 O O . LYS A 1 399 ? 82.551 29.233 -96.511 1.00 81.25 399 LYS A O 1
ATOM 3141 N N . ALA A 1 400 ? 82.865 30.933 -97.941 1.00 82.00 400 ALA A N 1
ATOM 3142 C CA . ALA A 1 400 ? 83.207 31.925 -96.922 1.00 82.00 400 ALA A CA 1
ATOM 3143 C C . ALA A 1 400 ? 82.050 32.173 -95.935 1.00 82.00 400 ALA A C 1
ATOM 3145 O O . ALA A 1 400 ? 82.273 32.224 -94.726 1.00 82.00 400 ALA A O 1
ATOM 3146 N N . LYS A 1 401 ? 80.796 32.257 -96.410 1.00 77.88 401 LYS A N 1
ATOM 3147 C CA . LYS A 1 401 ? 79.636 32.310 -95.503 1.00 77.88 401 LYS A CA 1
ATOM 3148 C C . LYS A 1 401 ? 79.452 31.016 -94.717 1.00 77.88 401 LYS A C 1
ATOM 3150 O O . LYS A 1 401 ? 79.078 31.086 -93.553 1.00 77.88 401 LYS A O 1
ATOM 3155 N N . LYS A 1 402 ? 79.763 29.852 -95.289 1.00 80.56 402 LYS A N 1
ATOM 3156 C CA . LYS A 1 402 ? 79.730 28.580 -94.562 1.00 80.56 402 LYS A CA 1
ATOM 3157 C C . LYS A 1 402 ? 80.736 28.578 -93.401 1.00 80.56 402 LYS A C 1
ATOM 3159 O O . LYS A 1 402 ? 80.406 28.188 -92.288 1.00 80.56 402 LYS A O 1
ATOM 3164 N N . GLU A 1 403 ? 81.952 29.061 -93.623 1.00 81.00 403 GLU A N 1
ATOM 3165 C CA . GLU A 1 403 ? 82.947 29.214 -92.553 1.00 81.00 403 GLU A CA 1
ATOM 3166 C C . GLU A 1 403 ? 82.509 30.254 -91.506 1.00 81.00 403 GLU A C 1
ATOM 3168 O O . GLU A 1 403 ? 82.652 30.014 -90.308 1.00 81.00 403 GLU A O 1
ATOM 3173 N N . TRP A 1 404 ? 81.869 31.348 -91.932 1.00 80.62 404 TRP A N 1
ATOM 3174 C CA . TRP A 1 404 ? 81.284 32.355 -91.039 1.00 80.62 404 TRP A CA 1
ATOM 3175 C C . TRP A 1 404 ? 80.182 31.783 -90.128 1.00 80.62 404 TRP A C 1
ATOM 3177 O O . TRP A 1 404 ? 80.240 31.953 -88.913 1.00 80.62 404 TRP A O 1
ATOM 3187 N N . TYR A 1 405 ? 79.223 31.037 -90.685 1.00 78.69 405 TYR A N 1
ATOM 3188 C CA . TYR A 1 405 ? 78.162 30.370 -89.917 1.00 78.69 405 TYR A CA 1
ATOM 3189 C C . TYR A 1 405 ? 78.693 29.236 -89.011 1.00 78.69 405 TYR A C 1
ATOM 3191 O O . TYR A 1 405 ? 78.043 28.915 -88.023 1.00 78.69 405 TYR A O 1
ATOM 3199 N N . ASN A 1 406 ? 79.859 28.642 -89.307 1.00 79.06 406 ASN A N 1
ATOM 3200 C CA . ASN A 1 406 ? 80.533 27.665 -88.432 1.00 79.06 406 ASN A CA 1
ATOM 3201 C C . ASN A 1 406 ? 81.251 28.328 -87.248 1.00 79.06 406 ASN A C 1
ATOM 3203 O O . ASN A 1 406 ? 81.301 27.765 -86.160 1.00 79.06 406 ASN A O 1
ATOM 3207 N N . ALA A 1 407 ? 81.837 29.509 -87.458 1.00 75.88 407 ALA A N 1
ATOM 3208 C CA . ALA A 1 407 ? 82.475 30.279 -86.390 1.00 75.88 407 ALA A CA 1
ATOM 3209 C C . ALA A 1 407 ? 81.447 30.916 -85.435 1.00 75.88 407 ALA A C 1
ATOM 3211 O O . ALA A 1 407 ? 81.768 31.229 -84.288 1.00 75.88 407 ALA A O 1
ATOM 3212 N N . GLN A 1 408 ? 80.212 31.108 -85.905 1.00 71.62 408 GLN A N 1
ATOM 3213 C CA . GLN A 1 408 ? 79.135 31.739 -85.158 1.00 71.62 408 GLN A CA 1
ATOM 3214 C C . GLN A 1 408 ? 78.432 30.732 -84.231 1.00 71.62 408 GLN A C 1
ATOM 3216 O O . GLN A 1 408 ? 77.472 30.065 -84.605 1.00 71.62 408 GLN A O 1
ATOM 3221 N N . THR A 1 409 ? 78.889 30.652 -82.982 1.00 59.44 409 THR A N 1
ATOM 3222 C CA . THR A 1 409 ? 78.398 29.687 -81.978 1.00 59.44 409 THR A CA 1
ATOM 3223 C C . THR A 1 409 ? 77.061 30.055 -81.321 1.00 59.44 409 THR A C 1
ATOM 3225 O O . THR A 1 409 ? 76.564 29.304 -80.483 1.00 59.44 409 THR A O 1
ATOM 3228 N N . SER A 1 410 ? 76.448 31.189 -81.677 1.00 57.28 410 SER A N 1
ATOM 3229 C CA . SER A 1 410 ? 75.136 31.595 -81.162 1.00 57.28 410 SER A CA 1
ATOM 3230 C C . SER A 1 410 ? 74.294 32.343 -82.197 1.00 57.28 410 SER A C 1
ATOM 3232 O O . SER A 1 410 ? 74.772 33.228 -82.912 1.00 57.28 410 SER A O 1
ATOM 3234 N N . ARG A 1 411 ? 73.004 31.991 -82.251 1.00 58.81 411 ARG A N 1
ATOM 3235 C CA . ARG A 1 411 ? 71.996 32.674 -83.064 1.00 58.81 411 ARG A CA 1
ATOM 3236 C C . ARG A 1 411 ? 71.407 33.829 -82.260 1.00 58.81 411 ARG A C 1
ATOM 3238 O O . ARG A 1 411 ? 70.768 33.596 -81.241 1.00 58.81 411 ARG A O 1
ATOM 3245 N N . ALA A 1 412 ? 71.638 35.063 -82.712 1.00 53.47 412 ALA A N 1
ATOM 3246 C CA . ALA A 1 412 ? 71.145 36.267 -82.032 1.00 53.47 412 ALA A CA 1
ATOM 3247 C C . ALA A 1 412 ? 69.604 36.349 -81.999 1.00 53.47 412 ALA A C 1
ATOM 3249 O O . ALA A 1 412 ? 69.046 36.889 -81.051 1.00 53.47 412 ALA A O 1
ATOM 3250 N N . ASP A 1 413 ? 68.942 35.742 -82.990 1.00 52.09 413 ASP A N 1
ATOM 3251 C CA . ASP A 1 413 ? 67.489 35.593 -83.074 1.00 52.09 413 ASP A CA 1
ATOM 3252 C C . ASP A 1 413 ? 67.100 34.106 -83.020 1.00 52.09 413 ASP A C 1
ATOM 3254 O O . ASP A 1 413 ? 66.866 33.455 -84.044 1.00 52.09 413 ASP A O 1
ATOM 3258 N N . ALA A 1 414 ? 67.042 33.555 -81.807 1.00 38.97 414 ALA A N 1
ATOM 3259 C CA . ALA A 1 414 ? 66.244 32.367 -81.523 1.00 38.97 414 ALA A CA 1
ATOM 3260 C C . ALA A 1 414 ? 64.858 32.833 -81.034 1.00 38.97 414 ALA A C 1
ATOM 3262 O O . ALA A 1 414 ? 64.800 33.633 -80.095 1.00 38.97 414 ALA A O 1
ATOM 3263 N N . PRO A 1 415 ? 63.737 32.384 -81.633 1.00 36.75 415 PRO A N 1
ATOM 3264 C CA . PRO A 1 415 ? 62.415 32.762 -81.153 1.00 36.75 415 PRO A CA 1
ATOM 3265 C C . PRO A 1 415 ? 62.198 32.189 -79.749 1.00 36.75 415 PRO A C 1
ATOM 3267 O O . PRO A 1 415 ? 62.107 30.975 -79.566 1.00 36.75 415 PRO A O 1
ATOM 3270 N N . VAL A 1 416 ? 62.124 33.080 -78.759 1.00 37.06 416 VAL A N 1
ATOM 3271 C CA . VAL A 1 416 ? 61.793 32.739 -77.371 1.00 37.06 416 VAL A CA 1
ATOM 3272 C C . VAL A 1 416 ? 60.457 31.996 -77.349 1.00 37.06 416 VAL A C 1
ATOM 3274 O O . VAL A 1 416 ? 59.493 32.424 -77.989 1.00 37.06 416 VAL A O 1
ATOM 3277 N N . ALA A 1 417 ? 60.411 30.873 -76.628 1.00 34.16 417 ALA A N 1
ATOM 3278 C CA . ALA A 1 417 ? 59.209 30.061 -76.488 1.00 34.16 417 ALA A CA 1
ATOM 3279 C C . ALA A 1 417 ? 58.028 30.918 -76.001 1.00 34.16 417 ALA A C 1
ATOM 3281 O O . ALA A 1 417 ? 58.169 31.718 -75.078 1.00 34.16 417 ALA A O 1
ATOM 3282 N N . ALA A 1 418 ? 56.868 30.763 -76.639 1.00 32.81 418 ALA A N 1
ATOM 3283 C CA . ALA A 1 418 ? 55.704 31.593 -76.357 1.00 32.81 418 ALA A CA 1
ATOM 3284 C C . ALA A 1 418 ? 55.165 31.341 -74.936 1.00 32.81 418 ALA A C 1
ATOM 3286 O O . ALA A 1 418 ? 54.603 30.280 -74.660 1.00 32.81 418 ALA A O 1
ATOM 3287 N N . ASP A 1 419 ? 55.304 32.339 -74.060 1.00 34.94 419 ASP A N 1
ATOM 3288 C CA . ASP A 1 419 ? 54.738 32.329 -72.710 1.00 34.94 419 ASP A CA 1
ATOM 3289 C C . ASP A 1 419 ? 53.215 32.124 -72.740 1.00 34.94 419 ASP A C 1
ATOM 3291 O O . ASP A 1 419 ? 52.465 32.877 -73.371 1.00 34.94 419 ASP A O 1
ATOM 3295 N N . ALA A 1 420 ? 52.739 31.116 -72.007 1.00 33.31 420 ALA A N 1
ATOM 3296 C CA . ALA A 1 420 ? 51.313 30.867 -71.834 1.00 33.31 420 ALA A CA 1
ATOM 3297 C C . ALA A 1 420 ? 50.682 31.915 -70.884 1.00 33.31 420 ALA A C 1
ATOM 3299 O O . ALA A 1 420 ? 51.264 32.245 -69.848 1.00 33.31 420 ALA A O 1
ATOM 3300 N N . PRO A 1 421 ? 49.478 32.441 -71.184 1.00 36.34 421 PRO A N 1
ATOM 3301 C CA . PRO A 1 421 ? 48.934 33.603 -70.484 1.00 36.34 421 PRO A CA 1
ATOM 3302 C C . PRO A 1 421 ? 48.521 33.312 -69.032 1.00 36.34 421 PRO A C 1
ATOM 3304 O O . PRO A 1 421 ? 47.732 32.411 -68.739 1.00 36.34 421 PRO A O 1
ATOM 3307 N N . ALA A 1 422 ? 49.001 34.153 -68.112 1.00 36.50 422 ALA A N 1
ATOM 3308 C CA . ALA A 1 422 ? 48.680 34.079 -66.691 1.00 36.50 422 ALA A CA 1
ATOM 3309 C C . ALA A 1 422 ? 47.191 34.362 -66.398 1.00 36.50 422 ALA A C 1
ATOM 3311 O O . ALA A 1 422 ? 46.610 35.342 -66.866 1.00 36.50 422 ALA A O 1
ATOM 3312 N N . SER A 1 423 ? 46.580 33.527 -65.552 1.00 37.28 423 SER A N 1
ATOM 3313 C CA . SER A 1 423 ? 45.172 33.659 -65.147 1.00 37.28 423 SER A CA 1
ATOM 3314 C C . SER A 1 423 ? 44.936 34.804 -64.137 1.00 37.28 423 SER A C 1
ATOM 3316 O O . SER A 1 423 ? 45.781 35.048 -63.271 1.00 37.28 423 SER A O 1
ATOM 3318 N N . PRO A 1 424 ? 43.785 35.507 -64.188 1.00 39.00 424 PRO A N 1
ATOM 3319 C CA . PRO A 1 424 ? 43.556 36.721 -63.403 1.00 39.00 424 PRO A CA 1
ATOM 3320 C C . PRO A 1 424 ? 43.300 36.479 -61.904 1.00 39.00 424 PRO A C 1
ATOM 3322 O O . PRO A 1 424 ? 42.607 35.551 -61.485 1.00 39.00 424 PRO A O 1
ATOM 3325 N N . LYS A 1 425 ? 43.819 37.404 -61.086 1.00 34.66 425 LYS A N 1
ATOM 3326 C CA . LYS A 1 425 ? 43.734 37.419 -59.615 1.00 34.66 425 LYS A CA 1
ATOM 3327 C C . LYS A 1 425 ? 42.281 37.443 -59.110 1.00 34.66 425 LYS A C 1
ATOM 3329 O O . LYS A 1 425 ? 41.552 38.398 -59.379 1.00 34.66 425 LYS A O 1
ATOM 3334 N N . LYS A 1 426 ? 41.896 36.486 -58.256 1.00 32.94 426 LYS A N 1
ATOM 3335 C CA . LYS A 1 426 ? 40.664 36.569 -57.448 1.00 32.94 426 LYS A CA 1
ATOM 3336 C C . LYS A 1 426 ? 40.984 37.169 -56.073 1.00 32.94 426 LYS A C 1
ATOM 3338 O O . LYS A 1 426 ? 41.901 36.712 -55.397 1.00 32.94 426 LYS A O 1
ATOM 3343 N N . LYS A 1 427 ? 40.255 38.219 -55.679 1.00 31.64 427 LYS A N 1
ATOM 3344 C CA . LYS A 1 427 ? 40.495 38.973 -54.434 1.00 31.64 427 LYS A CA 1
ATOM 3345 C C . LYS A 1 427 ? 40.307 38.093 -53.196 1.00 31.64 427 LYS A C 1
ATOM 3347 O O . LYS A 1 427 ? 39.273 37.445 -53.048 1.00 31.64 427 LYS A O 1
ATOM 3352 N N . SER A 1 428 ? 41.260 38.156 -52.272 1.00 31.36 428 SER A N 1
ATOM 3353 C CA . SER A 1 428 ? 41.078 37.711 -50.895 1.00 31.36 428 SER A CA 1
ATOM 3354 C C . SER A 1 428 ? 40.263 38.746 -50.116 1.00 31.36 428 SER A C 1
ATOM 3356 O O . SER A 1 428 ? 40.605 39.925 -50.082 1.00 31.36 428 SER A O 1
ATOM 3358 N N . ASN A 1 429 ? 39.199 38.306 -49.445 1.00 33.16 429 ASN A N 1
ATOM 3359 C CA . ASN A 1 429 ? 38.690 39.006 -48.270 1.00 33.16 429 ASN A CA 1
ATOM 3360 C C . ASN A 1 429 ? 38.044 37.989 -47.321 1.00 33.16 429 ASN A C 1
ATOM 3362 O O . ASN A 1 429 ? 36.949 37.496 -47.577 1.00 33.16 429 ASN A O 1
ATOM 3366 N N . LYS A 1 430 ? 38.754 37.643 -46.244 1.00 31.09 430 LYS A N 1
ATOM 3367 C CA . LYS A 1 430 ? 38.248 36.796 -45.160 1.00 31.09 430 LYS A CA 1
ATOM 3368 C C . LYS A 1 430 ? 38.603 37.453 -43.831 1.00 31.09 430 LYS A C 1
ATOM 3370 O O . LYS A 1 430 ? 39.636 37.156 -43.239 1.00 31.09 430 LYS A O 1
ATOM 3375 N N . LYS A 1 431 ? 37.740 38.363 -43.376 1.00 34.03 431 LYS A N 1
ATOM 3376 C CA . LYS A 1 431 ? 37.635 38.706 -41.954 1.00 34.03 431 LYS A CA 1
ATOM 3377 C C . LYS A 1 431 ? 36.582 37.796 -41.334 1.00 34.03 431 LYS A C 1
ATOM 3379 O O . LYS A 1 431 ? 35.516 37.601 -41.909 1.00 34.03 431 LYS A O 1
ATOM 3384 N N . ASN A 1 432 ? 36.915 37.218 -40.187 1.00 40.34 432 ASN A N 1
ATOM 3385 C CA . ASN A 1 432 ? 36.031 36.311 -39.470 1.00 40.34 432 ASN A CA 1
ATOM 3386 C C . ASN A 1 432 ? 34.933 37.114 -38.756 1.00 40.34 432 ASN A C 1
ATOM 3388 O O . ASN A 1 432 ? 35.239 38.078 -38.058 1.00 40.34 432 ASN A O 1
ATOM 3392 N N . GLY A 1 433 ? 33.683 36.681 -38.898 1.00 34.12 433 GLY A N 1
ATOM 3393 C CA . GLY A 1 433 ? 32.546 37.082 -38.071 1.00 34.12 433 GLY A CA 1
ATOM 3394 C C . GLY A 1 433 ? 31.775 35.818 -37.701 1.00 34.12 433 GLY A C 1
ATOM 3395 O O . GLY A 1 433 ? 31.549 34.974 -38.568 1.00 34.12 433 GLY A O 1
ATOM 3396 N N . ALA A 1 434 ? 31.467 35.635 -36.418 1.00 42.19 434 ALA A N 1
ATOM 3397 C CA . ALA A 1 434 ? 30.794 34.433 -35.936 1.00 42.19 434 ALA A CA 1
ATOM 3398 C C . ALA A 1 434 ? 29.308 34.426 -36.334 1.00 42.19 434 ALA A C 1
ATOM 3400 O O . ALA A 1 434 ? 28.658 35.469 -36.347 1.00 42.19 434 ALA A O 1
ATOM 3401 N N . PHE A 1 435 ? 28.780 33.241 -36.636 1.00 38.09 435 PHE A N 1
ATOM 3402 C CA . PHE A 1 435 ? 27.365 33.030 -36.936 1.00 38.09 435 PHE A CA 1
ATOM 3403 C C . PHE A 1 435 ? 26.541 33.073 -35.639 1.00 38.09 435 PHE A C 1
ATOM 3405 O O . PHE A 1 435 ? 26.813 32.303 -34.716 1.00 38.09 435 PHE A O 1
ATOM 3412 N N . ALA A 1 436 ? 25.548 33.961 -35.570 1.00 55.94 436 ALA A N 1
ATOM 3413 C CA . ALA A 1 436 ? 24.581 34.021 -34.476 1.00 55.94 436 ALA A CA 1
ATOM 3414 C C . ALA A 1 436 ? 23.321 33.227 -34.855 1.00 55.94 436 ALA A C 1
ATOM 3416 O O . ALA A 1 436 ? 22.822 33.350 -35.968 1.00 55.94 436 ALA A O 1
ATOM 3417 N N . ALA A 1 437 ? 22.799 32.419 -33.932 1.00 53.03 437 ALA A N 1
ATOM 3418 C CA . ALA A 1 437 ? 21.775 31.409 -34.227 1.00 53.03 437 ALA A CA 1
ATOM 3419 C C . ALA A 1 437 ? 20.340 31.942 -34.453 1.00 53.03 437 ALA A C 1
ATOM 3421 O O . ALA A 1 437 ? 19.436 31.137 -34.655 1.00 53.03 437 ALA A O 1
ATOM 3422 N N . ASN A 1 438 ? 20.132 33.264 -34.427 1.00 56.25 438 ASN A N 1
ATOM 3423 C CA . ASN A 1 438 ? 18.809 33.906 -34.422 1.00 56.25 438 ASN A CA 1
ATOM 3424 C C . ASN A 1 438 ? 18.606 34.869 -35.614 1.00 56.25 438 ASN A C 1
ATOM 3426 O O . ASN A 1 438 ? 17.975 35.911 -35.461 1.00 56.25 438 ASN A O 1
ATOM 3430 N N . ASP A 1 439 ? 19.176 34.562 -36.784 1.00 50.69 439 ASP A N 1
ATOM 3431 C CA . ASP A 1 439 ? 18.899 35.306 -38.021 1.00 50.69 439 ASP A CA 1
ATOM 3432 C C . ASP A 1 439 ? 17.810 34.597 -38.846 1.00 50.69 439 ASP A C 1
ATOM 3434 O O . ASP A 1 439 ? 18.078 33.664 -39.609 1.00 50.69 439 ASP A O 1
ATOM 3438 N N . GLU A 1 440 ? 16.564 35.051 -38.690 1.00 58.00 440 GLU A N 1
ATOM 3439 C CA . GLU A 1 440 ? 15.397 34.543 -39.430 1.00 58.00 440 GLU A CA 1
ATOM 3440 C C . GLU A 1 440 ? 15.404 34.930 -40.929 1.00 58.00 440 GLU A C 1
ATOM 3442 O O . GLU A 1 440 ? 14.485 34.576 -41.666 1.00 58.00 440 GLU A O 1
ATOM 3447 N N . GLY A 1 441 ? 16.456 35.597 -41.426 1.00 57.16 441 GLY A N 1
ATOM 3448 C CA . GLY A 1 441 ? 16.670 35.860 -42.853 1.00 57.16 441 GLY A CA 1
ATOM 3449 C C . GLY A 1 441 ? 17.333 34.719 -43.645 1.00 57.16 441 GLY A C 1
ATOM 3450 O O . GLY A 1 441 ? 17.415 34.798 -44.871 1.00 57.16 441 GLY A O 1
ATOM 3451 N N . ALA A 1 442 ? 17.817 33.657 -42.989 1.00 55.12 442 ALA A N 1
ATOM 3452 C CA . ALA A 1 442 ? 18.738 32.694 -43.611 1.00 55.12 442 ALA A CA 1
ATOM 3453 C C . ALA A 1 442 ? 18.142 31.782 -44.714 1.00 55.12 442 ALA A C 1
ATOM 3455 O O . ALA A 1 442 ? 18.908 31.240 -45.513 1.00 55.12 442 ALA A O 1
ATOM 3456 N N . PHE A 1 443 ? 16.814 31.598 -44.787 1.00 45.19 443 PHE A N 1
ATOM 3457 C CA . PHE A 1 443 ? 16.157 30.711 -45.771 1.00 45.19 443 PHE A CA 1
ATOM 3458 C C . PHE A 1 443 ? 14.806 31.259 -46.291 1.00 45.19 443 PHE A C 1
ATOM 3460 O O . PHE A 1 443 ? 13.742 30.801 -45.870 1.00 45.19 443 PHE A O 1
ATOM 3467 N N . PRO A 1 444 ? 14.805 32.191 -47.263 1.00 57.97 444 PRO A N 1
ATOM 3468 C CA . PRO A 1 444 ? 13.594 32.862 -47.757 1.00 57.97 444 PRO A CA 1
ATOM 3469 C C . PRO A 1 444 ? 12.748 32.036 -48.758 1.00 57.97 444 PRO A C 1
ATOM 3471 O O . PRO A 1 444 ? 12.127 32.610 -49.650 1.00 57.97 444 PRO A O 1
ATOM 3474 N N . SER A 1 445 ? 12.728 30.698 -48.672 1.00 49.06 445 SER A N 1
ATOM 3475 C CA . SER A 1 445 ? 12.067 29.828 -49.672 1.00 49.06 445 SER A CA 1
ATOM 3476 C C . SER A 1 445 ? 11.077 28.786 -49.128 1.00 49.06 445 SER A C 1
ATOM 3478 O O . SER A 1 445 ? 10.621 27.943 -49.900 1.00 49.06 445 SER A O 1
ATOM 3480 N N . LEU A 1 446 ? 10.722 28.818 -47.834 1.00 50.91 446 LEU A N 1
ATOM 3481 C CA . LEU A 1 446 ? 9.848 27.807 -47.202 1.00 50.91 446 LEU A CA 1
ATOM 3482 C C . LEU A 1 446 ? 8.726 28.369 -46.299 1.00 50.91 446 LEU A C 1
ATOM 3484 O O . LEU A 1 446 ? 8.217 27.656 -45.437 1.00 50.91 446 LEU A O 1
ATOM 3488 N N . SER A 1 447 ? 8.285 29.613 -46.507 1.00 38.75 447 SER A N 1
ATOM 3489 C CA . SER A 1 447 ? 7.177 30.230 -45.754 1.00 38.75 447 SER A CA 1
ATOM 3490 C C . SER A 1 447 ? 5.976 30.600 -46.638 1.00 38.75 447 SER A C 1
ATOM 3492 O O . SER A 1 447 ? 5.731 31.761 -46.955 1.00 38.75 447 SER A O 1
ATOM 3494 N N . SER A 1 448 ? 5.168 29.596 -46.992 1.00 36.91 448 SER A N 1
ATOM 3495 C CA . SER A 1 448 ? 3.804 29.792 -47.506 1.00 36.91 448 SER A CA 1
ATOM 3496 C C . SER A 1 448 ? 2.773 29.422 -46.434 1.00 36.91 448 SER A C 1
ATOM 3498 O O . SER A 1 448 ? 2.191 28.336 -46.460 1.00 36.91 448 SER A O 1
ATOM 3500 N N . THR A 1 449 ? 2.552 30.307 -45.464 1.00 37.34 449 THR A N 1
ATOM 3501 C CA . THR A 1 449 ? 1.508 30.139 -44.445 1.00 37.34 449 THR A CA 1
ATOM 3502 C C . THR A 1 449 ? 0.163 30.667 -44.951 1.00 37.34 449 THR A C 1
ATOM 3504 O O . THR A 1 449 ? -0.116 31.862 -44.895 1.00 37.34 449 THR A O 1
ATOM 3507 N N . SER A 1 450 ? -0.694 29.758 -45.428 1.00 32.78 450 SER A N 1
ATOM 3508 C CA . SER A 1 450 ? -2.126 30.039 -45.601 1.00 32.78 450 SER A CA 1
ATOM 3509 C C . SER A 1 450 ? -2.780 30.208 -44.234 1.00 32.78 450 SER A C 1
ATOM 3511 O O . SER A 1 450 ? -2.594 29.378 -43.344 1.00 32.78 450 SER A O 1
ATOM 3513 N N . THR A 1 451 ? -3.588 31.250 -44.083 1.00 35.94 451 THR A N 1
ATOM 3514 C CA . THR A 1 451 ? -4.485 31.420 -42.942 1.00 35.94 451 THR A CA 1
ATOM 3515 C C . THR A 1 451 ? -5.660 30.442 -43.022 1.00 35.94 451 THR A C 1
ATOM 3517 O O . THR A 1 451 ? -6.224 30.222 -44.095 1.00 35.94 451 THR A O 1
ATOM 3520 N N . TYR A 1 452 ? -6.069 29.891 -41.879 1.00 32.34 452 TYR A N 1
ATOM 3521 C CA . TYR A 1 452 ? -7.457 29.490 -41.645 1.00 32.34 452 TYR A CA 1
ATOM 3522 C C . TYR A 1 452 ? -7.805 29.662 -40.162 1.00 32.34 452 TYR A C 1
ATOM 3524 O O . TYR A 1 452 ? -6.946 29.493 -39.296 1.00 32.34 452 TYR A O 1
ATOM 3532 N N . GLU A 1 453 ? -9.042 30.068 -39.891 1.00 34.62 453 GLU A N 1
ATOM 3533 C CA . GLU A 1 453 ? -9.495 30.534 -38.578 1.00 34.62 453 GLU A CA 1
ATOM 3534 C C . GLU A 1 453 ? -9.957 29.407 -37.637 1.00 34.62 453 GLU A C 1
ATOM 3536 O O . GLU A 1 453 ? -10.017 28.227 -37.986 1.00 34.62 453 GLU A O 1
ATOM 3541 N N . ALA A 1 454 ? -10.241 29.797 -36.395 1.00 39.06 454 ALA A N 1
ATOM 3542 C CA . ALA A 1 454 ? -10.479 28.908 -35.270 1.00 39.06 454 ALA A CA 1
ATOM 3543 C C . ALA A 1 454 ? -11.867 28.241 -35.251 1.00 39.06 454 ALA A C 1
ATOM 3545 O O . ALA A 1 454 ? -12.879 28.825 -35.628 1.00 39.06 454 ALA A O 1
ATOM 3546 N N . SER A 1 455 ? -11.927 27.071 -34.613 1.00 35.38 455 SER A N 1
ATOM 3547 C CA . SER A 1 455 ? -13.094 26.658 -33.828 1.00 35.38 455 SER A CA 1
ATOM 3548 C C . SER A 1 455 ? -12.595 25.978 -32.552 1.00 35.38 455 SER A C 1
ATOM 3550 O O . SER A 1 455 ? -11.732 25.104 -32.607 1.00 35.38 455 SER A O 1
ATOM 3552 N N . GLY A 1 456 ? -13.052 26.440 -31.389 1.00 36.31 456 GLY A N 1
ATOM 3553 C CA . GLY A 1 456 ? -12.599 25.923 -30.096 1.00 36.31 456 GLY A CA 1
ATOM 3554 C C . GLY A 1 456 ? -13.656 25.063 -29.417 1.00 36.31 456 GLY A C 1
ATOM 3555 O O . GLY A 1 456 ? -14.847 25.308 -29.601 1.00 36.31 456 GLY A O 1
ATOM 3556 N N . SER A 1 457 ? -13.224 24.111 -28.581 1.00 36.47 457 SER A N 1
ATOM 3557 C CA . SER A 1 457 ? -13.928 23.690 -27.356 1.00 36.47 457 SER A CA 1
ATOM 3558 C C . SER A 1 457 ? -13.141 22.651 -26.546 1.00 36.47 457 SER A C 1
ATOM 3560 O O . SER A 1 457 ? -12.504 21.769 -27.107 1.00 36.47 457 SER A O 1
ATOM 3562 N N . ALA A 1 458 ? -13.308 22.727 -25.220 1.00 34.78 458 ALA A N 1
ATOM 3563 C CA . ALA A 1 458 ? -13.402 21.583 -24.305 1.00 34.78 458 ALA A CA 1
ATOM 3564 C C . ALA A 1 458 ? -12.203 20.605 -24.150 1.00 34.78 458 ALA A C 1
ATOM 3566 O O . ALA A 1 458 ? -12.224 19.519 -24.715 1.00 34.78 458 ALA A O 1
ATOM 3567 N N . TRP A 1 459 ? -11.261 20.911 -23.241 1.00 32.38 459 TRP A N 1
ATOM 3568 C CA . TRP A 1 459 ? -11.081 20.241 -21.920 1.00 32.38 459 TRP A CA 1
ATOM 3569 C C . TRP A 1 459 ? -9.702 20.525 -21.280 1.00 32.38 459 TRP A C 1
ATOM 3571 O O . TRP A 1 459 ? -8.704 20.699 -21.970 1.00 32.38 459 TRP A O 1
ATOM 3581 N N . GLY A 1 460 ? -9.671 20.585 -19.940 1.00 35.59 460 GLY A N 1
ATOM 3582 C CA . GLY A 1 460 ? -8.451 20.662 -19.114 1.00 35.59 460 GLY A CA 1
ATOM 3583 C C . GLY A 1 460 ? -7.970 19.272 -18.643 1.00 35.59 460 GLY A C 1
ATOM 3584 O O . GLY A 1 460 ? -8.262 18.300 -19.340 1.00 35.59 460 GLY A O 1
ATOM 3585 N N . PRO A 1 461 ? -7.285 19.120 -17.483 1.00 45.28 461 PRO A N 1
ATOM 3586 C CA . PRO A 1 461 ? -7.261 20.021 -16.321 1.00 45.28 461 PRO A CA 1
ATOM 3587 C C . PRO A 1 461 ? -5.883 20.635 -15.988 1.00 45.28 461 PRO A C 1
ATOM 3589 O O . PRO A 1 461 ? -4.845 20.229 -16.505 1.00 45.28 461 PRO A O 1
ATOM 3592 N N . GLY A 1 462 ? -5.894 21.638 -15.103 1.00 34.62 462 GLY A N 1
ATOM 3593 C CA . GLY A 1 462 ? -4.704 22.379 -14.673 1.00 34.62 462 GLY A CA 1
ATOM 3594 C C . GLY A 1 462 ? -3.848 21.678 -13.612 1.00 34.62 462 GLY A C 1
ATOM 3595 O O . GLY A 1 462 ? -4.302 20.787 -12.896 1.00 34.62 462 GLY A O 1
ATOM 3596 N N . ILE A 1 463 ? -2.601 22.140 -13.499 1.00 44.00 463 ILE A N 1
ATOM 3597 C CA . ILE A 1 463 ? -1.621 21.743 -12.478 1.00 44.00 463 ILE A CA 1
ATOM 3598 C C . ILE A 1 463 ? -1.593 22.814 -11.373 1.00 44.00 463 ILE A C 1
ATOM 3600 O O . ILE A 1 463 ? -1.833 23.991 -11.638 1.00 44.00 463 ILE A O 1
ATOM 3604 N N . GLY A 1 464 ? -1.377 22.380 -10.128 1.00 37.19 464 GLY A N 1
ATOM 3605 C CA . GLY A 1 464 ? -1.687 23.145 -8.916 1.00 37.19 464 GLY A CA 1
ATOM 3606 C C . GLY A 1 464 ? -0.859 24.409 -8.656 1.00 37.19 464 GLY A C 1
ATOM 3607 O O . GLY A 1 464 ? 0.259 24.573 -9.142 1.00 37.19 464 GLY A O 1
ATOM 3608 N N . ALA A 1 465 ? -1.428 25.281 -7.820 1.00 41.22 465 ALA A N 1
ATOM 3609 C CA . ALA A 1 465 ? -0.780 26.481 -7.302 1.00 41.22 465 ALA A CA 1
ATOM 3610 C C . ALA A 1 465 ? 0.287 26.152 -6.232 1.00 41.22 465 ALA A C 1
ATOM 3612 O O . ALA A 1 465 ? 0.094 25.212 -5.454 1.00 41.22 465 ALA A O 1
ATOM 3613 N N . PRO A 1 466 ? 1.381 26.931 -6.138 1.00 48.72 466 PRO A N 1
ATOM 3614 C CA . PRO A 1 466 ? 2.312 26.859 -5.019 1.00 48.72 466 PRO A CA 1
ATOM 3615 C C . PRO A 1 466 ? 1.766 27.600 -3.788 1.00 48.72 466 PRO A C 1
ATOM 3617 O O . PRO A 1 466 ? 1.137 28.652 -3.895 1.00 48.72 466 PRO A O 1
ATOM 3620 N N . ILE A 1 467 ? 2.044 27.045 -2.610 1.00 36.88 467 ILE A N 1
ATOM 3621 C CA . ILE A 1 467 ? 1.675 27.603 -1.304 1.00 36.88 467 ILE A CA 1
ATOM 3622 C C . ILE A 1 467 ? 2.605 28.780 -0.977 1.00 36.88 467 ILE A C 1
ATOM 3624 O O . ILE A 1 467 ? 3.825 28.620 -0.999 1.00 36.88 467 ILE A O 1
ATOM 3628 N N . ALA A 1 468 ? 2.033 29.938 -0.643 1.00 41.81 468 ALA A N 1
ATOM 3629 C CA . ALA A 1 468 ? 2.771 31.055 -0.060 1.00 41.81 468 ALA A CA 1
ATOM 3630 C C . ALA A 1 468 ? 2.861 30.883 1.465 1.00 41.81 468 ALA A C 1
ATOM 3632 O O . ALA A 1 468 ? 1.875 30.538 2.113 1.00 41.81 468 ALA A O 1
ATOM 3633 N N . VAL A 1 469 ? 4.050 31.114 2.021 1.00 41.59 469 VAL A N 1
ATOM 3634 C CA . VAL A 1 469 ? 4.300 31.130 3.467 1.00 41.59 469 VAL A CA 1
ATOM 3635 C C . VAL A 1 469 ? 4.180 32.572 3.946 1.00 41.59 469 VAL A C 1
ATOM 3637 O O . VAL A 1 469 ? 4.931 33.426 3.481 1.00 41.59 469 VAL A O 1
ATOM 3640 N N . GLU A 1 470 ? 3.254 32.839 4.864 1.00 36.75 470 GLU A N 1
ATOM 3641 C CA . GLU A 1 470 ? 3.192 34.117 5.576 1.00 36.75 470 GLU A CA 1
ATOM 3642 C C . GLU A 1 470 ? 4.282 34.159 6.652 1.00 36.75 470 GLU A C 1
ATOM 3644 O O . GLU A 1 470 ? 4.311 33.329 7.562 1.00 36.75 470 GLU A O 1
ATOM 3649 N N . THR A 1 471 ? 5.174 35.142 6.558 1.00 44.28 471 THR A N 1
ATOM 3650 C CA . THR A 1 471 ? 6.043 35.566 7.659 1.00 44.28 471 THR A CA 1
ATOM 3651 C C . THR A 1 471 ? 5.377 36.741 8.368 1.00 44.28 471 THR A C 1
ATOM 3653 O O . THR A 1 471 ? 5.194 37.793 7.759 1.00 44.28 471 THR A O 1
ATOM 3656 N N . HIS A 1 472 ? 5.001 36.564 9.637 1.00 40.91 472 HIS A N 1
ATOM 3657 C CA . HIS A 1 472 ? 4.738 37.693 10.533 1.00 40.91 472 HIS A CA 1
ATOM 3658 C C . HIS A 1 472 ? 6.083 38.309 10.931 1.00 40.91 472 HIS A C 1
ATOM 3660 O O . HIS A 1 472 ? 6.898 37.634 11.561 1.00 40.91 472 HIS A O 1
ATOM 3666 N N . ASP A 1 473 ? 6.278 39.576 10.578 1.00 45.12 473 ASP A N 1
ATOM 3667 C CA . ASP A 1 473 ? 7.185 40.480 11.278 1.00 45.12 473 ASP A CA 1
ATOM 3668 C C . ASP A 1 473 ? 6.315 41.328 12.219 1.00 45.12 473 ASP A C 1
ATOM 3670 O O . ASP A 1 473 ? 5.525 42.147 11.749 1.00 45.12 473 ASP A O 1
ATOM 3674 N N . ASP A 1 474 ? 6.441 41.110 13.530 1.00 47.81 474 ASP A N 1
ATOM 3675 C CA . ASP A 1 474 ? 5.909 41.997 14.572 1.00 47.81 474 ASP A CA 1
ATOM 3676 C C . ASP A 1 474 ? 7.092 42.708 15.250 1.00 47.81 474 ASP A C 1
ATOM 3678 O O . ASP A 1 474 ? 8.053 42.063 15.678 1.00 47.81 474 ASP A O 1
ATOM 3682 N N . GLU A 1 475 ? 7.019 44.037 15.340 1.00 48.00 475 GLU A N 1
ATOM 3683 C CA . GLU A 1 475 ? 7.952 44.874 16.104 1.00 48.00 475 GLU A CA 1
ATOM 3684 C C . GLU A 1 475 ? 7.472 45.028 17.559 1.00 48.00 475 GLU A C 1
ATOM 3686 O O . GLU A 1 475 ? 6.355 45.497 17.779 1.00 48.00 475 GLU A O 1
ATOM 3691 N N . GLU A 1 476 ? 8.337 44.733 18.540 1.00 39.34 476 GLU A N 1
ATOM 3692 C CA . GLU A 1 476 ? 8.399 45.414 19.855 1.00 39.34 476 GLU A CA 1
ATOM 3693 C C . GLU A 1 476 ? 9.797 45.276 20.497 1.00 39.34 476 GLU A C 1
ATOM 3695 O O . GLU A 1 476 ? 10.366 44.158 20.465 1.00 39.34 476 GLU A O 1
#

Nearest PDB structures (foldseek):
  3ja6-assembly1_I  TM=3.726E-01  e=1.989E-01  Escherichia coli
  3g67-assembly1_B  TM=3.556E-01  e=1.094E+00  Thermotoga maritima
  3zx6-assembly1_B  TM=4.439E-01  e=3.646E+00  Archaeoglobus fulgidus DSM 4304
  3g67-assembly1_A  TM=2.977E-01  e=1.634E+00  Thermotoga maritima
  3ja6-assembly1_H  TM=2.787E-01  e=1.554E+00  Escherichia coli

Secondary structure (DSSP, 8-state):
------PPP--PPPP-HHHHHHHHHHHHHHHHHHHHHHHHHHHHHHHHHHHHHHHHHHHHHHHHHHHHHHHHHHHHHHHHHHHHHHHHHHHHHHHHHHHHHHHHHHH-S-SSHHHHHHHHHHHHHHHHH----HHHHHHHHHHHHHHHHHHHHHHHHHHHTTHHHHHHHHHHHHHHHHHHHHHHHHHHHHHHHHHHHHHHHHHHHHHHTTTTHHHHHHHHHHHHHHHHHHHHHHHHHHHHHHHHHHHHHHHHHHHHHHHHHHHHHHHHHHHHHHHHHHHHHHHHHHTTS-TTHHHHHHHHHHHHHHHHHHHHHHHHHTT----------------------------------------------B----HHHHHHHHHTT-PPPSBGGGHHHHHHHHHHHHHHHHH--S-S------PPPPPPPPPP-----PPPTT-TTS-TTS---------------PPPPPPPPP------

Organism: NCBI:txid74557

Solvent-accessible surface area (backbone atoms only — not comparable to full-atom values): 29232 Å² total; per-residue (Å²): 138,80,90,81,83,76,72,78,68,74,79,56,73,77,69,63,62,67,61,51,55,51,55,44,50,53,47,52,51,52,42,48,54,40,52,53,51,43,49,52,45,46,54,55,50,48,55,38,47,55,63,47,54,59,46,55,54,56,54,48,59,50,45,51,56,42,49,52,38,52,47,55,44,50,52,44,52,51,52,43,49,48,46,49,53,52,44,51,51,51,50,48,53,46,52,54,47,52,50,51,51,51,55,50,57,74,70,46,96,59,93,47,62,63,62,43,51,54,51,43,50,50,52,54,49,49,65,76,73,49,95,68,54,76,69,56,50,54,50,51,53,50,48,46,52,50,45,57,52,50,39,56,52,46,52,50,53,62,72,49,69,59,55,69,56,57,50,49,51,54,50,50,52,44,51,50,52,44,53,54,41,49,56,51,44,50,56,42,48,53,52,39,52,51,44,49,50,53,51,53,50,56,49,50,53,52,60,68,49,39,62,79,48,50,60,51,49,53,50,51,44,50,51,37,49,51,51,42,54,50,47,50,50,50,48,49,48,52,55,54,49,52,47,55,49,44,49,53,26,54,48,36,53,46,53,54,50,51,51,55,47,53,52,48,54,51,52,51,49,50,54,45,54,56,45,54,51,51,49,54,51,49,50,62,50,55,72,70,53,58,85,40,47,69,57,44,51,51,36,49,52,48,44,53,48,51,50,71,74,39,48,77,56,55,71,58,54,78,77,72,85,83,91,89,91,89,88,88,80,83,89,87,87,84,88,81,86,88,78,86,78,86,82,81,88,82,85,82,89,81,88,84,93,81,90,86,88,88,88,90,82,88,86,78,76,66,54,84,74,57,69,71,57,49,47,52,26,51,75,70,74,41,84,69,58,55,34,74,84,40,46,63,60,47,48,52,52,41,51,54,48,39,52,51,51,68,71,46,86,66,60,94,81,65,86,74,79,81,80,78,84,82,82,83,88,78,85,88,83,85,82,91,75,85,90,68,98,82,60,91,76,81,68,93,83,79,86,84,81,78,87,81,84,88,84,86,81,91,84,86,84,88,81,82,83,84,85,84,82,86,78,87,85,82,91,132

Mean predicted aligned error: 21.36 Å

pLDDT: mean 73.74, std 22.7, range [27.62, 96.81]

Radius of gyration: 80.55 Å; Cα contacts (8 Å, |Δi|>4): 190; chains: 1; bounding box: 146×73×233 Å

InterPro domains:
  IPR039604 Nuclear segregation protein Bfr1 [PTHR31027] (13-439)